Protein AF-A0A0A1TZ21-F1 (afdb_monomer)

Structure (mmCIF, N/CA/C/O backbone):
data_AF-A0A0A1TZ21-F1
#
_entry.id   AF-A0A0A1TZ21-F1
#
loop_
_atom_site.group_PDB
_atom_site.id
_atom_site.type_symbol
_atom_site.label_atom_id
_atom_site.label_alt_id
_atom_site.label_comp_id
_atom_site.label_asym_id
_atom_site.label_entity_id
_atom_site.label_seq_id
_atom_site.pdbx_PDB_ins_code
_atom_site.Cartn_x
_atom_site.Cartn_y
_atom_site.Cartn_z
_atom_site.occupancy
_atom_site.B_iso_or_equiv
_atom_site.auth_seq_id
_atom_site.auth_comp_id
_atom_site.auth_asym_id
_atom_site.auth_atom_id
_atom_site.pdbx_PDB_model_num
ATOM 1 N N . MET A 1 1 ? 40.113 -20.063 -62.336 1.00 47.62 1 MET A N 1
ATOM 2 C CA . MET A 1 1 ? 39.173 -20.970 -61.642 1.00 47.62 1 MET A CA 1
ATOM 3 C C . MET A 1 1 ? 39.308 -20.711 -60.158 1.00 47.62 1 MET A C 1
ATOM 5 O O . MET A 1 1 ? 40.423 -20.803 -59.662 1.00 47.62 1 MET A O 1
ATOM 9 N N . PHE A 1 2 ? 38.222 -20.338 -59.484 1.00 53.19 2 PHE A N 1
ATOM 10 C CA . PHE A 1 2 ? 38.229 -20.191 -58.031 1.00 53.19 2 PHE A CA 1
ATOM 11 C C . PHE A 1 2 ? 38.161 -21.585 -57.384 1.00 53.19 2 PHE A C 1
ATOM 13 O O . PHE A 1 2 ? 37.322 -22.398 -57.755 1.00 53.19 2 PHE A O 1
ATOM 20 N N . THR A 1 3 ? 39.054 -21.884 -56.445 1.00 57.69 3 THR A N 1
ATOM 21 C CA . THR A 1 3 ? 38.887 -22.965 -55.457 1.00 57.69 3 THR A CA 1
ATOM 22 C C . THR A 1 3 ? 38.072 -22.444 -54.262 1.00 57.69 3 THR A C 1
ATOM 24 O O . THR A 1 3 ? 38.129 -21.238 -54.005 1.00 57.69 3 THR A O 1
ATOM 27 N N . PRO A 1 4 ? 37.373 -23.290 -53.475 1.00 53.12 4 PRO A N 1
ATOM 28 C CA . PRO A 1 4 ? 36.616 -22.850 -52.291 1.00 53.12 4 PRO A CA 1
ATOM 29 C C . PRO A 1 4 ? 37.430 -21.972 -51.325 1.00 53.12 4 PRO A C 1
ATOM 31 O O . PRO A 1 4 ? 36.922 -20.983 -50.805 1.00 53.12 4 PRO A O 1
ATOM 34 N N . SER A 1 5 ? 38.723 -22.268 -51.162 1.00 56.62 5 SER A N 1
ATOM 35 C CA . SER A 1 5 ? 39.638 -21.459 -50.353 1.00 56.62 5 SER A CA 1
ATOM 36 C C . SER A 1 5 ? 39.941 -20.094 -50.983 1.00 56.62 5 SER A C 1
ATOM 38 O O . SER A 1 5 ? 40.002 -19.104 -50.268 1.00 56.62 5 SER A O 1
ATOM 40 N N . SER A 1 6 ? 40.083 -20.003 -52.311 1.00 60.28 6 SER A N 1
ATOM 41 C CA . SER A 1 6 ? 40.308 -18.722 -53.009 1.00 60.28 6 SER A CA 1
ATOM 42 C C . SER A 1 6 ? 39.066 -17.822 -53.058 1.00 60.28 6 SER A C 1
ATOM 44 O O . SER A 1 6 ? 39.199 -16.603 -53.115 1.00 60.28 6 SER A O 1
ATOM 46 N N . VAL A 1 7 ? 37.859 -18.402 -52.990 1.00 62.22 7 VAL A N 1
ATOM 47 C CA . VAL A 1 7 ? 36.597 -17.644 -52.947 1.00 62.22 7 VAL A CA 1
ATOM 48 C C . VAL A 1 7 ? 36.523 -16.766 -51.701 1.00 62.22 7 VAL A C 1
ATOM 50 O O . VAL A 1 7 ? 36.015 -15.655 -51.783 1.00 62.22 7 VAL A O 1
ATOM 53 N N . LEU A 1 8 ? 37.063 -17.231 -50.570 1.00 58.75 8 LEU A N 1
ATOM 54 C CA . LEU A 1 8 ? 37.132 -16.463 -49.323 1.00 58.75 8 LEU A CA 1
ATOM 55 C C . LEU A 1 8 ? 38.072 -15.251 -49.419 1.00 58.75 8 LEU A C 1
ATOM 57 O O . LEU A 1 8 ? 37.788 -14.228 -48.807 1.00 58.75 8 LEU A O 1
ATOM 61 N N . PHE A 1 9 ? 39.145 -15.335 -50.211 1.00 57.31 9 PHE A N 1
ATOM 62 C CA . PHE A 1 9 ? 40.113 -14.243 -50.373 1.00 57.31 9 PHE A CA 1
ATOM 63 C C . PHE A 1 9 ? 39.648 -13.152 -51.347 1.00 57.31 9 PHE A C 1
ATOM 65 O O . PHE A 1 9 ? 39.987 -11.992 -51.156 1.00 57.31 9 PHE A O 1
ATOM 72 N N . HIS A 1 10 ? 38.841 -13.490 -52.357 1.00 65.06 10 HIS A N 1
ATOM 73 C CA . HIS A 1 10 ? 38.412 -12.541 -53.397 1.00 65.06 10 HIS A CA 1
ATOM 74 C C . HIS A 1 10 ? 37.033 -11.901 -53.158 1.00 65.06 10 HIS A C 1
ATOM 76 O O . HIS A 1 10 ? 36.500 -11.245 -54.053 1.00 65.06 10 HIS A O 1
ATOM 82 N N . GLN A 1 11 ? 36.444 -12.072 -51.967 1.00 65.81 11 GLN A N 1
ATOM 83 C CA . GLN A 1 11 ? 35.111 -11.534 -51.639 1.00 65.81 11 GLN A CA 1
ATOM 84 C C . GLN A 1 11 ? 35.040 -10.006 -51.738 1.00 65.81 11 GLN A C 1
ATOM 86 O O . GLN A 1 11 ? 33.987 -9.477 -52.078 1.00 65.81 11 GLN A O 1
ATOM 91 N N . GLN A 1 12 ? 36.150 -9.320 -51.456 1.00 64.25 12 GLN A N 1
ATOM 92 C CA . GLN A 1 12 ? 36.251 -7.861 -51.537 1.00 64.25 12 GLN A CA 1
ATOM 93 C C . GLN A 1 12 ? 36.690 -7.379 -52.929 1.00 64.25 12 GLN A C 1
ATOM 95 O O . GLN A 1 12 ? 36.188 -6.366 -53.402 1.00 64.25 12 GLN A O 1
ATOM 100 N N . ASP A 1 13 ? 37.558 -8.127 -53.617 1.00 73.69 13 ASP A N 1
ATOM 101 C CA . ASP A 1 13 ? 38.147 -7.691 -54.892 1.00 73.69 13 ASP A CA 1
ATOM 102 C C . ASP A 1 13 ? 37.288 -8.022 -56.126 1.00 73.69 13 ASP A C 1
ATOM 104 O O . ASP A 1 13 ? 37.415 -7.377 -57.166 1.00 73.69 13 ASP A O 1
ATOM 108 N N . ASN A 1 14 ? 36.440 -9.058 -56.060 1.00 82.88 14 ASN A N 1
ATOM 109 C CA . ASN A 1 14 ? 35.587 -9.475 -57.180 1.00 82.88 14 ASN A CA 1
ATOM 110 C C . ASN A 1 14 ? 34.267 -10.131 -56.716 1.00 82.88 14 ASN A C 1
ATOM 112 O O . ASN A 1 14 ? 34.032 -11.324 -56.957 1.00 82.88 14 ASN A O 1
ATOM 116 N N . PRO A 1 15 ? 33.365 -9.369 -56.077 1.00 82.38 15 PRO A N 1
ATOM 117 C CA . PRO A 1 15 ? 32.120 -9.907 -55.531 1.00 82.38 15 PRO A CA 1
ATOM 118 C C . PRO A 1 15 ? 31.179 -10.495 -56.591 1.00 82.38 15 PRO A C 1
ATOM 120 O O . PRO A 1 15 ? 30.496 -11.489 -56.340 1.00 82.38 15 PRO A O 1
ATOM 123 N N . GLN A 1 16 ? 31.180 -9.945 -57.806 1.00 82.88 16 GLN A N 1
ATOM 124 C CA . GLN A 1 16 ? 30.349 -10.442 -58.903 1.00 82.88 16 GLN A CA 1
ATOM 125 C C . GLN A 1 16 ? 30.870 -11.769 -59.474 1.00 82.88 16 GLN A C 1
ATOM 127 O O . GLN A 1 16 ? 30.081 -12.663 -59.789 1.00 82.88 16 GLN A O 1
ATOM 132 N N . GLY A 1 17 ? 32.195 -11.940 -59.543 1.00 83.00 17 GLY A N 1
ATOM 133 C CA . GLY A 1 17 ? 32.831 -13.212 -59.886 1.00 83.00 17 GLY A CA 1
ATOM 134 C C . GLY A 1 17 ? 32.581 -14.294 -58.835 1.00 83.00 17 GLY A C 1
ATOM 135 O O . GLY A 1 17 ? 32.313 -15.441 -59.197 1.00 83.00 17 GLY A O 1
ATOM 136 N N . VAL A 1 18 ? 32.586 -13.926 -57.549 1.00 84.38 18 VAL A N 1
ATOM 137 C CA . VAL A 1 18 ? 32.212 -14.837 -56.457 1.00 84.38 18 VAL A CA 1
ATOM 138 C C . VAL A 1 18 ? 30.742 -15.253 -56.567 1.00 84.38 18 VAL A C 1
ATOM 140 O O . VAL A 1 18 ? 30.449 -16.445 -56.507 1.00 84.38 18 VAL A O 1
ATOM 143 N N . LEU A 1 19 ? 29.817 -14.314 -56.789 1.00 83.69 19 LEU A N 1
ATOM 144 C CA . LEU A 1 19 ? 28.393 -14.635 -56.933 1.00 83.69 19 LEU A CA 1
ATOM 145 C C . LEU A 1 19 ? 28.129 -15.572 -58.122 1.00 83.69 19 LEU A C 1
ATOM 147 O O . LEU A 1 19 ? 27.388 -16.546 -57.989 1.00 83.69 19 LEU A O 1
ATOM 151 N N . LYS A 1 20 ? 28.789 -15.331 -59.262 1.00 83.62 20 LYS A N 1
ATOM 152 C CA . LYS A 1 20 ? 28.724 -16.218 -60.431 1.00 83.62 20 LYS A CA 1
ATOM 153 C C . LYS A 1 20 ? 29.275 -17.615 -60.123 1.00 83.62 20 LYS A C 1
ATOM 155 O O . LYS A 1 20 ? 28.662 -18.612 -60.489 1.00 83.62 20 LYS A O 1
ATOM 160 N N . TYR A 1 21 ? 30.387 -17.706 -59.392 1.00 84.56 21 TYR A N 1
ATOM 161 C CA . TYR A 1 21 ? 30.924 -18.995 -58.953 1.00 84.56 21 TYR A CA 1
ATOM 162 C C . TYR A 1 21 ? 29.925 -19.767 -58.076 1.00 84.56 21 TYR A C 1
ATOM 164 O O . TYR A 1 21 ? 29.752 -20.967 -58.277 1.00 84.56 21 TYR A O 1
ATOM 172 N N . LEU A 1 22 ? 29.233 -19.091 -57.151 1.00 85.38 22 LEU A N 1
ATOM 173 C CA . LEU A 1 22 ? 28.195 -19.702 -56.307 1.00 85.38 22 LEU A CA 1
ATOM 174 C C . LEU A 1 22 ? 26.957 -20.149 -57.105 1.00 85.38 22 LEU A C 1
ATOM 176 O O . LEU A 1 22 ? 26.270 -21.077 -56.693 1.00 85.38 22 LEU A O 1
ATOM 180 N N . GLN A 1 23 ? 26.659 -19.513 -58.244 1.00 79.56 23 GLN A N 1
ATOM 181 C CA . GLN A 1 23 ? 25.602 -19.959 -59.166 1.00 79.56 23 GLN A CA 1
ATOM 182 C C . GLN A 1 23 ? 25.981 -21.251 -59.891 1.00 79.56 23 GLN A C 1
ATOM 184 O O . GLN A 1 23 ? 25.146 -22.135 -60.072 1.00 79.56 23 GLN A O 1
ATOM 189 N N . GLU A 1 24 ? 27.243 -21.359 -60.299 1.00 83.00 24 GLU A N 1
ATOM 190 C CA . GLU A 1 24 ? 27.762 -22.501 -61.052 1.00 83.00 24 GLU A CA 1
ATOM 191 C C . GLU A 1 24 ? 28.098 -23.697 -60.140 1.00 83.00 24 GLU A C 1
ATOM 193 O O . GLU A 1 24 ? 28.072 -24.842 -60.591 1.00 83.00 24 GLU A O 1
ATOM 198 N N . ASN A 1 25 ? 28.367 -23.454 -58.850 1.00 79.31 25 ASN A N 1
ATOM 199 C CA . ASN A 1 25 ? 28.812 -24.461 -57.887 1.00 79.31 25 ASN A CA 1
ATOM 200 C C . ASN A 1 25 ? 27.880 -24.499 -56.666 1.00 79.31 25 ASN A C 1
ATOM 202 O O . ASN A 1 25 ? 27.897 -23.601 -55.827 1.00 79.31 25 ASN A O 1
ATOM 206 N N . LYS A 1 26 ? 27.088 -25.572 -56.533 1.00 79.00 26 LYS A N 1
ATOM 207 C CA . LYS A 1 26 ? 26.205 -25.796 -55.375 1.00 79.00 26 LYS A CA 1
ATOM 208 C C . LYS A 1 26 ? 27.021 -26.156 -54.130 1.00 79.00 26 LYS A C 1
ATOM 210 O O . LYS A 1 26 ? 27.341 -27.324 -53.917 1.00 79.00 26 LYS A O 1
ATOM 215 N N . LEU A 1 27 ? 27.365 -25.155 -53.325 1.00 82.62 27 LEU A N 1
ATOM 216 C CA . LEU A 1 27 ? 28.034 -25.357 -52.040 1.00 82.62 27 LEU A CA 1
ATOM 217 C C . LEU A 1 27 ? 27.036 -25.779 -50.946 1.00 82.62 27 LEU A C 1
ATOM 219 O O . LEU A 1 27 ? 25.883 -25.353 -50.986 1.00 82.62 27 LEU A O 1
ATOM 223 N N . PRO A 1 28 ? 27.466 -26.581 -49.955 1.00 83.44 28 PRO A N 1
ATOM 224 C CA . PRO A 1 28 ? 26.662 -26.865 -48.767 1.00 83.44 28 PRO A CA 1
ATOM 225 C C . PRO A 1 28 ? 26.488 -25.613 -47.888 1.00 83.44 28 PRO A C 1
ATOM 227 O O . PRO A 1 28 ? 27.365 -24.746 -47.855 1.00 83.44 28 PRO A O 1
ATOM 230 N N . ASP A 1 29 ? 25.385 -25.542 -47.134 1.00 82.31 29 ASP A N 1
ATOM 231 C CA . ASP A 1 29 ? 24.982 -24.361 -46.344 1.00 82.31 29 ASP A CA 1
ATOM 232 C C . ASP A 1 29 ? 26.072 -23.860 -45.386 1.00 82.31 29 ASP A C 1
ATOM 234 O O . ASP A 1 29 ? 26.282 -22.656 -45.243 1.00 82.31 29 ASP A O 1
ATOM 238 N N . ASN A 1 30 ? 26.835 -24.776 -44.784 1.00 80.50 30 ASN A N 1
ATOM 239 C CA . ASN A 1 30 ? 27.936 -24.449 -43.872 1.00 80.50 30 ASN A CA 1
ATOM 240 C C . ASN A 1 30 ? 29.099 -23.693 -44.545 1.00 80.50 30 ASN A C 1
ATOM 242 O O . ASN A 1 30 ? 29.835 -22.983 -43.863 1.00 80.50 30 ASN A O 1
ATOM 246 N N . GLN A 1 31 ? 29.268 -23.833 -45.861 1.00 82.00 31 GLN A N 1
ATOM 247 C CA . GLN A 1 31 ? 30.240 -23.081 -46.658 1.00 82.00 31 GLN A CA 1
ATOM 248 C C . GLN A 1 31 ? 29.591 -21.875 -47.341 1.00 82.00 31 GLN A C 1
ATOM 250 O O . GLN A 1 31 ? 30.223 -20.830 -47.473 1.00 82.00 31 GLN A O 1
ATOM 255 N N . LEU A 1 32 ? 28.327 -22.001 -47.749 1.00 85.56 32 LEU A N 1
ATOM 256 C CA . LEU A 1 32 ? 27.582 -20.961 -48.450 1.00 85.56 32 LEU A CA 1
ATOM 257 C C . LEU A 1 32 ? 27.233 -19.774 -47.541 1.00 85.56 32 LEU A C 1
ATOM 259 O O . LEU A 1 32 ? 27.484 -18.628 -47.918 1.00 85.56 32 LEU A O 1
ATOM 263 N N . HIS A 1 33 ? 26.679 -20.028 -46.350 1.00 86.75 33 HIS A N 1
ATOM 264 C CA . HIS A 1 33 ? 26.173 -18.977 -45.458 1.00 86.75 33 HIS A CA 1
ATOM 265 C C . HIS A 1 33 ? 27.242 -17.933 -45.102 1.00 86.75 33 HIS A C 1
ATOM 267 O O . HIS A 1 33 ? 26.971 -16.748 -45.292 1.00 86.75 33 HIS A O 1
ATOM 273 N N . PRO A 1 34 ? 28.465 -18.297 -44.660 1.00 83.25 34 PRO A N 1
ATOM 274 C CA . PRO A 1 34 ? 29.484 -17.302 -44.323 1.00 83.25 34 PRO A CA 1
ATOM 275 C C . PRO A 1 34 ? 29.906 -16.440 -45.520 1.00 83.25 34 PRO A C 1
ATOM 277 O O . PRO A 1 34 ? 30.167 -15.249 -45.355 1.00 83.25 34 PRO A O 1
ATOM 280 N N . ILE A 1 35 ? 29.949 -17.021 -46.726 1.00 85.62 35 ILE A N 1
ATOM 281 C CA . ILE A 1 35 ? 30.306 -16.303 -47.957 1.00 85.62 35 ILE A CA 1
ATOM 282 C C . ILE A 1 35 ? 29.207 -15.299 -48.311 1.00 85.62 35 ILE A C 1
ATOM 284 O O . ILE A 1 35 ? 29.504 -14.130 -48.544 1.00 85.62 35 ILE A O 1
ATOM 288 N N . ILE A 1 36 ? 27.942 -15.727 -48.298 1.00 87.94 36 ILE A N 1
ATOM 289 C CA . ILE A 1 36 ? 26.803 -14.845 -48.576 1.00 87.94 36 ILE A CA 1
ATOM 290 C C . ILE A 1 36 ? 26.700 -13.737 -47.525 1.00 87.94 36 ILE A C 1
ATOM 292 O O . ILE A 1 36 ? 26.595 -12.574 -47.899 1.00 87.94 36 ILE A O 1
ATOM 296 N N . LEU A 1 37 ? 26.811 -14.057 -46.231 1.00 86.56 37 LEU A N 1
ATOM 297 C CA . LEU A 1 37 ? 26.810 -13.057 -45.159 1.00 86.56 37 LEU A CA 1
ATOM 298 C C . LEU A 1 37 ? 27.941 -12.035 -45.329 1.00 86.56 37 LEU A C 1
ATOM 300 O O . LEU A 1 37 ? 27.729 -10.853 -45.095 1.00 86.56 37 LEU A O 1
ATOM 304 N N . SER A 1 38 ? 29.126 -12.458 -45.774 1.00 84.94 38 SER A N 1
ATOM 305 C CA . SER A 1 38 ? 30.229 -11.538 -46.067 1.00 84.94 38 SER A CA 1
ATOM 306 C C . SER A 1 38 ? 29.935 -10.629 -47.267 1.00 84.94 38 SER A C 1
ATOM 308 O O . SER A 1 38 ? 30.163 -9.420 -47.192 1.00 84.94 38 SER A O 1
ATOM 310 N N . LEU A 1 39 ? 29.377 -11.175 -48.353 1.00 87.00 39 LEU A N 1
ATOM 311 C CA . LEU A 1 39 ? 29.000 -10.394 -49.537 1.00 87.00 39 LEU A CA 1
ATOM 312 C C . LEU A 1 39 ? 27.886 -9.386 -49.229 1.00 87.00 39 LEU A C 1
ATOM 314 O O . LEU A 1 39 ? 27.949 -8.250 -49.691 1.00 87.00 39 LEU A O 1
ATOM 318 N N . LEU A 1 40 ? 26.910 -9.760 -48.396 1.00 88.50 40 LEU A N 1
ATOM 319 C CA . LEU A 1 40 ? 25.857 -8.852 -47.930 1.00 88.50 40 LEU A CA 1
ATOM 320 C C . LEU A 1 40 ? 26.409 -7.626 -47.189 1.00 88.50 40 LEU A C 1
ATOM 322 O O . LEU A 1 40 ? 25.690 -6.647 -47.063 1.00 88.50 40 LEU A O 1
ATOM 326 N N . LEU A 1 41 ? 27.648 -7.667 -46.689 1.00 84.69 41 LEU A N 1
ATOM 327 C CA . LEU A 1 41 ? 28.239 -6.604 -45.870 1.00 84.69 41 LEU A CA 1
ATOM 328 C C . LEU A 1 41 ? 29.269 -5.744 -46.611 1.00 84.69 41 LEU A C 1
ATOM 330 O O . LEU A 1 41 ? 29.540 -4.631 -46.163 1.00 84.69 41 LEU A O 1
ATOM 334 N N . ASN A 1 42 ? 29.867 -6.254 -47.691 1.00 80.69 42 ASN A N 1
ATOM 335 C CA . ASN A 1 42 ? 31.064 -5.669 -48.311 1.00 80.69 42 ASN A CA 1
ATOM 336 C C . ASN A 1 42 ? 30.921 -5.439 -49.829 1.00 80.69 42 ASN A C 1
ATOM 338 O O . ASN A 1 42 ? 31.927 -5.437 -50.535 1.00 80.69 42 ASN A O 1
ATOM 342 N N . THR A 1 43 ? 29.699 -5.313 -50.357 1.00 82.94 43 THR A N 1
ATOM 343 C CA . THR A 1 43 ? 29.459 -5.197 -51.810 1.00 82.94 43 THR A CA 1
ATOM 344 C C . THR A 1 43 ? 28.446 -4.109 -52.153 1.00 82.94 43 THR A C 1
ATOM 346 O O . THR A 1 43 ? 27.791 -3.550 -51.273 1.00 82.94 43 THR A O 1
ATOM 349 N N . ASP A 1 44 ? 28.333 -3.782 -53.440 1.00 85.00 44 ASP A N 1
ATOM 350 C CA . ASP A 1 44 ? 27.399 -2.768 -53.921 1.00 85.00 44 ASP A CA 1
ATOM 351 C C . ASP A 1 44 ? 25.943 -3.241 -53.884 1.00 85.00 44 ASP A C 1
ATOM 353 O O . ASP A 1 44 ? 25.632 -4.427 -54.037 1.00 85.00 44 ASP A O 1
ATOM 357 N N . LYS A 1 45 ? 25.025 -2.276 -53.748 1.00 85.00 45 LYS A N 1
ATOM 358 C CA . LYS A 1 45 ? 23.576 -2.504 -53.631 1.00 85.00 45 LYS A CA 1
ATOM 359 C C . LYS A 1 45 ? 23.021 -3.433 -54.720 1.00 85.00 45 LYS A C 1
ATOM 361 O O . LYS A 1 45 ? 22.216 -4.307 -54.415 1.00 85.00 45 LYS A O 1
ATOM 366 N N . GLU A 1 46 ? 23.474 -3.288 -55.965 1.00 87.25 46 GLU A N 1
ATOM 367 C CA . GLU A 1 46 ? 23.028 -4.118 -57.096 1.00 87.25 46 GLU A CA 1
ATOM 368 C C . GLU A 1 46 ? 23.373 -5.605 -56.912 1.00 87.25 46 GLU A C 1
ATOM 370 O O . GLU A 1 46 ? 22.570 -6.489 -57.227 1.00 87.25 46 GLU A O 1
ATOM 375 N N . ILE A 1 47 ? 24.554 -5.897 -56.359 1.00 87.00 47 ILE A N 1
ATOM 376 C CA . ILE A 1 47 ? 24.997 -7.267 -56.082 1.00 87.00 47 ILE A CA 1
ATOM 377 C C . ILE A 1 47 ? 24.177 -7.845 -54.931 1.00 87.00 47 ILE A C 1
ATOM 379 O O . ILE A 1 47 ? 23.714 -8.982 -55.023 1.00 87.00 47 ILE A O 1
ATOM 383 N N . VAL A 1 48 ? 23.922 -7.054 -53.887 1.00 89.25 48 VAL A N 1
ATOM 384 C CA . VAL A 1 48 ? 23.070 -7.457 -52.760 1.00 89.25 48 VAL A CA 1
ATOM 385 C C . VAL A 1 48 ? 21.638 -7.761 -53.217 1.00 89.25 48 VAL A C 1
ATOM 387 O O . VAL A 1 48 ? 21.058 -8.766 -52.810 1.00 89.25 48 VAL A O 1
ATOM 390 N N . GLU A 1 49 ? 21.068 -6.965 -54.124 1.00 90.12 49 GLU A N 1
ATOM 391 C CA . GLU A 1 49 ? 19.756 -7.250 -54.722 1.00 90.12 49 GLU A CA 1
ATOM 392 C C . GLU A 1 49 ? 19.757 -8.543 -55.550 1.00 90.12 49 GLU A C 1
ATOM 394 O O . GLU A 1 49 ? 18.791 -9.310 -55.506 1.00 90.12 49 GLU A O 1
ATOM 399 N N . SER A 1 50 ? 20.840 -8.816 -56.282 1.00 89.62 50 SER A N 1
ATOM 400 C CA . SER A 1 50 ? 21.021 -10.082 -57.003 1.00 89.62 50 SER A CA 1
ATOM 401 C C . SER A 1 50 ? 21.102 -11.276 -56.043 1.00 89.62 50 SER A C 1
ATOM 403 O O . SER A 1 50 ? 20.447 -12.298 -56.264 1.00 89.62 50 SER A O 1
ATOM 405 N N . ILE A 1 51 ? 21.817 -11.120 -54.922 1.00 90.38 51 ILE A N 1
ATOM 406 C CA . ILE A 1 51 ? 21.880 -12.117 -53.846 1.00 90.38 51 ILE A CA 1
ATOM 407 C C . ILE A 1 51 ? 20.482 -12.385 -53.285 1.00 90.38 51 ILE A C 1
ATOM 409 O O . ILE A 1 51 ? 20.113 -13.547 -53.157 1.00 90.38 51 ILE A O 1
ATOM 413 N N . PHE A 1 52 ? 19.672 -11.355 -53.022 1.00 91.19 52 PHE A N 1
ATOM 414 C CA . PHE A 1 52 ? 18.301 -11.535 -52.529 1.00 91.19 52 PHE A CA 1
ATOM 415 C C . PHE A 1 52 ? 17.367 -12.221 -53.529 1.00 91.19 52 PHE A C 1
ATOM 417 O O . PHE A 1 52 ? 16.475 -12.960 -53.117 1.00 91.19 52 PHE A O 1
ATOM 424 N N . LYS A 1 53 ? 17.562 -12.020 -54.838 1.00 89.44 53 LYS A N 1
ATOM 425 C CA . LYS A 1 53 ? 16.804 -12.756 -55.866 1.00 89.44 53 LYS A CA 1
ATOM 426 C C . LYS A 1 53 ? 17.132 -14.247 -55.849 1.00 89.44 53 LYS A C 1
ATOM 428 O O . LYS A 1 53 ? 16.246 -15.067 -56.067 1.00 89.44 53 LYS A O 1
ATOM 433 N N . GLN A 1 54 ? 18.396 -14.588 -55.611 1.00 88.44 54 GLN A N 1
ATOM 434 C CA . GLN A 1 54 ? 18.866 -15.970 -55.629 1.00 88.44 54 GLN A CA 1
ATOM 435 C C . GLN A 1 54 ? 18.656 -16.693 -54.290 1.00 88.44 54 GLN A C 1
ATOM 437 O O . GLN A 1 54 ? 18.338 -17.880 -54.277 1.00 88.44 54 GLN A O 1
ATOM 442 N N . TYR A 1 55 ? 18.801 -15.975 -53.177 1.00 89.88 55 TYR A N 1
ATOM 443 C CA . TYR A 1 55 ? 18.701 -16.484 -51.812 1.00 89.88 55 TYR A CA 1
ATOM 444 C C . TYR A 1 55 ? 17.740 -15.608 -50.990 1.00 89.88 55 TYR A C 1
ATOM 446 O O . TYR A 1 55 ? 18.187 -14.820 -50.159 1.00 89.88 55 TYR A O 1
ATOM 454 N N . PRO A 1 56 ? 16.413 -15.726 -51.182 1.00 88.12 56 PRO A N 1
ATOM 455 C CA . PRO A 1 56 ? 15.451 -14.809 -50.565 1.00 88.12 56 PRO A CA 1
ATOM 456 C C . PRO A 1 56 ? 15.491 -14.773 -49.035 1.00 88.12 56 PRO A C 1
ATOM 458 O O . PRO A 1 56 ? 15.230 -13.731 -48.453 1.00 88.12 56 PRO A O 1
ATOM 461 N N . SER A 1 57 ? 15.851 -15.881 -48.380 1.00 90.25 57 SER A N 1
ATOM 462 C CA . SER A 1 57 ? 15.901 -15.996 -46.917 1.00 90.25 57 SER A CA 1
ATOM 463 C C . SER A 1 57 ? 17.230 -15.557 -46.297 1.00 90.25 57 SER A C 1
ATOM 465 O O . SER A 1 57 ? 17.401 -15.678 -45.087 1.00 90.25 57 SER A O 1
ATOM 467 N N . CYS A 1 58 ? 18.210 -15.096 -47.081 1.00 89.56 58 CYS A N 1
ATOM 468 C CA . CYS A 1 58 ? 19.546 -14.836 -46.540 1.00 89.56 58 CYS A CA 1
ATOM 469 C C . CYS A 1 58 ? 19.583 -13.702 -45.501 1.00 89.56 58 CYS A C 1
ATOM 471 O O . CYS A 1 58 ? 20.512 -13.653 -44.699 1.00 89.56 58 CYS A O 1
ATOM 473 N N . HIS A 1 59 ? 18.550 -12.848 -45.439 1.00 88.12 59 HIS A N 1
ATOM 474 C CA . HIS A 1 59 ? 18.415 -11.817 -44.403 1.00 88.12 59 HIS A CA 1
ATOM 475 C C . HIS A 1 59 ? 18.191 -12.380 -42.988 1.00 88.12 59 HIS A C 1
ATOM 477 O O . HIS A 1 59 ? 18.433 -11.663 -42.021 1.00 88.12 59 HIS A O 1
ATOM 483 N N . THR A 1 60 ? 17.734 -13.631 -42.840 1.00 89.75 60 THR A N 1
ATOM 484 C CA . THR A 1 60 ? 17.521 -14.273 -41.526 1.00 89.75 60 THR A CA 1
ATOM 485 C C . THR A 1 60 ? 18.664 -15.195 -41.117 1.00 89.75 60 THR A C 1
ATOM 487 O O . THR A 1 60 ? 18.609 -15.805 -40.051 1.00 89.75 60 THR A O 1
ATOM 490 N N . TRP A 1 61 ? 19.674 -15.372 -41.969 1.00 89.69 61 TRP A N 1
ATOM 491 C CA . TRP A 1 61 ? 20.792 -16.254 -41.658 1.00 89.69 61 TRP A CA 1
ATOM 492 C C . TRP A 1 61 ? 21.650 -15.645 -40.562 1.00 89.69 61 TRP A C 1
ATOM 494 O O . TRP A 1 61 ? 21.990 -14.469 -40.613 1.00 89.69 61 TRP A O 1
ATOM 504 N N . ILE A 1 62 ? 22.014 -16.455 -39.576 1.00 86.25 62 ILE A N 1
ATOM 505 C CA . ILE A 1 62 ? 22.792 -15.995 -38.434 1.00 86.25 62 ILE A CA 1
ATOM 506 C C . ILE A 1 62 ? 24.267 -16.358 -38.586 1.00 86.25 62 ILE A C 1
ATOM 508 O O . ILE A 1 62 ? 24.618 -17.427 -39.092 1.00 86.25 62 ILE A O 1
ATOM 512 N N . ASN A 1 63 ? 25.142 -15.456 -38.147 1.00 82.12 63 ASN A N 1
ATOM 513 C CA . ASN A 1 63 ? 26.573 -15.725 -38.045 1.00 82.12 63 ASN A CA 1
ATOM 514 C C . ASN A 1 63 ? 26.897 -16.568 -36.787 1.00 82.12 63 ASN A C 1
ATOM 516 O O . ASN A 1 63 ? 26.014 -16.940 -36.015 1.00 82.12 63 ASN A O 1
ATOM 520 N N . SER A 1 64 ? 28.180 -16.848 -36.536 1.00 79.56 64 SER A N 1
ATOM 521 C CA . SER A 1 64 ? 28.624 -17.607 -35.351 1.00 79.56 64 SER A CA 1
ATOM 522 C C . SER A 1 64 ? 28.339 -16.924 -34.004 1.00 79.56 64 SER A C 1
ATOM 524 O O . SER A 1 64 ? 28.409 -17.579 -32.968 1.00 79.56 64 SER A O 1
ATOM 526 N N . LYS A 1 65 ? 28.000 -15.629 -34.004 1.00 74.44 65 LYS A N 1
ATOM 527 C CA . LYS A 1 65 ? 27.543 -14.856 -32.838 1.00 74.44 65 LYS A CA 1
ATOM 528 C C . LYS A 1 65 ? 26.013 -14.767 -32.747 1.00 74.44 65 LYS A C 1
ATOM 530 O O . LYS A 1 65 ? 25.496 -14.028 -31.920 1.00 74.44 65 LYS A O 1
ATOM 535 N N . SER A 1 66 ? 25.288 -15.528 -33.569 1.00 78.69 66 SER A N 1
ATOM 536 C CA . SER A 1 66 ? 23.820 -15.519 -33.656 1.00 78.69 66 SER A CA 1
ATOM 537 C C . SER A 1 66 ? 23.208 -14.182 -34.104 1.00 78.69 66 SER A C 1
ATOM 539 O O . SER A 1 66 ? 22.060 -13.866 -33.783 1.00 78.69 66 SER A O 1
ATOM 541 N N . GLU A 1 67 ? 23.964 -13.389 -34.865 1.00 84.38 67 GLU A N 1
ATOM 542 C CA . GLU A 1 67 ? 23.516 -12.104 -35.406 1.00 84.38 67 GLU A CA 1
ATOM 543 C C . GLU A 1 67 ? 23.051 -12.263 -36.855 1.00 84.38 67 GLU A C 1
ATOM 545 O O . GLU A 1 67 ? 23.738 -12.897 -37.662 1.00 84.38 67 GLU A O 1
ATOM 550 N N . ILE A 1 68 ? 21.923 -11.639 -37.195 1.00 91.75 68 ILE A N 1
ATOM 551 C CA . ILE A 1 68 ? 21.461 -11.511 -38.581 1.00 91.75 68 ILE A CA 1
ATOM 552 C C . ILE A 1 68 ? 22.320 -10.490 -39.351 1.00 91.75 68 ILE A C 1
ATOM 554 O O . ILE A 1 68 ? 22.886 -9.580 -38.732 1.00 91.75 68 ILE A O 1
ATOM 558 N N . PRO A 1 69 ? 22.400 -10.562 -40.695 1.00 93.00 69 PRO A N 1
ATOM 559 C CA . PRO A 1 69 ? 23.232 -9.665 -41.497 1.00 93.00 69 PRO A CA 1
ATOM 560 C C . PRO A 1 69 ? 22.973 -8.178 -41.241 1.00 93.00 69 PRO A C 1
ATOM 562 O O . PRO A 1 69 ? 23.928 -7.407 -41.233 1.00 93.00 69 PRO A O 1
ATOM 565 N N . LEU A 1 70 ? 21.732 -7.768 -40.947 1.00 94.69 70 LEU A N 1
ATOM 566 C CA . LEU A 1 70 ? 21.426 -6.383 -40.569 1.00 94.69 70 LEU A CA 1
ATOM 567 C C . LEU A 1 70 ? 22.216 -5.912 -39.333 1.00 94.69 70 LEU A C 1
ATOM 569 O O . LEU A 1 70 ? 22.749 -4.806 -39.327 1.00 94.69 70 LEU A O 1
ATOM 573 N N . PHE A 1 71 ? 22.331 -6.739 -38.293 1.00 93.31 71 PHE A N 1
ATOM 574 C CA . PHE A 1 71 ? 23.016 -6.360 -37.051 1.00 93.31 71 PHE A CA 1
ATOM 575 C C . PHE A 1 71 ? 24.522 -6.238 -37.269 1.00 93.31 71 PHE A C 1
ATOM 577 O O . PHE A 1 71 ? 25.146 -5.274 -36.823 1.00 93.31 71 PHE A O 1
ATOM 584 N N . THR A 1 72 ? 25.104 -7.156 -38.044 1.00 89.94 72 THR A N 1
ATOM 585 C CA . THR A 1 72 ? 26.511 -7.047 -38.439 1.00 89.94 72 THR A CA 1
ATOM 586 C C . THR A 1 72 ? 26.754 -5.838 -39.355 1.00 89.94 72 THR A C 1
ATOM 588 O O . THR A 1 72 ? 27.793 -5.190 -39.232 1.00 89.94 72 THR A O 1
ATOM 591 N N . ALA A 1 73 ? 25.808 -5.494 -40.237 1.00 91.88 73 ALA A N 1
ATOM 592 C CA . ALA A 1 73 ? 25.893 -4.312 -41.097 1.00 91.88 73 ALA A CA 1
ATOM 593 C C . ALA A 1 73 ? 25.904 -3.012 -40.286 1.00 91.88 73 ALA A C 1
ATOM 595 O O . ALA A 1 73 ? 26.712 -2.132 -40.582 1.00 91.88 73 ALA A O 1
ATOM 596 N N . LEU A 1 74 ? 25.070 -2.924 -39.241 1.00 93.44 74 LEU A N 1
ATOM 597 C CA . LEU A 1 74 ? 25.044 -1.801 -38.299 1.00 93.44 74 LEU A CA 1
ATOM 598 C C . LEU A 1 74 ? 26.388 -1.660 -37.571 1.00 93.44 74 LEU A C 1
ATOM 600 O O . LEU A 1 74 ? 27.006 -0.602 -37.641 1.00 93.44 74 LEU A O 1
ATOM 604 N N . LEU A 1 75 ? 26.911 -2.735 -36.971 1.00 89.38 75 LEU A N 1
ATOM 605 C CA . LEU A 1 75 ? 28.191 -2.678 -36.249 1.00 89.38 75 LEU A CA 1
ATOM 606 C C . LEU A 1 75 ? 29.379 -2.295 -37.144 1.00 89.38 75 LEU A C 1
ATOM 608 O O . LEU A 1 75 ? 30.312 -1.640 -36.683 1.00 89.38 75 LEU A O 1
ATOM 612 N N . LYS A 1 76 ? 29.359 -2.714 -38.416 1.00 87.69 76 LYS A N 1
ATOM 613 C CA . LYS A 1 76 ? 30.428 -2.440 -39.389 1.00 87.69 76 LYS A CA 1
ATOM 614 C C . LYS A 1 76 ? 30.239 -1.145 -40.180 1.00 87.69 76 LYS A C 1
ATOM 616 O O . LYS A 1 76 ? 31.097 -0.837 -41.001 1.00 87.69 76 LYS A O 1
ATOM 621 N N . ASN A 1 77 ? 29.143 -0.411 -39.964 1.00 87.88 77 ASN A N 1
ATOM 622 C CA . ASN A 1 77 ? 28.784 0.771 -40.750 1.00 87.88 77 ASN A CA 1
ATOM 623 C C . ASN A 1 77 ? 28.787 0.499 -42.272 1.00 87.88 77 ASN A C 1
ATOM 625 O O . ASN A 1 77 ? 29.392 1.228 -43.058 1.00 87.88 77 ASN A O 1
ATOM 629 N N . SER A 1 78 ? 28.150 -0.603 -42.680 1.00 88.50 78 SER A N 1
ATOM 630 C CA . SER A 1 78 ? 28.085 -1.029 -44.083 1.00 88.50 78 SER A CA 1
ATOM 631 C C . SER A 1 78 ? 27.159 -0.129 -44.915 1.00 88.50 78 SER A C 1
ATOM 633 O O . SER A 1 78 ? 26.107 0.309 -44.453 1.00 88.50 78 SER A O 1
ATOM 635 N N . ASN A 1 79 ? 27.486 0.073 -46.192 1.00 87.06 79 ASN A N 1
ATOM 636 C CA . ASN A 1 79 ? 26.635 0.757 -47.179 1.00 87.06 79 ASN A CA 1
ATOM 637 C C . ASN A 1 79 ? 25.317 0.009 -47.489 1.00 87.06 79 ASN A C 1
ATOM 639 O O . ASN A 1 79 ? 24.444 0.540 -48.172 1.00 87.06 79 ASN A O 1
ATOM 643 N N . THR A 1 80 ? 25.157 -1.215 -46.984 1.00 89.69 80 THR A N 1
ATOM 644 C CA . THR A 1 80 ? 23.999 -2.088 -47.228 1.00 89.69 80 THR A CA 1
ATOM 645 C C . THR A 1 80 ? 22.885 -1.960 -46.183 1.00 89.69 80 THR A C 1
ATOM 647 O O . THR A 1 80 ? 21.818 -2.549 -46.369 1.00 89.69 80 THR A O 1
ATOM 650 N N . ILE A 1 81 ? 23.086 -1.172 -45.114 1.00 92.31 81 ILE A N 1
ATOM 651 C CA . ILE A 1 81 ? 22.135 -1.025 -43.992 1.00 92.31 81 ILE A CA 1
ATOM 652 C C . ILE A 1 81 ? 20.723 -0.671 -44.482 1.00 92.31 81 ILE A C 1
ATOM 654 O O . ILE A 1 81 ? 19.760 -1.306 -44.059 1.00 92.31 81 ILE A O 1
ATOM 658 N N . ASP A 1 82 ? 20.584 0.297 -45.395 1.00 90.94 82 ASP A N 1
ATOM 659 C CA . ASP A 1 82 ? 19.275 0.744 -45.897 1.00 90.94 82 ASP A CA 1
ATOM 660 C C . ASP A 1 82 ? 18.476 -0.388 -46.560 1.00 90.94 82 ASP A C 1
ATOM 662 O O . ASP A 1 82 ? 17.276 -0.522 -46.309 1.00 90.94 82 ASP A O 1
ATOM 666 N N . LEU A 1 83 ? 19.153 -1.210 -47.370 1.00 90.62 83 LEU A N 1
ATOM 667 C CA . LEU A 1 83 ? 18.550 -2.347 -48.063 1.00 90.62 83 LEU A CA 1
ATOM 668 C C . LEU A 1 83 ? 18.234 -3.480 -47.081 1.00 90.62 83 LEU A C 1
ATOM 670 O O . LEU A 1 83 ? 17.160 -4.073 -47.147 1.00 90.62 83 LEU A O 1
ATOM 674 N N . LEU A 1 84 ? 19.135 -3.762 -46.137 1.00 92.25 84 LEU A N 1
ATOM 675 C CA . LEU A 1 84 ? 18.922 -4.795 -45.122 1.00 92.25 84 LEU A CA 1
ATOM 676 C C . LEU A 1 84 ? 17.785 -4.435 -44.158 1.00 92.25 84 LEU A C 1
ATOM 678 O O . LEU A 1 84 ? 17.030 -5.327 -43.775 1.00 92.25 84 LEU A O 1
ATOM 682 N N . LEU A 1 85 ? 17.602 -3.155 -43.820 1.00 92.19 85 LEU A N 1
ATOM 683 C CA . LEU A 1 85 ? 16.468 -2.680 -43.018 1.00 92.19 85 LEU A CA 1
ATOM 684 C C . LEU A 1 85 ? 15.118 -2.925 -43.699 1.00 92.19 85 LEU A C 1
ATOM 686 O O . LEU A 1 85 ? 14.132 -3.159 -43.014 1.00 92.19 85 LEU A O 1
ATOM 690 N N . GLU A 1 86 ? 15.060 -2.879 -45.031 1.00 90.31 86 GLU A N 1
ATOM 691 C CA . GLU A 1 86 ? 13.824 -3.124 -45.794 1.00 90.31 86 GLU A CA 1
ATOM 692 C C . GLU A 1 86 ? 13.493 -4.608 -45.945 1.00 90.31 86 GLU A C 1
ATOM 694 O O . GLU A 1 86 ? 12.343 -4.962 -46.200 1.00 90.31 86 GLU A O 1
ATOM 699 N N . LYS A 1 87 ? 14.503 -5.477 -45.841 1.00 89.31 87 LYS A N 1
ATOM 700 C CA . LYS A 1 87 ? 14.355 -6.923 -46.043 1.00 89.31 87 LYS A CA 1
ATOM 701 C C . LYS A 1 87 ? 14.255 -7.713 -44.742 1.00 89.31 87 LYS A C 1
ATOM 703 O O . LYS A 1 87 ? 13.765 -8.835 -44.773 1.00 89.31 87 LYS A O 1
ATOM 708 N N . SER A 1 88 ? 14.728 -7.163 -43.627 1.00 90.44 88 SER A N 1
ATOM 709 C CA . SER A 1 88 ? 14.833 -7.886 -42.355 1.00 90.44 88 SER A CA 1
ATOM 710 C C . SER A 1 88 ? 13.619 -7.677 -41.452 1.00 90.44 88 SER A C 1
ATOM 712 O O . SER A 1 88 ? 12.964 -6.640 -41.495 1.00 90.44 88 SER A O 1
ATOM 714 N N . ASP A 1 89 ? 13.366 -8.648 -40.574 1.00 87.94 89 ASP A N 1
ATOM 715 C CA . ASP A 1 89 ? 12.401 -8.504 -39.485 1.00 87.94 89 ASP A CA 1
ATOM 716 C C . ASP A 1 89 ? 12.992 -7.631 -38.368 1.00 87.94 89 ASP A C 1
ATOM 718 O O . ASP A 1 89 ? 13.960 -8.004 -37.703 1.00 87.94 89 ASP A O 1
ATOM 722 N N . LEU A 1 90 ? 12.397 -6.457 -38.163 1.00 89.31 90 LEU A N 1
ATOM 723 C CA . LEU A 1 90 ? 12.837 -5.484 -37.162 1.00 89.31 90 LEU A CA 1
ATOM 724 C C . LEU A 1 90 ? 12.464 -5.883 -35.725 1.00 89.31 90 LEU A C 1
ATOM 726 O O . LEU A 1 90 ? 12.951 -5.263 -34.779 1.00 89.31 90 LEU A O 1
ATOM 730 N N . SER A 1 91 ? 11.614 -6.899 -35.550 1.00 86.69 91 SER A N 1
ATOM 731 C CA . SER A 1 91 ? 11.234 -7.440 -34.240 1.00 86.69 91 SER A CA 1
ATOM 732 C C . SER A 1 91 ? 12.185 -8.524 -33.722 1.00 86.69 91 SER A C 1
ATOM 734 O O . SER A 1 91 ? 12.068 -8.927 -32.563 1.00 86.69 91 SER A O 1
ATOM 736 N N . TYR A 1 92 ? 13.145 -8.967 -34.545 1.00 88.94 92 TYR A N 1
ATOM 737 C CA . TYR A 1 92 ? 14.137 -9.967 -34.156 1.00 88.94 92 TYR A CA 1
ATOM 738 C C . TYR A 1 92 ? 14.938 -9.523 -32.922 1.00 88.94 92 TYR A C 1
ATOM 740 O O . TYR A 1 92 ? 15.403 -8.381 -32.836 1.00 88.94 92 TYR A O 1
ATOM 748 N N . LYS A 1 93 ? 15.132 -10.463 -31.990 1.00 91.00 93 LYS A N 1
ATOM 749 C CA . LYS A 1 93 ? 15.965 -10.311 -30.793 1.00 91.00 93 LYS A CA 1
ATOM 750 C C . LYS A 1 93 ? 17.153 -11.265 -30.854 1.00 91.00 93 LYS A C 1
ATOM 752 O O . LYS A 1 93 ? 16.997 -12.421 -31.246 1.00 91.00 93 LYS A O 1
ATOM 757 N N . THR A 1 94 ? 18.329 -10.796 -30.447 1.00 88.75 94 THR A N 1
ATOM 758 C CA . THR A 1 94 ? 19.495 -11.669 -30.242 1.00 88.75 94 THR A CA 1
ATOM 759 C C . THR A 1 94 ? 19.296 -12.598 -29.039 1.00 88.75 94 THR A C 1
ATOM 761 O O . THR A 1 94 ? 18.332 -12.477 -28.286 1.00 88.75 94 THR A O 1
ATOM 764 N N . ILE A 1 95 ? 20.264 -13.490 -28.802 1.00 87.19 95 ILE A N 1
ATOM 765 C CA . ILE A 1 95 ? 20.334 -14.304 -27.576 1.00 87.19 95 ILE A CA 1
ATOM 766 C C . ILE A 1 95 ? 20.423 -13.426 -26.315 1.00 87.19 95 ILE A C 1
ATOM 768 O O . ILE A 1 95 ? 19.891 -13.800 -25.277 1.00 87.19 95 ILE A O 1
ATOM 772 N N . SER A 1 96 ? 21.070 -12.259 -26.400 1.00 87.88 96 SER A N 1
ATOM 773 C CA . SER A 1 96 ? 21.112 -11.268 -25.319 1.00 87.88 96 SER A CA 1
ATOM 774 C C . SER A 1 96 ? 19.834 -10.432 -25.215 1.00 87.88 96 SER A C 1
ATOM 776 O O . SER A 1 96 ? 19.763 -9.561 -24.358 1.00 87.88 96 SER A O 1
ATOM 778 N N . GLY A 1 97 ? 18.824 -10.676 -26.054 1.00 91.00 97 GLY A N 1
ATOM 779 C CA . GLY A 1 97 ? 17.562 -9.937 -26.062 1.00 91.00 97 GLY A CA 1
ATOM 780 C C . GLY A 1 97 ? 17.626 -8.587 -26.785 1.00 91.00 97 GLY A C 1
ATOM 781 O O . GLY A 1 97 ? 16.616 -7.885 -26.846 1.00 91.00 97 GLY A O 1
ATOM 782 N N . ASP A 1 98 ? 18.777 -8.227 -27.360 1.00 93.44 98 ASP A N 1
ATOM 783 C CA . ASP A 1 98 ? 18.974 -6.951 -28.045 1.00 93.44 98 ASP A CA 1
ATOM 784 C C . ASP A 1 98 ? 18.168 -6.900 -29.347 1.00 93.44 98 ASP A C 1
ATOM 786 O O . ASP A 1 98 ? 18.196 -7.815 -30.175 1.00 93.44 98 ASP A O 1
ATOM 790 N N . THR A 1 99 ? 17.463 -5.789 -29.536 1.00 94.75 99 THR A N 1
ATOM 791 C CA . THR A 1 99 ? 16.699 -5.488 -30.754 1.00 94.75 99 THR A CA 1
ATOM 792 C C . THR A 1 99 ? 17.542 -4.708 -31.764 1.00 94.75 99 THR A C 1
ATOM 794 O O . THR A 1 99 ? 18.617 -4.190 -31.448 1.00 94.75 99 THR A O 1
ATOM 797 N N . VAL A 1 100 ? 17.003 -4.510 -32.972 1.00 95.25 100 VAL A N 1
ATOM 798 C CA . VAL A 1 100 ? 17.608 -3.618 -33.977 1.00 95.25 100 VAL A CA 1
ATOM 799 C C . VAL A 1 100 ? 17.891 -2.212 -33.425 1.00 95.25 100 VAL A C 1
ATOM 801 O O . VAL A 1 100 ? 18.896 -1.602 -33.788 1.00 95.25 100 VAL A O 1
ATOM 804 N N . LEU A 1 101 ? 17.055 -1.708 -32.506 1.00 95.69 101 LEU A N 1
ATOM 805 C CA . LEU A 1 101 ? 17.218 -0.368 -31.947 1.00 95.69 101 LEU A CA 1
ATOM 806 C C . LEU A 1 101 ? 18.388 -0.295 -30.953 1.00 95.69 101 LEU A C 1
ATOM 808 O O . LEU A 1 101 ? 19.106 0.701 -30.962 1.00 95.69 101 LEU A O 1
ATOM 812 N N . HIS A 1 102 ? 18.658 -1.360 -30.188 1.00 95.50 102 HIS A N 1
ATOM 813 C CA . HIS A 1 102 ? 19.871 -1.464 -29.362 1.00 95.50 102 HIS A CA 1
ATOM 814 C C . HIS A 1 102 ? 21.129 -1.406 -30.231 1.00 95.50 102 HIS A C 1
ATOM 816 O O . HIS A 1 102 ? 22.046 -0.632 -29.959 1.00 95.50 102 HIS A O 1
ATOM 822 N N . TYR A 1 103 ? 21.141 -2.171 -31.329 1.00 94.06 103 TYR A N 1
ATOM 823 C CA . TYR A 1 103 ? 22.266 -2.190 -32.261 1.00 94.06 103 TYR A CA 1
ATOM 824 C C . TYR A 1 103 ? 22.477 -0.834 -32.935 1.00 94.06 103 TYR A C 1
ATOM 826 O O . TYR A 1 103 ? 23.617 -0.384 -33.008 1.00 94.06 103 TYR A O 1
ATOM 834 N N . ILE A 1 104 ? 21.420 -0.143 -33.373 1.00 94.94 104 ILE A N 1
ATOM 835 C CA . ILE A 1 104 ? 21.537 1.224 -33.910 1.00 94.94 104 ILE A CA 1
ATOM 836 C C . ILE A 1 104 ? 22.155 2.167 -32.868 1.00 94.94 104 ILE A C 1
ATOM 838 O O . ILE A 1 104 ? 23.074 2.918 -33.192 1.00 94.94 104 ILE A O 1
ATOM 842 N N . CYS A 1 105 ? 21.688 2.100 -31.618 1.00 94.06 105 CYS A N 1
ATOM 843 C CA . CYS A 1 105 ? 22.141 2.971 -30.534 1.00 94.06 105 CYS A CA 1
ATOM 844 C C . CYS A 1 105 ? 23.612 2.731 -30.160 1.00 94.06 105 CYS A C 1
ATOM 846 O O . CYS A 1 105 ? 24.353 3.698 -29.987 1.00 94.06 105 CYS A O 1
ATOM 848 N N . LYS A 1 106 ? 24.049 1.465 -30.132 1.00 90.56 106 LYS A N 1
ATOM 849 C CA . LYS A 1 106 ? 25.424 1.038 -29.814 1.00 90.56 106 LYS A CA 1
ATOM 850 C C . LYS A 1 106 ? 26.424 1.209 -30.967 1.00 90.56 106 LYS A C 1
ATOM 852 O O . LYS A 1 106 ? 27.623 1.317 -30.728 1.00 90.56 106 LYS A O 1
ATOM 857 N N . SER A 1 107 ? 25.970 1.163 -32.221 1.00 89.44 107 SER A N 1
ATOM 858 C CA . SER A 1 107 ? 26.870 1.113 -33.385 1.00 89.44 107 SER A CA 1
ATOM 859 C C . SER A 1 107 ? 27.494 2.475 -33.718 1.00 89.44 107 SER A C 1
ATOM 861 O O . SER A 1 107 ? 26.854 3.502 -33.517 1.00 89.44 107 SER A O 1
ATOM 863 N N . PRO A 1 108 ? 28.694 2.531 -34.320 1.00 84.69 108 PRO A N 1
ATOM 864 C CA . PRO A 1 108 ? 29.349 3.780 -34.721 1.00 84.69 108 PRO A CA 1
ATOM 865 C C . PRO A 1 108 ? 28.886 4.275 -36.109 1.00 84.69 108 PRO A C 1
ATOM 867 O O . PRO A 1 108 ? 29.698 4.695 -36.935 1.00 84.69 108 PRO A O 1
ATOM 870 N N . ILE A 1 109 ? 27.591 4.163 -36.420 1.00 88.62 109 ILE A N 1
ATOM 871 C CA . ILE A 1 109 ? 27.051 4.551 -37.732 1.00 88.62 109 ILE A CA 1
ATOM 872 C C . ILE A 1 109 ? 26.766 6.049 -37.801 1.00 88.62 109 ILE A C 1
ATOM 874 O O . ILE A 1 109 ? 26.339 6.657 -36.821 1.00 88.62 109 ILE A O 1
ATOM 878 N N . LYS A 1 110 ? 26.953 6.633 -38.988 1.00 82.25 110 LYS A N 1
ATOM 879 C CA . LYS A 1 110 ? 26.479 7.993 -39.277 1.00 82.25 110 LYS A CA 1
ATOM 880 C C . LYS A 1 110 ? 24.957 7.983 -39.431 1.00 82.25 110 LYS A C 1
ATOM 882 O O . LYS A 1 110 ? 24.371 6.957 -39.775 1.00 82.25 110 LYS A O 1
ATOM 887 N N . ASP A 1 111 ? 24.322 9.123 -39.178 1.00 84.56 111 ASP A N 1
ATOM 888 C CA . ASP A 1 111 ? 22.877 9.311 -39.339 1.00 84.56 111 ASP A CA 1
ATOM 889 C C . ASP A 1 111 ? 22.006 8.345 -38.505 1.00 84.56 111 ASP A C 1
ATOM 891 O O . ASP A 1 111 ? 20.928 7.949 -38.956 1.00 84.56 111 ASP A O 1
ATOM 895 N N . LYS A 1 112 ? 22.405 7.989 -37.266 1.00 90.88 112 LYS A N 1
ATOM 896 C CA . LYS A 1 112 ? 21.584 7.144 -36.361 1.00 90.88 112 LYS A CA 1
ATOM 897 C C . LYS A 1 112 ? 20.131 7.607 -36.307 1.00 90.88 112 LYS A C 1
ATOM 899 O O . LYS A 1 112 ? 19.224 6.785 -36.382 1.00 90.88 112 LYS A O 1
ATOM 904 N N . LYS A 1 113 ? 19.907 8.925 -36.264 1.00 89.56 113 LYS A N 1
ATOM 905 C CA . LYS A 1 113 ? 18.581 9.560 -36.284 1.00 89.56 113 LYS A CA 1
ATOM 906 C C . LYS A 1 113 ? 17.686 9.062 -37.428 1.00 89.56 113 LYS A C 1
ATOM 908 O O . LYS A 1 113 ? 16.530 8.728 -37.176 1.00 89.56 113 LYS A O 1
ATOM 913 N N . LYS A 1 114 ? 18.214 8.949 -38.656 1.00 92.62 114 LYS A N 1
ATOM 914 C CA . LYS A 1 114 ? 17.488 8.421 -39.831 1.00 92.62 114 LYS A CA 1
ATOM 915 C C . LYS A 1 114 ? 17.050 6.972 -39.600 1.00 92.62 114 LYS A C 1
ATOM 917 O O . LYS A 1 114 ? 15.920 6.601 -39.913 1.00 92.62 114 LYS A O 1
ATOM 922 N N . TYR A 1 115 ? 17.935 6.148 -39.047 1.00 93.19 115 TYR A N 1
ATOM 923 C CA . TYR A 1 115 ? 17.651 4.732 -38.812 1.00 93.19 115 TYR A CA 1
ATOM 924 C C . TYR A 1 115 ? 16.699 4.511 -37.633 1.00 93.19 115 TYR A C 1
ATOM 926 O O . TYR A 1 115 ? 15.771 3.712 -37.755 1.00 93.19 115 TYR A O 1
ATOM 934 N N . ILE A 1 116 ? 16.856 5.273 -36.544 1.00 93.44 116 ILE A N 1
ATOM 935 C CA . ILE A 1 116 ? 15.910 5.309 -35.417 1.00 93.44 116 ILE A CA 1
ATOM 936 C C . ILE A 1 116 ? 14.509 5.654 -35.938 1.00 93.44 116 ILE A C 1
ATOM 938 O O . ILE A 1 116 ? 13.564 4.925 -35.651 1.00 93.44 116 ILE A O 1
ATOM 942 N N . GLN A 1 117 ? 14.376 6.689 -36.777 1.00 90.50 117 GLN A N 1
ATOM 943 C CA . GLN A 1 117 ? 13.104 7.069 -37.406 1.00 90.50 117 GLN A CA 1
ATOM 944 C C . GLN A 1 117 ? 12.464 5.928 -38.197 1.00 90.50 117 GLN A C 1
ATOM 946 O O . GLN A 1 117 ? 11.293 5.614 -37.984 1.00 90.50 117 GLN A O 1
ATOM 951 N N . LYS A 1 118 ? 13.227 5.295 -39.098 1.00 89.62 118 LYS A N 1
ATOM 952 C CA . LYS A 1 118 ? 12.726 4.218 -39.971 1.00 89.62 118 LYS A CA 1
ATOM 953 C C . LYS A 1 118 ? 12.233 3.013 -39.157 1.00 89.62 118 LYS A C 1
ATOM 955 O O . LYS A 1 118 ? 11.181 2.448 -39.460 1.00 89.62 118 LYS A O 1
ATOM 960 N N . VAL A 1 119 ? 12.966 2.647 -38.103 1.00 91.00 119 VAL A N 1
ATOM 961 C CA . VAL A 1 119 ? 12.610 1.530 -37.214 1.00 91.00 119 VAL A CA 1
ATOM 962 C C . VAL A 1 119 ? 11.392 1.862 -36.354 1.00 91.00 119 VAL A C 1
ATOM 964 O O . VAL A 1 119 ? 10.445 1.079 -36.318 1.00 91.00 119 VAL A O 1
ATOM 967 N N . VAL A 1 120 ? 11.379 3.026 -35.701 1.00 88.44 120 VAL A N 1
ATOM 968 C CA . VAL A 1 120 ? 10.282 3.447 -34.813 1.00 88.44 120 VAL A CA 1
ATOM 969 C C . VAL A 1 120 ? 8.972 3.622 -35.582 1.00 88.44 120 VAL A C 1
ATOM 971 O O . VAL A 1 120 ? 7.924 3.220 -35.083 1.00 88.44 120 VAL A O 1
ATOM 974 N N . ALA A 1 121 ? 9.021 4.139 -36.815 1.00 85.31 121 ALA A N 1
ATOM 975 C CA . ALA A 1 121 ? 7.845 4.240 -37.683 1.00 85.31 121 ALA A CA 1
ATOM 976 C C . ALA A 1 121 ? 7.234 2.869 -38.027 1.00 85.31 121 ALA A C 1
ATOM 978 O O . ALA A 1 121 ? 6.033 2.775 -38.264 1.00 85.31 121 ALA A O 1
ATOM 979 N N . SER A 1 122 ? 8.052 1.813 -38.041 1.00 85.50 122 SER A N 1
ATOM 980 C CA . SER A 1 122 ? 7.597 0.443 -38.296 1.00 85.50 122 SER A CA 1
ATOM 981 C C . SER A 1 122 ? 7.087 -0.238 -37.021 1.00 85.50 122 SER A C 1
ATOM 983 O O . SER A 1 122 ? 6.122 -0.996 -37.072 1.00 85.50 122 SER A O 1
ATOM 985 N N . ASN A 1 123 ? 7.727 0.019 -35.875 1.00 84.00 123 ASN A N 1
ATOM 986 C CA . ASN A 1 123 ? 7.316 -0.509 -34.577 1.00 84.00 123 ASN A CA 1
ATOM 987 C C . ASN A 1 123 ? 7.785 0.399 -33.424 1.00 84.00 123 ASN A C 1
ATOM 989 O O . ASN A 1 123 ? 8.932 0.325 -32.976 1.00 84.00 123 ASN A O 1
ATOM 993 N N . MET A 1 124 ? 6.870 1.217 -32.896 1.00 85.56 124 MET A N 1
ATOM 994 C CA . MET A 1 124 ? 7.175 2.166 -31.819 1.00 85.56 124 MET A CA 1
ATOM 995 C C . MET A 1 124 ? 7.516 1.503 -30.474 1.00 85.56 124 MET A C 1
ATOM 997 O O . MET A 1 124 ? 8.225 2.096 -29.664 1.00 85.56 124 MET A O 1
ATOM 1001 N N . PHE A 1 125 ? 7.071 0.264 -30.229 1.00 83.75 125 PHE A N 1
ATOM 1002 C CA . PHE A 1 125 ? 7.330 -0.445 -28.967 1.00 83.75 125 PHE A CA 1
ATOM 1003 C C . PHE A 1 125 ? 8.811 -0.817 -28.784 1.00 83.75 125 PHE A C 1
ATOM 1005 O O . PHE A 1 125 ? 9.245 -1.144 -27.678 1.00 83.75 125 PHE A O 1
ATOM 1012 N N . LEU A 1 126 ? 9.617 -0.726 -29.848 1.00 88.75 126 LEU A N 1
ATOM 1013 C CA . LEU A 1 126 ? 11.054 -0.985 -29.786 1.00 88.75 126 LEU A CA 1
ATOM 1014 C C . LEU A 1 126 ? 11.822 0.043 -28.941 1.00 88.75 126 LEU A C 1
ATOM 1016 O O . LEU A 1 126 ? 12.893 -0.294 -28.441 1.00 88.75 126 LEU A O 1
ATOM 1020 N N . ILE A 1 127 ? 11.271 1.247 -28.731 1.00 90.62 127 ILE A N 1
ATOM 1021 C CA . ILE A 1 127 ? 11.885 2.329 -27.933 1.00 90.62 127 ILE A CA 1
ATOM 1022 C C . ILE A 1 127 ? 12.153 1.896 -26.487 1.00 90.62 127 ILE A C 1
ATOM 1024 O O . ILE A 1 127 ? 13.166 2.278 -25.909 1.00 90.62 127 ILE A O 1
ATOM 1028 N N . GLN A 1 128 ? 11.256 1.087 -25.925 1.00 91.25 128 GLN A N 1
ATOM 1029 C CA . GLN A 1 128 ? 11.296 0.622 -24.533 1.00 91.25 128 GLN A CA 1
ATOM 1030 C C . GLN A 1 128 ? 11.589 -0.876 -24.436 1.00 91.25 128 GLN A C 1
ATOM 1032 O O . GLN A 1 128 ? 11.382 -1.487 -23.393 1.00 91.25 128 GLN A O 1
ATOM 1037 N N . SER A 1 129 ? 12.006 -1.506 -25.538 1.00 92.44 129 SER A N 1
ATOM 1038 C CA . SER A 1 129 ? 12.372 -2.917 -25.488 1.00 92.44 129 SER A CA 1
ATOM 1039 C C . SER A 1 129 ? 13.572 -3.097 -24.577 1.00 92.44 129 SER A C 1
ATOM 1041 O O . SER A 1 129 ? 14.554 -2.377 -24.717 1.00 92.44 129 SER A O 1
ATOM 1043 N N . GLU A 1 130 ? 13.485 -4.077 -23.692 1.00 94.31 130 GLU A N 1
ATOM 1044 C CA . GLU A 1 130 ? 14.576 -4.462 -22.811 1.00 94.31 130 GLU A CA 1
ATOM 1045 C C . GLU A 1 130 ? 15.287 -5.718 -23.321 1.00 94.31 130 GLU A C 1
ATOM 1047 O O . GLU A 1 130 ? 14.658 -6.622 -23.896 1.00 94.31 130 GLU A O 1
ATOM 1052 N N . ASN A 1 131 ? 16.601 -5.749 -23.114 1.00 92.69 131 ASN A N 1
ATOM 1053 C CA . ASN A 1 131 ? 17.431 -6.927 -23.325 1.00 92.69 131 ASN A CA 1
ATOM 1054 C C . ASN A 1 131 ? 17.456 -7.824 -22.063 1.00 92.69 131 ASN A C 1
ATOM 1056 O O . ASN A 1 131 ? 16.779 -7.557 -21.065 1.00 92.69 131 ASN A O 1
ATOM 1060 N N . GLU A 1 132 ? 18.232 -8.909 -22.072 1.00 93.44 132 GLU A N 1
ATOM 1061 C CA . GLU A 1 132 ? 18.249 -9.889 -20.975 1.00 93.44 132 GLU A CA 1
ATOM 1062 C C . GLU A 1 132 ? 18.753 -9.332 -19.635 1.00 93.44 132 GLU A C 1
ATOM 1064 O O . GLU A 1 132 ? 18.476 -9.929 -18.592 1.00 93.44 132 GLU A O 1
ATOM 1069 N N . ILE A 1 133 ? 19.422 -8.178 -19.621 1.00 89.44 133 ILE A N 1
ATOM 1070 C CA . ILE A 1 133 ? 19.840 -7.479 -18.397 1.00 89.44 133 ILE A CA 1
ATOM 1071 C C . ILE A 1 133 ? 19.009 -6.222 -18.110 1.00 89.44 133 ILE A C 1
ATOM 1073 O O . ILE A 1 133 ? 19.291 -5.507 -17.153 1.00 89.44 133 ILE A O 1
ATOM 1077 N N . GLY A 1 134 ? 17.926 -5.990 -18.855 1.00 89.25 134 GLY A N 1
ATOM 1078 C CA . GLY A 1 134 ? 17.010 -4.869 -18.629 1.00 89.25 134 GLY A CA 1
ATOM 1079 C C . GLY A 1 134 ? 17.464 -3.548 -19.251 1.00 89.25 134 GLY A C 1
ATOM 1080 O O . GLY A 1 134 ? 16.863 -2.513 -18.981 1.00 89.25 134 GLY A O 1
ATOM 1081 N N . GLU A 1 135 ? 18.531 -3.547 -20.050 1.00 96.19 135 GLU A N 1
ATOM 1082 C CA . GLU A 1 135 ? 18.951 -2.340 -20.759 1.00 96.19 135 GLU A CA 1
ATOM 1083 C C . GLU A 1 135 ? 17.956 -2.025 -21.868 1.00 96.19 135 GLU A C 1
ATOM 1085 O O . GLU A 1 135 ? 17.488 -2.919 -22.569 1.00 96.19 135 GLU A O 1
ATOM 1090 N N . THR A 1 136 ? 17.676 -0.737 -22.033 1.00 97.06 136 THR A N 1
ATOM 1091 C CA . THR A 1 136 ? 16.912 -0.185 -23.157 1.00 97.06 136 THR A CA 1
ATOM 1092 C C . THR A 1 136 ? 17.859 0.486 -24.155 1.00 97.06 136 THR A C 1
ATOM 1094 O O . THR A 1 136 ? 18.998 0.815 -23.802 1.00 97.06 136 THR A O 1
ATOM 1097 N N . PRO A 1 137 ? 17.412 0.812 -25.382 1.00 97.12 137 PRO A N 1
ATOM 1098 C CA . PRO A 1 137 ? 18.235 1.544 -26.346 1.00 97.12 137 PRO A CA 1
ATOM 1099 C C . PRO A 1 137 ? 18.775 2.884 -25.811 1.00 97.12 137 PRO A C 1
ATOM 1101 O O . PRO A 1 137 ? 19.868 3.306 -26.194 1.00 97.12 137 PRO A O 1
ATOM 1104 N N . LEU A 1 138 ? 18.061 3.525 -24.874 1.00 97.00 138 LEU A N 1
ATOM 1105 C CA . LEU A 1 138 ? 18.508 4.762 -24.233 1.00 97.00 138 LEU A CA 1
ATOM 1106 C C . LEU A 1 138 ? 19.723 4.557 -23.314 1.00 97.00 138 LEU A C 1
ATOM 1108 O O . LEU A 1 138 ? 20.558 5.451 -23.250 1.00 97.00 138 LEU A O 1
ATOM 1112 N N . HIS A 1 139 ? 19.879 3.393 -22.672 1.00 96.56 139 HIS A N 1
ATOM 1113 C CA . HIS A 1 139 ? 21.085 3.081 -21.890 1.00 96.56 139 HIS A CA 1
ATOM 1114 C C . HIS A 1 139 ? 22.335 3.074 -22.783 1.00 96.56 139 HIS A C 1
ATOM 1116 O O . HIS A 1 139 ? 23.358 3.669 -22.449 1.00 96.56 139 HIS A O 1
ATOM 1122 N N . TYR A 1 140 ? 22.221 2.487 -23.978 1.00 95.38 140 TYR A N 1
ATOM 1123 C CA . TYR A 1 140 ? 23.305 2.469 -24.961 1.00 95.38 140 TYR A CA 1
ATOM 1124 C C . TYR A 1 140 ? 23.619 3.857 -25.526 1.00 95.38 140 TYR A C 1
ATOM 1126 O O . TYR A 1 140 ? 24.796 4.207 -25.648 1.00 95.38 140 TYR A O 1
ATOM 1134 N N . LEU A 1 141 ? 22.602 4.661 -25.865 1.00 94.38 141 LEU A N 1
ATOM 1135 C CA . LEU A 1 141 ? 22.837 6.040 -26.318 1.00 94.38 141 LEU A CA 1
ATOM 1136 C C . LEU A 1 141 ? 23.412 6.921 -25.216 1.00 94.38 141 LEU A C 1
ATOM 1138 O O . LEU A 1 141 ? 24.243 7.768 -25.514 1.00 94.38 141 LEU A O 1
ATOM 1142 N N . ALA A 1 142 ? 23.020 6.718 -23.963 1.00 94.56 142 ALA A N 1
ATOM 1143 C CA . ALA A 1 142 ? 23.592 7.470 -22.859 1.00 94.56 142 ALA A CA 1
ATOM 1144 C C . ALA A 1 142 ? 25.105 7.215 -22.731 1.00 94.56 142 ALA A C 1
ATOM 1146 O O . ALA A 1 142 ? 25.871 8.164 -22.598 1.00 94.56 142 ALA A O 1
ATOM 1147 N N . ALA A 1 143 ? 25.553 5.965 -22.888 1.00 94.19 143 ALA A N 1
ATOM 1148 C CA . ALA A 1 143 ? 26.980 5.640 -22.880 1.00 94.19 143 ALA A CA 1
ATOM 1149 C C . ALA A 1 143 ? 27.737 6.081 -24.151 1.00 94.19 143 ALA A C 1
ATOM 1151 O O . ALA A 1 143 ? 28.889 6.490 -24.065 1.00 94.19 143 ALA A O 1
ATOM 1152 N N . THR A 1 144 ? 27.131 5.966 -25.341 1.00 90.06 144 THR A N 1
ATOM 1153 C CA . THR A 1 144 ? 27.878 6.012 -26.624 1.00 90.06 144 THR A CA 1
ATOM 1154 C C . THR A 1 144 ? 27.407 7.060 -27.635 1.00 90.06 144 THR A C 1
ATOM 1156 O O . THR A 1 144 ? 28.039 7.230 -28.679 1.00 90.06 144 THR A O 1
ATOM 1159 N N . GLY A 1 145 ? 26.273 7.713 -27.387 1.00 89.44 145 GLY A N 1
ATOM 1160 C CA . GLY A 1 145 ? 25.622 8.646 -28.306 1.00 89.44 145 GLY A CA 1
ATOM 1161 C C . GLY A 1 145 ? 25.963 10.110 -28.043 1.00 89.44 145 GLY A C 1
ATOM 1162 O O . GLY A 1 145 ? 26.468 10.477 -26.986 1.00 89.44 145 GLY A O 1
ATOM 1163 N N . THR A 1 146 ? 25.645 10.957 -29.015 1.00 91.75 146 THR A N 1
ATOM 1164 C CA . THR A 1 146 ? 25.723 12.424 -28.881 1.00 91.75 146 THR A CA 1
ATOM 1165 C C . THR A 1 146 ? 24.529 12.981 -28.103 1.00 91.75 146 THR A C 1
ATOM 1167 O O . THR A 1 146 ? 23.475 12.335 -28.023 1.00 91.75 146 THR A O 1
ATOM 1170 N N . LYS A 1 147 ? 24.650 14.206 -27.571 1.00 90.06 147 LYS A N 1
ATOM 1171 C CA . LYS A 1 147 ? 23.538 14.905 -26.905 1.00 90.06 147 LYS A CA 1
ATOM 1172 C C . LYS A 1 147 ? 22.286 14.948 -27.784 1.00 90.06 147 LYS A C 1
ATOM 1174 O O . LYS A 1 147 ? 21.182 14.696 -27.304 1.00 90.06 147 LYS A O 1
ATOM 1179 N N . GLU A 1 148 ? 22.447 15.208 -29.078 1.00 92.12 148 GLU A N 1
ATOM 1180 C CA . GLU A 1 148 ? 21.350 15.308 -30.042 1.00 92.12 148 GLU A CA 1
ATOM 1181 C C . GLU A 1 148 ? 20.649 13.965 -30.262 1.00 92.12 148 GLU A C 1
ATOM 1183 O O . GLU A 1 148 ? 19.428 13.923 -30.417 1.00 92.12 148 GLU A O 1
ATOM 1188 N N . GLU A 1 149 ? 21.396 12.861 -30.275 1.00 93.06 149 GLU A N 1
ATOM 1189 C CA . GLU A 1 149 ? 20.837 11.514 -30.425 1.00 93.06 149 GLU A CA 1
ATOM 1190 C C . GLU A 1 149 ? 20.069 11.082 -29.174 1.00 93.06 149 GLU A C 1
ATOM 1192 O O . GLU A 1 149 ? 18.973 10.525 -29.292 1.00 93.06 149 GLU A O 1
ATOM 1197 N N . VAL A 1 150 ? 20.603 11.388 -27.987 1.00 93.56 150 VAL A N 1
ATOM 1198 C CA . VAL A 1 150 ? 19.924 11.154 -26.704 1.00 93.56 150 VAL A CA 1
ATOM 1199 C C . VAL A 1 150 ? 18.638 11.981 -26.630 1.00 93.56 150 VAL A C 1
ATOM 1201 O O . VAL A 1 150 ? 17.566 11.420 -26.399 1.00 93.56 150 VAL A O 1
ATOM 1204 N N . ALA A 1 151 ? 18.710 13.285 -26.921 1.00 90.81 151 ALA A N 1
ATOM 1205 C CA . ALA A 1 151 ? 17.548 14.177 -26.970 1.00 90.81 151 ALA A CA 1
ATOM 1206 C C . ALA A 1 151 ? 16.501 13.680 -27.966 1.00 90.81 151 ALA A C 1
ATOM 1208 O O . ALA A 1 151 ? 15.298 13.721 -27.705 1.00 90.81 151 ALA A O 1
ATOM 1209 N N . TYR A 1 152 ? 16.957 13.169 -29.108 1.00 92.88 152 TYR A N 1
ATOM 1210 C CA . TYR A 1 152 ? 16.061 12.652 -30.118 1.00 92.88 152 TYR A CA 1
ATOM 1211 C C . TYR A 1 152 ? 15.310 11.404 -29.647 1.00 92.88 152 TYR A C 1
ATOM 1213 O O . TYR A 1 152 ? 14.090 11.348 -29.799 1.00 92.88 152 TYR A O 1
ATOM 1221 N N . LEU A 1 153 ? 15.991 10.429 -29.039 1.00 91.62 153 LEU A N 1
ATOM 1222 C CA . LEU A 1 153 ? 15.323 9.225 -28.542 1.00 91.62 153 LEU A CA 1
ATOM 1223 C C . LEU A 1 153 ? 14.364 9.541 -27.376 1.00 91.62 153 LEU A C 1
ATOM 1225 O O . LEU A 1 153 ? 13.278 8.965 -27.311 1.00 91.62 153 LEU A O 1
ATOM 1229 N N . LEU A 1 154 ? 14.710 10.508 -26.517 1.00 90.69 154 LEU A N 1
ATOM 1230 C CA . LEU A 1 154 ? 13.808 11.049 -25.490 1.00 90.69 154 LEU A CA 1
ATOM 1231 C C . LEU A 1 154 ? 12.558 11.688 -26.108 1.00 90.69 154 LEU A C 1
ATOM 1233 O O . LEU A 1 154 ? 11.446 11.386 -25.680 1.00 90.69 154 LEU A O 1
ATOM 1237 N N . SER A 1 155 ? 12.717 12.487 -27.172 1.00 88.19 155 SER A N 1
ATOM 1238 C CA . SER A 1 155 ? 11.591 13.121 -27.882 1.00 88.19 155 SER A CA 1
ATOM 1239 C C . SER A 1 155 ? 10.596 12.116 -28.481 1.00 88.19 155 SER A C 1
ATOM 1241 O O . SER A 1 155 ? 9.442 12.458 -28.728 1.00 88.19 155 SER A O 1
ATOM 1243 N N . LEU A 1 156 ? 11.025 10.866 -28.688 1.00 83.81 156 LEU A N 1
ATOM 1244 C CA . LEU A 1 156 ? 10.186 9.769 -29.175 1.00 83.81 156 LEU A CA 1
ATOM 1245 C C . LEU A 1 156 ? 9.504 8.972 -28.044 1.00 83.81 156 LEU A C 1
ATOM 1247 O O . LEU A 1 156 ? 8.773 8.026 -28.331 1.00 83.81 156 LEU A O 1
ATOM 1251 N N . GLY A 1 157 ? 9.710 9.345 -26.776 1.00 80.12 157 GLY A N 1
ATOM 1252 C CA . GLY A 1 157 ? 9.068 8.727 -25.610 1.00 80.12 157 GLY A CA 1
ATOM 1253 C C . GLY A 1 157 ? 9.920 7.692 -24.869 1.00 80.12 157 GLY A C 1
ATOM 1254 O O . GLY A 1 157 ? 9.367 6.845 -24.162 1.00 80.12 157 GLY A O 1
ATOM 1255 N N . ALA A 1 158 ? 11.249 7.721 -25.020 1.00 89.12 158 ALA A N 1
ATOM 1256 C CA . ALA A 1 158 ? 12.136 6.899 -24.197 1.00 89.12 158 ALA A CA 1
ATOM 1257 C C . ALA A 1 158 ? 12.171 7.385 -22.740 1.00 89.12 158 ALA A C 1
ATOM 1259 O O . ALA A 1 158 ? 12.233 8.582 -22.463 1.00 89.12 158 ALA A O 1
ATOM 1260 N N . THR A 1 159 ? 12.159 6.451 -21.789 1.00 85.25 159 THR A N 1
ATOM 1261 C CA . THR A 1 159 ? 12.101 6.775 -20.360 1.00 85.25 159 THR A CA 1
ATOM 1262 C C . THR A 1 159 ? 13.510 6.987 -19.822 1.00 85.25 159 THR A C 1
ATOM 1264 O O . THR A 1 159 ? 14.263 6.033 -19.636 1.00 85.25 159 THR A O 1
ATOM 1267 N N . LYS A 1 160 ? 13.847 8.243 -19.508 1.00 85.44 160 LYS A N 1
ATOM 1268 C CA . LYS A 1 160 ? 15.136 8.648 -18.911 1.00 85.44 160 LYS A CA 1
ATOM 1269 C C . LYS A 1 160 ? 15.467 7.966 -17.572 1.00 85.44 160 LYS A C 1
ATOM 1271 O O . LYS A 1 160 ? 16.627 7.932 -17.183 1.00 85.44 160 LYS A O 1
ATOM 1276 N N . THR A 1 161 ? 14.458 7.429 -16.881 1.00 84.50 161 THR A N 1
ATOM 1277 C CA . THR A 1 161 ? 14.557 6.747 -15.577 1.00 84.50 161 THR A CA 1
ATOM 1278 C C . THR A 1 161 ? 14.318 5.234 -15.651 1.00 84.50 161 THR A C 1
ATOM 1280 O O . THR A 1 161 ? 14.071 4.609 -14.620 1.00 84.50 161 THR A O 1
ATOM 1283 N N . TYR A 1 162 ? 14.338 4.629 -16.846 1.00 83.50 162 TYR A N 1
ATOM 1284 C CA . TYR A 1 162 ? 14.125 3.184 -16.977 1.00 83.50 162 TYR A CA 1
ATOM 1285 C C . TYR A 1 162 ? 15.254 2.431 -16.270 1.00 83.50 162 TYR A C 1
ATOM 1287 O O . TYR A 1 162 ? 16.413 2.771 -16.467 1.00 83.50 162 TYR A O 1
ATOM 1295 N N . LEU A 1 163 ? 14.922 1.434 -15.451 1.00 82.38 163 LEU A N 1
ATOM 1296 C CA . LEU A 1 163 ? 15.900 0.689 -14.658 1.00 82.38 163 LEU A CA 1
ATOM 1297 C C . LEU A 1 163 ? 16.286 -0.614 -15.356 1.00 82.38 163 LEU A C 1
ATOM 1299 O O . LEU A 1 163 ? 15.408 -1.385 -15.746 1.00 82.38 163 LEU A O 1
ATOM 1303 N N . THR A 1 164 ? 17.586 -0.894 -15.435 1.00 75.19 164 THR A N 1
ATOM 1304 C CA . THR A 1 164 ? 18.080 -2.238 -15.750 1.00 75.19 164 THR A CA 1
ATOM 1305 C C . THR A 1 164 ? 17.747 -3.221 -14.625 1.00 75.19 164 THR A C 1
ATOM 1307 O O . THR A 1 164 ? 17.389 -2.841 -13.505 1.00 75.19 164 THR A O 1
ATOM 1310 N N . LYS A 1 165 ? 17.947 -4.521 -14.869 1.00 78.31 165 LYS A N 1
ATOM 1311 C CA . LYS A 1 165 ? 17.832 -5.560 -13.830 1.00 78.31 165 LYS A CA 1
ATOM 1312 C C . LYS A 1 165 ? 18.880 -5.401 -12.717 1.00 78.31 165 LYS A C 1
ATOM 1314 O O . LYS A 1 165 ? 18.704 -5.973 -11.646 1.00 78.31 165 LYS A O 1
ATOM 1319 N N . THR A 1 166 ? 19.942 -4.627 -12.955 1.00 68.25 166 THR A N 1
ATOM 1320 C CA . THR A 1 166 ? 20.956 -4.250 -11.956 1.00 68.25 166 THR A CA 1
ATOM 1321 C C . THR A 1 166 ? 20.659 -2.913 -11.271 1.00 68.25 166 THR A C 1
ATOM 1323 O O . THR A 1 166 ? 21.429 -2.495 -10.414 1.00 68.25 166 THR A O 1
ATOM 1326 N N . GLY A 1 167 ? 19.545 -2.252 -11.607 1.00 66.44 167 GLY A N 1
ATOM 1327 C CA . GLY A 1 167 ? 19.120 -0.992 -10.992 1.00 66.44 167 GLY A CA 1
ATOM 1328 C C . GLY A 1 167 ? 19.796 0.260 -11.556 1.00 66.44 167 GLY A C 1
ATOM 1329 O O . GLY A 1 167 ? 19.646 1.337 -10.985 1.00 66.44 167 GLY A O 1
ATOM 1330 N N . SER A 1 168 ? 20.518 0.148 -12.668 1.00 75.56 168 SER A N 1
ATOM 1331 C CA . SER A 1 168 ? 21.137 1.297 -13.330 1.00 75.56 168 SER A CA 1
ATOM 1332 C C . SER A 1 168 ? 20.114 2.002 -14.221 1.00 75.56 168 SER A C 1
ATOM 1334 O O . SER A 1 168 ? 19.311 1.345 -14.876 1.00 75.56 168 SER A O 1
ATOM 1336 N N . ILE A 1 169 ? 20.143 3.334 -14.253 1.00 86.25 169 ILE A N 1
ATOM 1337 C CA . ILE A 1 169 ? 19.392 4.151 -15.224 1.00 86.25 169 ILE A CA 1
ATOM 1338 C C . ILE A 1 169 ? 20.322 4.613 -16.357 1.00 86.25 169 ILE A C 1
ATOM 1340 O O . ILE A 1 169 ? 21.543 4.598 -16.173 1.00 86.25 169 ILE A O 1
ATOM 1344 N N . PRO A 1 170 ? 19.802 5.118 -17.494 1.00 93.31 170 PRO A N 1
ATOM 1345 C CA . PRO A 1 170 ? 20.636 5.643 -18.574 1.00 93.31 170 PRO A CA 1
ATOM 1346 C C . PRO A 1 170 ? 21.641 6.710 -18.122 1.00 93.31 170 PRO A C 1
ATOM 1348 O O . PRO A 1 170 ? 22.768 6.723 -18.600 1.00 93.31 170 PRO A O 1
ATOM 1351 N N . LEU A 1 171 ? 21.289 7.561 -17.150 1.00 86.31 171 LEU A N 1
ATOM 1352 C CA . LEU A 1 171 ? 22.228 8.546 -16.596 1.00 86.31 171 LEU A CA 1
ATOM 1353 C C . LEU A 1 171 ? 23.499 7.890 -16.027 1.00 86.31 171 LEU A C 1
ATOM 1355 O O . LEU A 1 171 ? 24.586 8.418 -16.228 1.00 86.31 171 LEU A O 1
ATOM 1359 N N . ILE A 1 172 ? 23.388 6.727 -15.376 1.00 77.69 172 ILE A N 1
ATOM 1360 C CA . ILE A 1 172 ? 24.551 6.001 -14.841 1.00 77.69 172 ILE A CA 1
ATOM 1361 C C . ILE A 1 172 ? 25.468 5.550 -15.978 1.00 77.69 172 ILE A C 1
ATOM 1363 O O . ILE A 1 172 ? 26.672 5.748 -15.898 1.00 77.69 172 ILE A O 1
ATOM 1367 N N . TYR A 1 173 ? 24.898 5.070 -17.084 1.00 90.75 173 TYR A N 1
ATOM 1368 C CA . TYR A 1 173 ? 25.659 4.681 -18.274 1.00 90.75 173 TYR A CA 1
ATOM 1369 C C . TYR A 1 173 ? 26.394 5.871 -18.907 1.00 90.75 173 TYR A C 1
ATOM 1371 O O . TYR A 1 173 ? 27.529 5.721 -19.353 1.00 90.75 173 TYR A O 1
ATOM 1379 N N . ALA A 1 174 ? 25.778 7.060 -18.926 1.00 87.31 174 ALA A N 1
ATOM 1380 C CA . ALA A 1 174 ? 26.452 8.277 -19.382 1.00 87.31 174 ALA A CA 1
ATOM 1381 C C . ALA A 1 174 ? 27.615 8.671 -18.462 1.00 87.31 174 ALA A C 1
ATOM 1383 O O . ALA A 1 174 ? 28.682 9.036 -18.951 1.00 87.31 174 ALA A O 1
ATOM 1384 N N . LEU A 1 175 ? 27.432 8.572 -17.144 1.00 72.94 175 LEU A N 1
ATOM 1385 C CA . LEU A 1 175 ? 28.467 8.907 -16.165 1.00 72.94 175 LEU A CA 1
ATOM 1386 C C . LEU A 1 175 ? 29.641 7.920 -16.209 1.00 72.94 175 LEU A C 1
ATOM 1388 O O . LEU A 1 175 ? 30.787 8.353 -16.284 1.00 72.94 175 LEU A O 1
ATOM 1392 N N . GLU A 1 176 ? 29.364 6.614 -16.232 1.00 81.94 176 GLU A N 1
ATOM 1393 C CA . GLU A 1 176 ? 30.382 5.555 -16.315 1.00 81.94 176 GLU A CA 1
ATOM 1394 C C . GLU A 1 176 ? 31.196 5.634 -17.613 1.00 81.94 176 GLU A C 1
ATOM 1396 O O . GLU A 1 176 ? 32.400 5.383 -17.612 1.00 81.94 176 GLU A O 1
ATOM 1401 N N . ALA A 1 177 ? 30.560 6.029 -18.720 1.00 85.50 177 ALA A N 1
ATOM 1402 C CA . ALA A 1 177 ? 31.233 6.225 -20.001 1.00 85.50 177 ALA A CA 1
ATOM 1403 C C . ALA A 1 177 ? 31.934 7.592 -20.135 1.00 85.50 177 ALA A C 1
ATOM 1405 O O . ALA A 1 177 ? 32.598 7.837 -21.143 1.00 85.50 177 ALA A O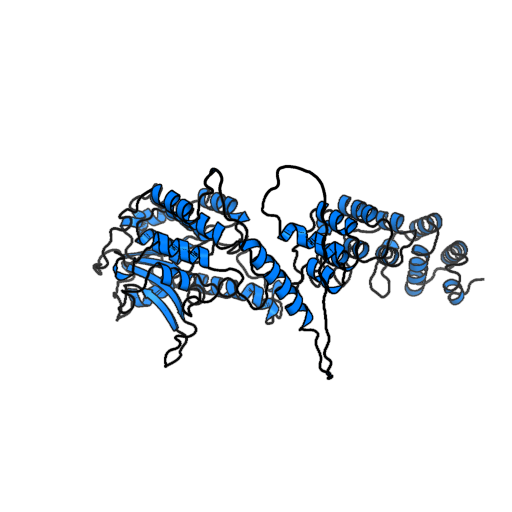 1
ATOM 1406 N N . GLY A 1 178 ? 31.779 8.498 -19.160 1.00 83.75 178 GLY A N 1
ATOM 1407 C CA . GLY A 1 178 ? 32.310 9.864 -19.228 1.00 83.75 178 GLY A CA 1
ATOM 1408 C C . GLY A 1 178 ? 31.614 10.762 -20.261 1.00 83.75 178 GLY A C 1
ATOM 1409 O O . GLY A 1 178 ? 32.178 11.773 -20.679 1.00 83.75 178 GLY A O 1
ATOM 1410 N N . ASN A 1 179 ? 30.395 10.417 -20.682 1.00 87.44 179 ASN A N 1
ATOM 1411 C CA . ASN A 1 179 ? 29.596 11.181 -21.636 1.00 87.44 179 ASN A CA 1
ATOM 1412 C C . ASN A 1 179 ? 28.870 12.342 -20.935 1.00 87.44 179 ASN A C 1
ATOM 1414 O O . ASN A 1 179 ? 27.683 12.270 -20.602 1.00 87.44 179 ASN A O 1
ATOM 1418 N N . THR A 1 180 ? 29.611 13.418 -20.679 1.00 83.25 180 THR A N 1
ATOM 1419 C CA . THR A 1 180 ? 29.147 14.575 -19.899 1.00 83.25 180 THR A CA 1
ATOM 1420 C C . THR A 1 180 ? 27.934 15.268 -20.514 1.00 83.25 180 THR A C 1
ATOM 1422 O O . THR A 1 180 ? 27.022 15.649 -19.785 1.00 83.25 180 THR A O 1
ATOM 1425 N N . GLU A 1 181 ? 27.872 15.401 -21.838 1.00 86.00 181 GLU A N 1
ATOM 1426 C CA . GLU A 1 181 ? 26.760 16.080 -22.511 1.00 86.00 181 GLU A CA 1
ATOM 1427 C C . GLU A 1 181 ? 25.448 15.289 -22.413 1.00 86.00 181 GLU A C 1
ATOM 1429 O O . GLU A 1 181 ? 24.391 15.872 -22.153 1.00 86.00 181 GLU A O 1
ATOM 1434 N N . ALA A 1 182 ? 25.514 13.960 -22.565 1.00 85.44 182 ALA A N 1
ATOM 1435 C CA . ALA A 1 182 ? 24.368 13.086 -22.341 1.00 85.44 182 ALA A CA 1
ATOM 1436 C C . ALA A 1 182 ? 23.956 13.071 -20.863 1.00 85.44 182 ALA A C 1
ATOM 1438 O O . ALA A 1 182 ? 22.764 13.116 -20.566 1.00 85.44 182 ALA A O 1
ATOM 1439 N N . ALA A 1 183 ? 24.921 13.053 -19.938 1.00 79.31 183 ALA A N 1
ATOM 1440 C CA . ALA A 1 183 ? 24.648 13.094 -18.505 1.00 79.31 183 ALA A CA 1
ATOM 1441 C C . ALA A 1 183 ? 23.935 14.393 -18.097 1.00 79.31 183 ALA A C 1
ATOM 1443 O O . ALA A 1 183 ? 22.933 14.337 -17.386 1.00 79.31 183 ALA A O 1
ATOM 1444 N N . ILE A 1 184 ? 24.391 15.546 -18.601 1.00 78.69 184 ILE A N 1
ATOM 1445 C CA . ILE A 1 184 ? 23.742 16.845 -18.379 1.00 78.69 184 ILE A CA 1
ATOM 1446 C C . ILE A 1 184 ? 22.297 16.790 -18.870 1.00 78.69 184 ILE A C 1
ATOM 1448 O O . ILE A 1 184 ? 21.388 17.032 -18.082 1.00 78.69 184 ILE A O 1
ATOM 1452 N N . LEU A 1 185 ? 22.069 16.380 -20.118 1.00 80.31 185 LEU A N 1
ATOM 1453 C CA . LEU A 1 185 ? 20.726 16.305 -20.693 1.00 80.31 185 LEU A CA 1
ATOM 1454 C C . LEU A 1 185 ? 19.798 15.359 -19.911 1.00 80.31 185 LEU A C 1
ATOM 1456 O O . LEU A 1 185 ? 18.639 15.676 -19.656 1.00 80.31 185 LEU A O 1
ATOM 1460 N N . LEU A 1 186 ? 20.309 14.197 -19.501 1.00 79.19 186 LEU A N 1
ATOM 1461 C CA . LEU A 1 186 ? 19.556 13.224 -18.706 1.00 79.19 186 LEU A CA 1
ATOM 1462 C C . LEU A 1 186 ? 19.319 13.704 -17.260 1.00 79.19 186 LEU A C 1
ATOM 1464 O O . LEU A 1 186 ? 18.417 13.192 -16.595 1.00 79.19 186 LEU A O 1
ATOM 1468 N N . SER A 1 187 ? 20.087 14.695 -16.791 1.00 74.56 187 SER A N 1
ATOM 1469 C CA . SER A 1 187 ? 19.958 15.324 -15.470 1.00 74.56 187 SER A CA 1
ATOM 1470 C C . SER A 1 187 ? 19.085 16.586 -15.449 1.00 74.56 187 SER A C 1
ATOM 1472 O O . SER A 1 187 ? 18.446 16.854 -14.430 1.00 74.56 187 SER A O 1
ATOM 1474 N N . GLU A 1 188 ? 19.014 17.338 -16.557 1.00 57.88 188 GLU A N 1
ATOM 1475 C CA . GLU A 1 188 ? 18.344 18.649 -16.653 1.00 57.88 188 GLU A CA 1
ATOM 1476 C C . GLU A 1 188 ? 16.888 18.556 -16.169 1.00 57.88 188 GLU A C 1
ATOM 1478 O O . GLU A 1 188 ? 16.400 19.387 -15.404 1.00 57.88 188 GLU A O 1
ATOM 1483 N N . GLU A 1 189 ? 16.230 17.446 -16.471 1.00 45.31 189 GLU A N 1
ATOM 1484 C CA . GLU A 1 189 ? 14.808 17.262 -16.220 1.00 45.31 189 GLU A CA 1
ATOM 1485 C C . GLU A 1 189 ? 14.509 16.450 -14.932 1.00 45.31 189 GLU A C 1
ATOM 1487 O O . GLU A 1 189 ? 13.360 16.111 -14.650 1.00 45.31 189 GLU A O 1
ATOM 1492 N N . LEU A 1 190 ? 15.543 16.119 -14.143 1.00 42.41 190 LEU A N 1
ATOM 1493 C CA . LEU A 1 190 ? 15.426 15.731 -12.724 1.00 42.41 190 LEU A CA 1
ATOM 1494 C C . LEU A 1 190 ? 15.400 16.969 -11.804 1.00 42.41 190 LEU A C 1
ATOM 1496 O O . LEU A 1 190 ? 15.107 16.845 -10.617 1.00 42.41 190 LEU A O 1
ATOM 1500 N N . SER A 1 191 ? 15.676 18.159 -12.356 1.00 36.62 191 SER A N 1
ATOM 1501 C CA . SER A 1 191 ? 15.697 19.442 -11.640 1.00 36.62 191 SER A CA 1
ATOM 1502 C C . SER A 1 191 ? 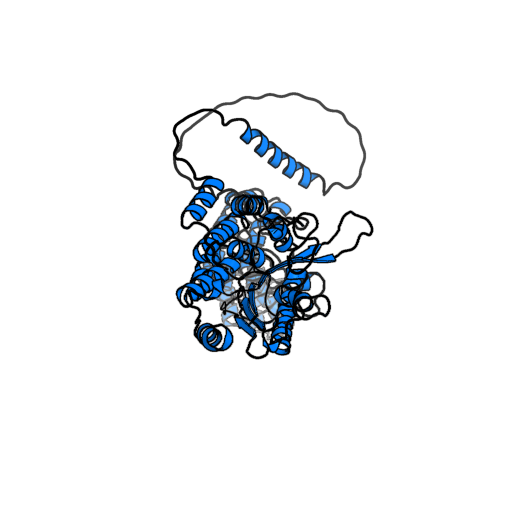14.541 20.391 -11.993 1.00 36.62 191 SER A C 1
ATOM 1504 O O . SER A 1 191 ? 14.315 21.380 -11.296 1.00 36.62 191 SER A O 1
ATOM 1506 N N . THR A 1 192 ? 13.755 20.078 -13.027 1.00 28.64 192 THR A N 1
ATOM 1507 C CA . THR A 1 192 ? 12.651 20.914 -13.519 1.00 28.64 192 THR A CA 1
ATOM 1508 C C . THR A 1 192 ? 11.285 20.285 -13.235 1.00 28.64 192 THR A C 1
ATOM 1510 O O . THR A 1 192 ? 10.618 19.755 -14.119 1.00 28.64 192 THR A O 1
ATOM 1513 N N . THR A 1 193 ? 10.825 20.402 -11.992 1.00 29.39 193 THR A N 1
ATOM 1514 C CA . THR A 1 193 ? 9.395 20.616 -11.708 1.00 29.39 193 THR A CA 1
ATOM 1515 C C . THR A 1 193 ? 9.249 21.944 -10.973 1.00 29.39 193 THR A C 1
ATOM 1517 O O . THR A 1 193 ? 8.860 21.996 -9.808 1.00 29.39 193 THR A O 1
ATOM 1520 N N . VAL A 1 194 ? 9.638 23.027 -11.643 1.00 31.00 194 VAL A N 1
ATOM 1521 C CA . VAL A 1 194 ? 9.198 24.389 -11.333 1.00 31.00 194 VAL A CA 1
ATOM 1522 C C . VAL A 1 194 ? 9.019 25.066 -12.687 1.00 31.00 194 VAL A C 1
ATOM 1524 O O . VAL A 1 194 ? 10.000 25.264 -13.400 1.00 31.00 194 VAL A O 1
ATOM 1527 N N . ASP A 1 195 ? 7.769 25.318 -13.069 1.00 29.50 195 ASP A N 1
ATOM 1528 C CA . ASP A 1 195 ? 7.416 25.911 -14.358 1.00 29.50 195 ASP A CA 1
ATOM 1529 C C . ASP A 1 195 ? 8.136 27.245 -14.603 1.00 29.50 195 ASP A C 1
ATOM 1531 O O . ASP A 1 195 ? 8.252 28.107 -13.726 1.00 29.50 195 ASP A O 1
ATOM 1535 N N . SER A 1 196 ? 8.573 27.390 -15.848 1.00 31.84 196 SER A N 1
ATOM 1536 C CA . SER A 1 196 ? 8.993 28.614 -16.519 1.00 31.84 196 SER A CA 1
ATOM 1537 C C . SER A 1 196 ? 7.837 29.609 -16.666 1.00 31.84 196 SER A C 1
ATOM 1539 O O . SER A 1 196 ? 6.770 29.204 -17.118 1.00 31.84 196 SER A O 1
ATOM 1541 N N . ASP A 1 197 ? 8.074 30.902 -16.415 1.00 27.97 197 ASP A N 1
ATOM 1542 C CA . ASP A 1 197 ? 7.855 31.921 -17.454 1.00 27.97 197 ASP A CA 1
ATOM 1543 C C . ASP A 1 197 ? 8.534 33.268 -17.128 1.00 27.97 197 ASP A C 1
ATOM 1545 O O . ASP A 1 197 ? 8.638 33.666 -15.965 1.00 27.97 197 ASP A O 1
ATOM 1549 N N . ASN A 1 198 ? 8.890 33.975 -18.203 1.00 28.67 198 ASN A N 1
ATOM 1550 C CA . ASN A 1 198 ? 9.490 35.310 -18.342 1.00 28.67 198 ASN A CA 1
ATOM 1551 C C . ASN A 1 198 ? 11.021 35.436 -18.249 1.00 28.67 198 ASN A C 1
ATOM 1553 O O . ASN A 1 198 ? 11.586 35.697 -17.191 1.00 28.67 198 ASN A O 1
ATOM 1557 N N . GLY A 1 199 ? 11.634 35.437 -19.437 1.00 26.89 199 GLY A N 1
ATOM 1558 C CA . GLY A 1 199 ? 12.061 36.708 -20.036 1.00 26.89 199 GLY A CA 1
ATOM 1559 C C . GLY A 1 199 ? 13.558 36.996 -19.989 1.00 26.89 199 GLY A C 1
ATOM 1560 O O . GLY A 1 199 ? 14.109 37.263 -18.929 1.00 26.89 199 GLY A O 1
ATOM 1561 N N . GLU A 1 200 ? 14.158 36.962 -21.175 1.00 32.50 200 GLU A N 1
ATOM 1562 C CA . GLU A 1 200 ? 15.522 37.358 -21.540 1.00 32.50 200 GLU A CA 1
ATOM 1563 C C . GLU A 1 200 ? 15.938 38.729 -20.967 1.00 32.50 200 GLU A C 1
ATOM 1565 O O . GLU A 1 200 ? 15.117 39.641 -20.917 1.00 32.50 200 GLU A O 1
ATOM 1570 N N . ASP A 1 201 ? 17.203 38.865 -20.539 1.00 25.31 201 ASP A N 1
ATOM 1571 C CA . ASP A 1 201 ? 18.142 39.885 -21.051 1.00 25.31 201 ASP A CA 1
ATOM 1572 C C . ASP A 1 201 ? 19.510 39.867 -20.321 1.00 25.31 201 ASP A C 1
ATOM 1574 O O . ASP A 1 201 ? 19.594 39.935 -19.097 1.00 25.31 201 ASP A O 1
ATOM 1578 N N . ALA A 1 202 ? 20.553 39.754 -21.152 1.00 25.92 202 ALA A N 1
ATOM 1579 C CA . ALA A 1 202 ? 21.872 40.410 -21.168 1.00 25.92 202 ALA A CA 1
ATOM 1580 C C . ALA A 1 202 ? 22.792 40.566 -19.919 1.00 25.92 202 ALA A C 1
ATOM 1582 O O . ALA A 1 202 ? 22.463 41.222 -18.938 1.00 25.92 202 ALA A O 1
ATOM 1583 N N . GLU A 1 203 ? 24.028 40.087 -20.150 1.00 25.42 203 GLU A N 1
ATOM 1584 C CA . GLU A 1 203 ? 25.355 40.729 -19.967 1.00 25.42 203 GLU A CA 1
ATOM 1585 C C . GLU A 1 203 ? 26.044 40.870 -18.585 1.00 25.42 203 GLU A C 1
ATOM 1587 O O . GLU A 1 203 ? 25.497 41.385 -17.615 1.00 25.42 203 GLU A O 1
ATOM 1592 N N . ASP A 1 204 ? 27.311 40.415 -18.614 1.00 26.36 204 ASP A N 1
ATOM 1593 C CA . ASP A 1 204 ? 28.557 40.875 -17.974 1.00 26.3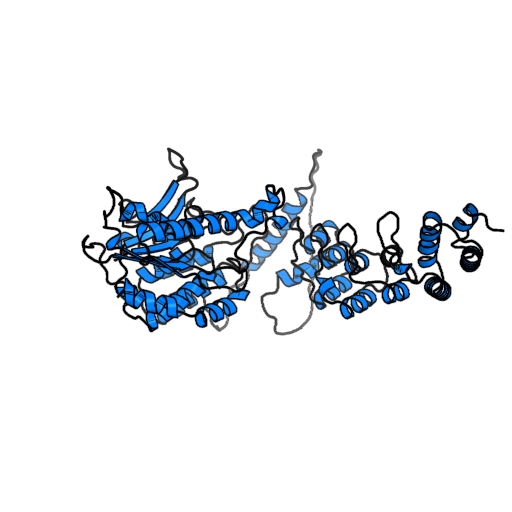6 204 ASP A CA 1
ATOM 1594 C C . ASP A 1 204 ? 28.655 41.095 -16.450 1.00 26.36 204 ASP A C 1
ATOM 1596 O O . ASP A 1 204 ? 27.984 41.931 -15.855 1.00 26.36 204 ASP A O 1
ATOM 1600 N N . ASP A 1 205 ? 29.595 40.386 -15.804 1.00 23.95 205 ASP A N 1
ATOM 1601 C CA . ASP A 1 205 ? 30.887 40.989 -15.423 1.00 23.95 205 ASP A CA 1
ATOM 1602 C C . ASP A 1 205 ? 31.824 40.009 -14.682 1.00 23.95 205 ASP A C 1
ATOM 1604 O O . ASP A 1 205 ? 31.425 39.177 -13.862 1.00 23.95 205 ASP A O 1
ATOM 1608 N N . GLU A 1 206 ? 33.109 40.164 -14.991 1.00 26.17 206 GLU A N 1
ATOM 1609 C CA . GLU A 1 206 ? 34.289 39.514 -14.420 1.00 26.17 206 GLU A CA 1
ATOM 1610 C C . GLU A 1 206 ? 34.455 39.752 -12.903 1.00 26.17 206 GLU A C 1
ATOM 1612 O O . GLU A 1 206 ? 34.161 40.837 -12.397 1.00 26.17 206 GLU A O 1
ATOM 1617 N N . LYS A 1 207 ? 35.089 38.802 -12.190 1.00 24.73 207 LYS A N 1
ATOM 1618 C CA . LYS A 1 207 ? 36.433 39.016 -11.603 1.00 24.73 207 LYS A CA 1
ATOM 1619 C C . LYS A 1 207 ? 36.979 37.829 -10.808 1.00 24.73 207 LYS A C 1
ATOM 1621 O O . LYS A 1 207 ? 36.275 37.125 -10.092 1.00 24.73 207 LYS A O 1
ATOM 1626 N N . GLU A 1 208 ? 38.286 37.692 -10.995 1.00 25.62 208 GLU A N 1
ATOM 1627 C CA . GLU A 1 208 ? 39.271 36.815 -10.375 1.00 25.62 208 GLU A CA 1
ATOM 1628 C C . GLU A 1 208 ? 39.331 36.920 -8.843 1.00 25.62 208 GLU A C 1
ATOM 1630 O O . GLU A 1 208 ? 39.127 37.995 -8.287 1.00 25.62 208 GLU A O 1
ATOM 1635 N N . GLU A 1 209 ? 39.771 35.839 -8.191 1.00 26.25 209 GLU A N 1
ATOM 1636 C CA . GLU A 1 209 ? 40.866 35.924 -7.213 1.00 26.25 209 GLU A CA 1
ATOM 1637 C C . GLU A 1 209 ? 41.574 34.562 -7.071 1.00 26.25 209 GLU A C 1
ATOM 1639 O O . GLU A 1 209 ? 40.939 33.505 -7.023 1.00 26.25 209 GLU A O 1
ATOM 1644 N N . LYS A 1 210 ? 42.910 34.624 -7.088 1.00 25.67 210 LYS A N 1
ATOM 1645 C CA . LYS A 1 210 ? 43.887 33.538 -6.934 1.00 25.67 210 LYS A CA 1
ATOM 1646 C C . LYS A 1 210 ? 44.396 33.470 -5.487 1.00 25.67 210 LYS A C 1
ATOM 1648 O O . LYS A 1 210 ? 44.204 34.423 -4.739 1.00 25.67 210 LYS A O 1
ATOM 1653 N N . ASP A 1 211 ? 45.059 32.348 -5.178 1.00 27.47 211 ASP A N 1
ATOM 1654 C CA . ASP A 1 211 ? 46.285 32.168 -4.355 1.00 27.47 211 ASP A CA 1
ATOM 1655 C C . ASP A 1 211 ? 46.161 30.876 -3.511 1.00 27.47 211 ASP A C 1
ATOM 1657 O O . ASP A 1 211 ? 45.203 30.709 -2.758 1.00 27.47 211 ASP A O 1
ATOM 1661 N N . ASP A 1 212 ? 46.897 29.812 -3.878 1.00 26.98 212 ASP A N 1
ATOM 1662 C CA . ASP A 1 212 ? 48.219 29.366 -3.347 1.00 26.98 212 ASP A CA 1
ATOM 1663 C C . ASP A 1 212 ? 48.084 28.638 -1.984 1.00 26.98 212 ASP A C 1
ATOM 1665 O O . ASP A 1 212 ? 47.265 29.001 -1.153 1.00 26.98 212 ASP A O 1
ATOM 1669 N N . GLU A 1 213 ? 48.792 27.565 -1.623 1.00 28.61 213 GLU A N 1
ATOM 1670 C CA . GLU A 1 213 ? 49.966 26.883 -2.164 1.00 28.61 213 GLU A CA 1
ATOM 1671 C C . GLU A 1 213 ? 50.043 25.460 -1.544 1.00 28.61 213 GLU A C 1
ATOM 1673 O O . GLU A 1 213 ? 49.357 25.124 -0.576 1.00 28.61 213 GLU A O 1
ATOM 1678 N N . SER A 1 214 ? 50.909 24.633 -2.125 1.00 24.36 214 SER A N 1
ATOM 1679 C CA . SER A 1 214 ? 51.217 23.213 -1.882 1.00 24.36 214 SER A CA 1
ATOM 1680 C C . SER A 1 214 ? 51.620 22.774 -0.463 1.00 24.36 214 SER A C 1
ATOM 1682 O O . SER A 1 214 ? 52.254 23.544 0.247 1.00 24.36 214 SER A O 1
ATOM 1684 N N . LEU A 1 215 ? 51.459 21.473 -0.156 1.00 25.83 215 LEU A N 1
ATOM 1685 C CA . LEU A 1 215 ? 52.481 20.633 0.504 1.00 25.83 215 LEU A CA 1
ATOM 1686 C C . LEU A 1 215 ? 52.259 19.131 0.206 1.00 25.83 215 LEU A C 1
ATOM 1688 O O . LEU A 1 215 ? 51.131 18.657 0.102 1.00 25.83 215 LEU A O 1
ATOM 1692 N N . SER A 1 216 ? 53.369 18.414 0.034 1.00 25.98 216 SER A N 1
ATOM 1693 C CA . SER A 1 216 ? 53.531 17.046 -0.476 1.00 25.98 216 SER A CA 1
ATOM 1694 C C . SER A 1 216 ? 53.604 15.960 0.614 1.00 25.98 216 SER A C 1
ATOM 1696 O O . SER A 1 216 ? 53.982 16.239 1.751 1.00 25.98 216 SER A O 1
ATOM 1698 N N . GLY A 1 217 ? 53.331 14.700 0.236 1.00 24.86 217 GLY A N 1
ATOM 1699 C CA . GLY A 1 217 ? 53.685 13.497 1.010 1.00 24.86 217 GLY A CA 1
ATOM 1700 C C . GLY A 1 217 ? 53.001 12.205 0.526 1.00 24.86 217 GLY A C 1
ATOM 1701 O O . GLY A 1 217 ? 51.789 12.083 0.632 1.00 24.86 217 GLY A O 1
ATOM 1702 N N . ASP A 1 218 ? 53.795 11.257 0.014 1.00 25.53 218 ASP A N 1
ATOM 1703 C CA . ASP A 1 218 ? 53.432 9.936 -0.539 1.00 25.53 218 ASP A CA 1
ATOM 1704 C C . ASP A 1 218 ? 52.650 8.991 0.401 1.00 25.53 218 ASP A C 1
ATOM 1706 O O . ASP A 1 218 ? 52.989 8.852 1.577 1.00 25.53 218 ASP A O 1
ATOM 1710 N N . SER A 1 219 ? 51.716 8.197 -0.148 1.00 24.86 219 SER A N 1
ATOM 1711 C CA . SER A 1 219 ? 51.810 6.716 -0.229 1.00 24.86 219 SER A CA 1
ATOM 1712 C C . SER A 1 219 ? 50.511 6.056 -0.735 1.00 24.86 219 SER A C 1
ATOM 1714 O O . SER A 1 219 ? 49.407 6.537 -0.512 1.00 24.86 219 SER A O 1
ATOM 1716 N N . LEU A 1 220 ? 50.682 4.948 -1.464 1.00 31.98 220 LEU A N 1
ATOM 1717 C CA . LEU A 1 220 ? 49.669 4.172 -2.185 1.00 31.98 220 LEU A CA 1
ATOM 1718 C C . LEU A 1 220 ? 48.658 3.430 -1.286 1.00 31.98 220 LEU A C 1
ATOM 1720 O O . LEU A 1 220 ? 49.072 2.593 -0.485 1.00 31.98 220 LEU A O 1
ATOM 1724 N N . SER A 1 221 ? 47.356 3.573 -1.571 1.00 27.34 221 SER A N 1
ATOM 1725 C CA . SER A 1 221 ? 46.374 2.469 -1.576 1.00 27.34 221 SER A CA 1
ATOM 1726 C C . SER A 1 221 ? 45.072 2.881 -2.283 1.00 27.34 221 SER A C 1
ATOM 1728 O O . SER A 1 221 ? 44.632 4.007 -2.127 1.00 27.34 221 SER A O 1
ATOM 1730 N N . SER A 1 222 ? 44.501 1.949 -3.052 1.00 36.75 222 SER A N 1
ATOM 1731 C CA . SER A 1 222 ? 43.243 1.974 -3.827 1.00 36.75 222 SER A CA 1
ATOM 1732 C C . SER A 1 222 ? 42.161 2.997 -3.428 1.00 36.75 222 SER A C 1
ATOM 1734 O O . SER A 1 222 ? 41.498 2.810 -2.410 1.00 36.75 222 SER A O 1
ATOM 1736 N N . ASP A 1 223 ? 41.904 3.964 -4.315 1.00 32.91 223 ASP A N 1
ATOM 1737 C CA . ASP A 1 223 ? 40.839 4.970 -4.215 1.00 32.91 223 ASP A CA 1
ATOM 1738 C C . ASP A 1 223 ? 39.973 4.970 -5.493 1.00 32.91 223 ASP A C 1
ATOM 1740 O O . ASP A 1 223 ? 40.203 5.771 -6.393 1.00 32.91 223 ASP A O 1
ATOM 1744 N N . ASP A 1 224 ? 38.965 4.094 -5.570 1.00 34.94 224 ASP A N 1
ATOM 1745 C CA . ASP A 1 224 ? 37.845 4.237 -6.529 1.00 34.94 224 ASP A CA 1
ATOM 1746 C C . ASP A 1 224 ? 36.542 4.711 -5.836 1.00 34.94 224 ASP A C 1
ATOM 1748 O O . ASP A 1 224 ? 35.611 5.163 -6.497 1.00 34.94 224 ASP A O 1
ATOM 1752 N N . ASP A 1 225 ? 36.493 4.736 -4.495 1.00 35.06 225 ASP A N 1
ATOM 1753 C CA . ASP A 1 225 ? 35.321 5.190 -3.718 1.00 35.06 225 ASP A CA 1
ATOM 1754 C C . ASP A 1 225 ? 35.389 6.674 -3.292 1.00 35.06 225 ASP A C 1
ATOM 1756 O O . ASP A 1 225 ? 34.384 7.280 -2.906 1.00 35.06 225 ASP A O 1
ATOM 1760 N N . ALA A 1 226 ? 36.562 7.308 -3.378 1.00 32.72 226 ALA A N 1
ATOM 1761 C CA . ALA A 1 226 ? 36.773 8.671 -2.879 1.00 32.72 226 ALA A CA 1
ATOM 1762 C C . ALA A 1 226 ? 36.262 9.768 -3.839 1.00 32.72 226 ALA A C 1
ATOM 1764 O O . ALA A 1 226 ? 35.903 10.870 -3.405 1.00 32.72 226 ALA A O 1
ATOM 1765 N N . MET A 1 227 ? 36.186 9.482 -5.143 1.00 35.16 227 MET A N 1
ATOM 1766 C CA . MET A 1 227 ? 35.825 10.482 -6.157 1.00 35.16 227 MET A CA 1
ATOM 1767 C C . MET A 1 227 ? 34.311 10.762 -6.179 1.00 35.16 227 MET A C 1
ATOM 1769 O O . MET A 1 227 ? 33.892 11.916 -6.298 1.00 35.16 227 MET A O 1
ATOM 1773 N N . THR A 1 228 ? 33.489 9.739 -5.927 1.00 35.50 228 THR A N 1
ATOM 1774 C CA . THR A 1 228 ? 32.016 9.812 -5.872 1.00 35.50 228 THR A CA 1
ATOM 1775 C C . THR A 1 228 ? 31.515 10.612 -4.662 1.00 35.50 228 THR A C 1
ATOM 1777 O O . THR A 1 228 ? 30.550 11.373 -4.757 1.00 35.50 228 THR A O 1
ATOM 1780 N N . VAL A 1 229 ? 32.216 10.521 -3.525 1.00 36.53 229 VAL A N 1
ATOM 1781 C CA . VAL A 1 229 ? 31.883 11.260 -2.291 1.00 36.53 229 VAL A CA 1
ATOM 1782 C C . VAL A 1 229 ? 32.276 12.743 -2.391 1.00 36.53 229 VAL A C 1
ATOM 1784 O O . VAL A 1 229 ? 31.570 13.612 -1.870 1.00 36.53 229 VAL A O 1
ATOM 1787 N N . SER A 1 230 ? 33.357 13.060 -3.113 1.00 34.59 230 SER A N 1
ATOM 1788 C CA . SER A 1 230 ? 33.850 14.435 -3.286 1.00 34.59 230 SER A CA 1
ATOM 1789 C C . SER A 1 230 ? 32.910 15.302 -4.138 1.00 34.59 230 SER A C 1
ATOM 1791 O O . SER A 1 230 ? 32.623 16.450 -3.784 1.00 34.59 230 SER A O 1
ATOM 1793 N N . VAL A 1 231 ? 32.334 14.739 -5.207 1.00 36.72 231 VAL A N 1
ATOM 1794 C CA . VAL A 1 231 ? 31.408 15.458 -6.102 1.00 36.72 231 VAL A CA 1
ATOM 1795 C C . VAL A 1 231 ? 30.050 15.713 -5.424 1.00 36.72 231 VAL A C 1
ATOM 1797 O O . VAL A 1 231 ? 29.523 16.827 -5.488 1.00 36.72 231 VAL A O 1
ATOM 1800 N N . MET A 1 232 ? 29.530 14.748 -4.656 1.00 38.78 232 MET A N 1
ATOM 1801 C CA . MET A 1 232 ? 28.280 14.902 -3.887 1.00 38.78 232 MET A CA 1
ATOM 1802 C C . MET A 1 232 ? 28.390 15.940 -2.754 1.00 38.78 232 MET A C 1
ATOM 1804 O O . MET A 1 232 ? 27.432 16.667 -2.455 1.00 38.78 232 MET A O 1
ATOM 1808 N N . ALA A 1 233 ? 29.576 16.074 -2.152 1.00 34.62 233 ALA A N 1
ATOM 1809 C CA . ALA A 1 233 ? 29.857 17.096 -1.145 1.00 34.62 233 ALA A CA 1
ATOM 1810 C C . ALA A 1 233 ? 29.943 18.516 -1.742 1.00 34.62 233 ALA A C 1
ATOM 1812 O O . ALA A 1 233 ? 29.593 19.490 -1.064 1.00 34.62 233 ALA A O 1
ATOM 1813 N N . GLN A 1 234 ? 30.368 18.653 -3.005 1.00 32.50 234 GLN A N 1
ATOM 1814 C CA . GLN A 1 234 ? 30.415 19.939 -3.710 1.00 32.50 234 GLN A CA 1
ATOM 1815 C C . GLN A 1 234 ? 29.021 20.415 -4.152 1.00 32.50 234 GLN A C 1
ATOM 1817 O O . GLN A 1 234 ? 28.702 21.592 -3.967 1.00 32.50 234 GLN A O 1
ATOM 1822 N N . ILE A 1 235 ? 28.150 19.501 -4.595 1.00 37.34 235 ILE A N 1
ATOM 1823 C CA . ILE A 1 235 ? 26.739 19.791 -4.922 1.00 37.34 235 ILE A CA 1
ATOM 1824 C C . ILE A 1 235 ? 25.975 20.246 -3.662 1.00 37.34 235 ILE A C 1
ATOM 1826 O O . ILE A 1 235 ? 25.340 21.303 -3.653 1.00 37.34 235 ILE A O 1
ATOM 1830 N N . SER A 1 236 ? 26.173 19.547 -2.538 1.00 34.81 236 SER A N 1
ATOM 1831 C CA . SER A 1 236 ? 25.585 19.898 -1.232 1.00 34.81 236 SER A CA 1
ATOM 1832 C C . SER A 1 236 ? 26.064 21.256 -0.677 1.00 34.81 236 SER A C 1
ATOM 1834 O O . SER A 1 236 ? 25.338 21.944 0.050 1.00 34.81 236 SER A O 1
ATOM 1836 N N . LYS A 1 237 ? 27.303 21.674 -0.989 1.00 31.58 237 LYS A N 1
ATOM 1837 C CA . LYS A 1 237 ? 27.843 22.995 -0.606 1.00 31.58 237 LYS A CA 1
ATOM 1838 C C . LYS A 1 237 ? 27.288 24.124 -1.481 1.00 31.58 237 LYS A C 1
ATOM 1840 O O . LYS A 1 237 ? 27.007 25.201 -0.945 1.00 31.58 237 LYS A O 1
ATOM 1845 N N . ALA A 1 238 ? 27.079 23.881 -2.775 1.00 34.28 238 ALA A N 1
ATOM 1846 C CA . ALA A 1 238 ? 26.475 24.850 -3.690 1.00 34.28 238 ALA A CA 1
ATOM 1847 C C . ALA A 1 238 ? 25.004 25.156 -3.327 1.00 34.28 238 ALA A C 1
ATOM 1849 O O . ALA A 1 238 ? 24.576 26.313 -3.383 1.00 34.28 238 ALA A O 1
ATOM 1850 N N . GLU A 1 239 ? 24.254 24.163 -2.837 1.00 36.12 239 GLU A N 1
ATOM 1851 C CA . GLU A 1 239 ? 22.873 24.337 -2.354 1.00 36.12 239 GLU A CA 1
ATOM 1852 C C . GLU A 1 239 ? 22.786 25.127 -1.035 1.00 36.12 239 GLU A C 1
ATOM 1854 O O . GLU A 1 239 ? 21.915 25.987 -0.865 1.00 36.12 239 GLU A O 1
ATOM 1859 N N . ARG A 1 240 ? 23.738 24.924 -0.110 1.00 30.19 240 ARG A N 1
ATOM 1860 C CA . ARG A 1 240 ? 23.791 25.656 1.172 1.00 30.19 240 ARG A CA 1
ATOM 1861 C C . ARG A 1 240 ? 24.124 27.143 1.009 1.00 30.19 240 ARG A C 1
ATOM 1863 O O . ARG A 1 240 ? 23.672 27.952 1.822 1.00 30.19 240 ARG A O 1
ATOM 1870 N N . HIS A 1 241 ? 24.863 27.522 -0.036 1.00 31.88 241 HIS A N 1
ATOM 1871 C CA . HIS A 1 241 ? 25.175 28.928 -0.323 1.00 31.88 241 HIS A CA 1
ATOM 1872 C C . HIS A 1 241 ? 24.017 29.695 -0.992 1.00 31.88 241 HIS A C 1
ATOM 1874 O O . HIS A 1 241 ? 23.893 30.900 -0.758 1.00 31.88 241 HIS A O 1
ATOM 1880 N N . LYS A 1 242 ? 23.104 29.025 -1.717 1.00 36.16 242 LYS A N 1
ATOM 1881 C CA . LYS A 1 242 ? 21.891 29.660 -2.281 1.00 36.16 242 LYS A CA 1
ATOM 1882 C C . LYS A 1 242 ? 20.847 30.046 -1.217 1.00 36.16 242 LYS A C 1
ATOM 1884 O O . LYS A 1 242 ? 20.144 31.039 -1.394 1.00 36.16 242 LYS A O 1
ATOM 1889 N N . ASN A 1 243 ? 20.804 29.362 -0.068 1.00 30.91 243 ASN A N 1
ATOM 1890 C CA . ASN A 1 243 ? 19.820 29.625 0.998 1.00 30.91 243 ASN A CA 1
ATOM 1891 C C . ASN A 1 243 ? 20.132 30.824 1.922 1.00 30.91 243 ASN A C 1
ATOM 1893 O O . ASN A 1 243 ? 19.319 31.151 2.785 1.00 30.91 243 ASN A O 1
ATOM 1897 N N . LYS A 1 244 ? 21.265 31.527 1.751 1.00 29.05 244 LYS A N 1
ATOM 1898 C CA . LYS A 1 244 ? 21.640 32.693 2.588 1.00 29.05 244 LYS A CA 1
ATOM 1899 C C . LYS A 1 244 ? 21.348 34.073 1.976 1.00 29.05 244 LYS A C 1
ATOM 1901 O O . LYS A 1 244 ? 21.480 35.071 2.681 1.00 29.05 244 LYS A O 1
ATOM 1906 N N . LYS A 1 245 ? 20.910 34.168 0.714 1.00 32.94 245 LYS A N 1
ATOM 1907 C CA . LYS A 1 245 ? 20.567 35.445 0.050 1.00 32.94 245 LYS A CA 1
ATOM 1908 C C . LYS A 1 245 ? 19.116 35.456 -0.454 1.00 32.94 245 LYS A C 1
ATOM 1910 O O . LYS A 1 245 ? 18.869 35.515 -1.649 1.00 32.94 245 LYS A O 1
ATOM 1915 N N . LYS A 1 246 ? 18.133 35.432 0.448 1.00 33.28 246 LYS A N 1
ATOM 1916 C CA . LYS A 1 246 ? 16.751 35.852 0.137 1.00 33.28 246 LYS A CA 1
ATOM 1917 C C . LYS A 1 246 ? 16.127 36.487 1.374 1.00 33.28 246 LYS A C 1
ATOM 1919 O O . LYS A 1 246 ? 15.448 35.850 2.167 1.00 33.28 246 LYS A O 1
ATOM 1924 N N . GLY A 1 247 ? 16.416 37.769 1.558 1.00 34.22 247 GLY A N 1
ATOM 1925 C CA . GLY A 1 247 ? 15.861 38.572 2.635 1.00 34.22 247 GLY A CA 1
ATOM 1926 C C . GLY A 1 247 ? 15.732 40.028 2.219 1.00 34.22 247 GLY A C 1
ATOM 1927 O O . GLY A 1 247 ? 16.616 40.812 2.543 1.00 34.22 247 GLY A O 1
ATOM 1928 N N . LYS A 1 248 ? 14.642 40.371 1.517 1.00 29.17 248 LYS A N 1
ATOM 1929 C CA . LYS A 1 248 ? 13.793 41.565 1.738 1.00 29.17 248 LYS A CA 1
ATOM 1930 C C . LYS A 1 248 ? 12.819 41.796 0.570 1.00 29.17 248 LYS A C 1
ATOM 1932 O O . LYS A 1 248 ? 13.253 41.958 -0.557 1.00 29.17 248 LYS A O 1
ATOM 1937 N N . LYS A 1 249 ? 11.532 41.842 0.952 1.00 35.34 249 LYS A N 1
ATOM 1938 C CA . LYS A 1 249 ? 10.380 42.615 0.435 1.00 35.34 249 LYS A CA 1
ATOM 1939 C C . LYS A 1 249 ? 10.151 42.695 -1.087 1.00 35.34 249 LYS A C 1
ATOM 1941 O O . LYS A 1 249 ? 10.895 43.376 -1.767 1.00 35.34 249 LYS A O 1
ATOM 1946 N N . ASP A 1 250 ? 9.034 42.130 -1.568 1.00 28.52 250 ASP A N 1
ATOM 1947 C CA . ASP A 1 250 ? 7.801 42.902 -1.827 1.00 28.52 250 ASP A CA 1
ATOM 1948 C C . ASP A 1 250 ? 6.567 42.019 -2.167 1.00 28.52 250 ASP A C 1
ATOM 1950 O O . ASP A 1 250 ? 6.685 40.926 -2.708 1.00 28.52 250 ASP A O 1
ATOM 1954 N N . SER A 1 251 ? 5.396 42.506 -1.723 1.00 31.00 251 SER A N 1
ATOM 1955 C CA . SER A 1 251 ? 3.971 42.136 -1.937 1.00 31.00 251 SER A CA 1
ATOM 1956 C C . SER A 1 251 ? 3.544 40.720 -2.396 1.00 31.00 251 SER A C 1
ATOM 1958 O O . SER A 1 251 ? 3.823 40.266 -3.500 1.00 31.00 251 SER A O 1
ATOM 1960 N N . ALA A 1 252 ? 2.714 40.083 -1.560 1.00 33.47 252 ALA A N 1
ATOM 1961 C CA . ALA A 1 252 ? 2.345 38.668 -1.561 1.00 33.47 252 ALA A CA 1
ATOM 1962 C C . ALA A 1 252 ? 1.146 38.266 -2.453 1.00 33.47 252 ALA A C 1
ATOM 1964 O O . ALA A 1 252 ? 0.023 38.724 -2.243 1.00 33.47 252 ALA A O 1
ATOM 1965 N N . LYS A 1 253 ? 1.342 37.250 -3.308 1.00 37.69 253 LYS A N 1
ATOM 1966 C CA . LYS A 1 253 ? 0.352 36.173 -3.506 1.00 37.69 253 LYS A CA 1
ATOM 1967 C C . LYS A 1 253 ? 0.774 35.017 -2.598 1.00 37.69 253 LYS A C 1
ATOM 1969 O O . LYS A 1 253 ? 1.841 34.441 -2.781 1.00 37.69 253 LYS A O 1
ATOM 1974 N N . LYS A 1 254 ? -0.012 34.741 -1.557 1.00 37.00 254 LYS A N 1
ATOM 1975 C CA . LYS A 1 254 ? 0.319 33.758 -0.516 1.00 37.00 254 LYS A CA 1
ATOM 1976 C C . LYS A 1 254 ? 0.232 32.344 -1.115 1.00 37.00 254 LYS A C 1
ATOM 1978 O O . LYS A 1 254 ? -0.868 31.840 -1.313 1.00 37.00 254 LYS A O 1
ATOM 1983 N N . VAL A 1 255 ? 1.368 31.718 -1.430 1.00 53.69 255 VAL A N 1
ATOM 1984 C CA . VAL A 1 255 ? 1.428 30.264 -1.671 1.00 53.69 255 VAL A CA 1
ATOM 1985 C C . VAL A 1 255 ? 0.958 29.586 -0.380 1.00 53.69 255 VAL A C 1
ATOM 1987 O O . VAL A 1 255 ? 1.491 29.897 0.687 1.00 53.69 255 VAL A O 1
ATOM 1990 N N . SER A 1 256 ? -0.077 28.740 -0.442 1.00 73.44 256 SER A N 1
ATOM 1991 C CA . SER A 1 256 ? -0.628 28.102 0.761 1.00 73.44 256 SER A CA 1
ATOM 1992 C C . SER A 1 256 ? 0.407 27.156 1.364 1.00 73.44 256 SER A C 1
ATOM 1994 O O . SER A 1 256 ? 0.898 26.260 0.674 1.00 73.44 256 SER A O 1
ATOM 1996 N N . THR A 1 257 ? 0.730 27.333 2.641 1.00 91.50 257 THR A N 1
ATOM 1997 C CA . THR A 1 257 ? 1.624 26.420 3.366 1.00 91.50 257 THR A CA 1
ATOM 1998 C C . THR A 1 257 ? 0.961 25.049 3.562 1.00 91.50 257 THR A C 1
ATOM 2000 O O . THR A 1 257 ? -0.259 24.932 3.466 1.00 91.50 257 THR A O 1
ATOM 2003 N N . LEU A 1 258 ? 1.737 24.000 3.871 1.00 92.31 258 LEU A N 1
ATOM 2004 C CA . LEU A 1 258 ? 1.167 22.683 4.208 1.00 92.31 258 LEU A CA 1
ATOM 2005 C C . LEU A 1 258 ? 0.194 22.777 5.395 1.00 92.31 258 LEU A C 1
ATOM 2007 O O . LEU A 1 258 ? -0.837 22.113 5.416 1.00 92.31 258 LEU A O 1
ATOM 2011 N N . GLU A 1 259 ? 0.491 23.652 6.357 1.00 92.94 259 GLU A N 1
ATOM 2012 C CA . GLU A 1 259 ? -0.414 23.952 7.463 1.00 92.94 259 GLU A CA 1
ATOM 2013 C C . GLU A 1 259 ? -1.730 24.566 6.979 1.00 92.94 259 GLU A C 1
ATOM 2015 O O . GLU A 1 259 ? -2.794 24.101 7.384 1.00 9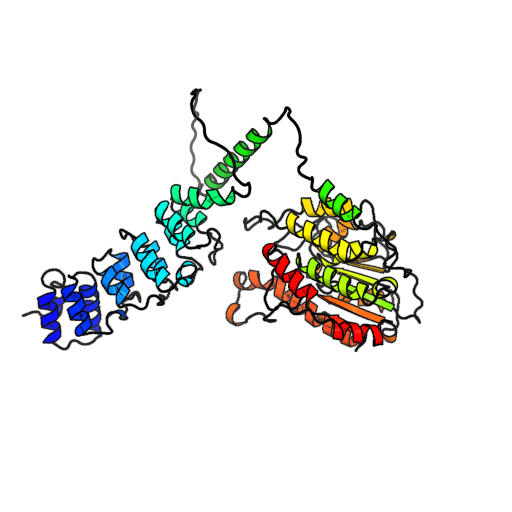2.94 259 GLU A O 1
ATOM 2020 N N . ASP A 1 260 ? -1.672 25.552 6.073 1.00 93.62 260 ASP A N 1
ATOM 2021 C CA . ASP A 1 260 ? -2.870 26.153 5.477 1.00 93.62 260 ASP A CA 1
ATOM 2022 C C . ASP A 1 260 ? -3.716 25.088 4.749 1.00 93.62 260 ASP A C 1
ATOM 2024 O O . ASP A 1 260 ? -4.937 25.095 4.876 1.00 93.62 260 ASP A O 1
ATOM 2028 N N . GLN A 1 261 ? -3.085 24.142 4.038 1.00 96.00 261 GLN A N 1
ATOM 2029 C CA . GLN A 1 261 ? -3.775 23.046 3.338 1.00 96.00 261 GLN A CA 1
ATOM 2030 C C . GLN A 1 261 ? -4.478 22.087 4.308 1.00 96.00 261 GLN A C 1
ATOM 2032 O O . GLN A 1 261 ? -5.653 21.765 4.117 1.00 96.00 261 GLN A O 1
ATOM 2037 N N . VAL A 1 262 ? -3.790 21.661 5.376 1.00 95.00 262 VAL A N 1
ATOM 2038 C CA . VAL A 1 262 ? -4.386 20.807 6.417 1.00 95.00 262 VAL A CA 1
ATOM 2039 C C . VAL A 1 262 ? -5.563 21.530 7.072 1.00 95.00 262 VAL A C 1
ATOM 2041 O O . VAL A 1 262 ? -6.664 20.987 7.122 1.00 95.00 262 VAL A O 1
ATOM 2044 N N . GLN A 1 263 ? -5.377 22.781 7.501 1.00 93.94 263 GLN A N 1
ATOM 2045 C CA . GLN A 1 263 ? -6.440 23.568 8.134 1.00 93.94 263 GLN A CA 1
ATOM 2046 C C . GLN A 1 263 ? -7.621 23.814 7.194 1.00 93.94 263 GLN A C 1
ATOM 2048 O O . GLN A 1 263 ? -8.775 23.729 7.617 1.00 93.94 263 GLN A O 1
ATOM 2053 N N . GLN A 1 264 ? -7.360 24.047 5.906 1.00 95.19 264 GLN A N 1
ATOM 2054 C CA . GLN A 1 264 ? -8.409 24.163 4.902 1.00 95.19 264 GLN A CA 1
ATOM 2055 C C . GLN A 1 264 ? -9.251 22.885 4.847 1.00 95.19 264 GLN A C 1
ATOM 2057 O O . GLN A 1 264 ? -10.475 22.987 4.905 1.00 95.19 264 GLN A O 1
ATOM 2062 N N . ILE A 1 265 ? -8.635 21.698 4.810 1.00 95.25 265 ILE A N 1
ATOM 2063 C CA . ILE A 1 265 ? -9.365 20.419 4.806 1.00 95.25 265 ILE A CA 1
ATOM 2064 C C . ILE A 1 265 ? -10.151 20.224 6.109 1.00 95.25 265 ILE A C 1
ATOM 2066 O O . ILE A 1 265 ? -11.343 19.920 6.058 1.00 95.25 265 ILE A O 1
ATOM 2070 N N . LEU A 1 266 ? -9.527 20.457 7.267 1.00 92.88 266 LEU A N 1
ATOM 2071 C CA . LEU A 1 266 ? -10.173 20.306 8.579 1.00 92.88 266 LEU A CA 1
ATOM 2072 C C . LEU A 1 266 ? -11.338 21.291 8.781 1.00 92.88 266 LEU A C 1
ATOM 2074 O O . LEU A 1 266 ? -12.279 21.006 9.524 1.00 92.88 266 LEU A O 1
ATOM 2078 N N . SER A 1 267 ? -11.313 22.437 8.094 1.00 90.00 267 SER A N 1
ATOM 2079 C CA . SER A 1 267 ? -12.393 23.426 8.134 1.00 90.00 267 SER A CA 1
ATOM 2080 C C . SER A 1 267 ? -13.630 23.034 7.318 1.00 90.00 267 SER A C 1
ATOM 2082 O O . SER A 1 267 ? -14.710 23.560 7.590 1.00 90.00 267 SER A O 1
ATOM 2084 N N . ILE A 1 268 ? -13.509 22.098 6.362 1.00 86.81 268 ILE A N 1
ATOM 2085 C CA . ILE A 1 268 ? -14.625 21.654 5.503 1.00 86.81 268 ILE A CA 1
ATOM 2086 C C . ILE A 1 268 ? -15.751 21.078 6.358 1.00 86.81 268 ILE A C 1
ATOM 2088 O O . ILE A 1 268 ? -16.927 21.379 6.141 1.00 86.81 268 ILE A O 1
ATOM 2092 N N . LYS A 1 269 ? -15.389 20.238 7.330 1.00 86.69 269 LYS A N 1
ATOM 2093 C CA . LYS A 1 269 ? -16.335 19.612 8.243 1.00 86.69 269 LYS A CA 1
ATOM 2094 C C . LYS A 1 269 ? -15.646 19.283 9.556 1.00 86.69 269 LYS A C 1
ATOM 2096 O O . LYS A 1 269 ? -14.656 18.561 9.596 1.00 86.69 269 LYS A O 1
ATOM 2101 N N . LYS A 1 270 ? -16.197 19.825 10.642 1.00 82.12 270 LYS A N 1
ATOM 2102 C CA . LYS A 1 270 ? -15.663 19.601 11.986 1.00 82.12 270 LYS A CA 1
ATOM 2103 C C . LYS A 1 270 ? -15.857 18.140 12.415 1.00 82.12 270 LYS A C 1
ATOM 2105 O O . LYS A 1 270 ? -16.871 17.545 12.036 1.00 82.12 270 LYS A O 1
ATOM 2110 N N . PRO A 1 271 ? -14.955 17.599 13.255 1.00 83.06 271 PRO A N 1
ATOM 2111 C CA . PRO A 1 271 ? -15.132 16.287 13.859 1.00 83.06 271 PRO A CA 1
ATOM 2112 C C . PRO A 1 271 ? -16.485 16.157 14.560 1.00 83.06 271 PRO A C 1
ATOM 2114 O O . PRO A 1 271 ? -16.942 17.072 15.249 1.00 83.06 271 PRO A O 1
ATOM 2117 N N . THR A 1 272 ? -17.126 15.005 14.390 1.00 86.00 272 THR A N 1
ATOM 2118 C CA . THR A 1 272 ? -18.420 14.681 15.004 1.00 86.00 272 THR A CA 1
ATOM 2119 C C . THR A 1 272 ? -18.326 13.391 15.812 1.00 86.00 272 THR A C 1
ATOM 2121 O O . THR A 1 272 ? -17.341 12.663 15.740 1.00 86.00 272 THR A O 1
ATOM 2124 N N . ASN A 1 273 ? -19.360 13.064 16.588 1.00 80.81 273 ASN A N 1
ATOM 2125 C CA . ASN A 1 273 ? -19.421 11.784 17.293 1.00 80.81 273 ASN A CA 1
ATOM 2126 C C . ASN A 1 273 ? -19.831 10.655 16.325 1.00 80.81 273 ASN A C 1
ATOM 2128 O O . ASN A 1 273 ? -20.967 10.189 16.356 1.00 80.81 273 ASN A O 1
ATOM 2132 N N . LEU A 1 274 ? -18.929 10.270 15.415 1.00 83.44 274 LEU A N 1
ATOM 2133 C CA . LEU A 1 274 ? -19.198 9.260 14.380 1.00 83.44 274 LEU A CA 1
ATOM 2134 C C . LEU A 1 274 ? -19.395 7.858 14.942 1.00 83.44 274 LEU A C 1
ATOM 2136 O O . LEU A 1 274 ? -20.178 7.090 14.390 1.00 83.44 274 LEU A O 1
ATOM 2140 N N . ILE A 1 275 ? -18.685 7.544 16.024 1.00 87.62 275 ILE A N 1
ATOM 2141 C CA . ILE A 1 275 ? -18.751 6.272 16.733 1.00 87.62 275 ILE A CA 1
ATOM 2142 C C . ILE A 1 275 ? -19.261 6.573 18.139 1.00 87.62 275 ILE A C 1
ATOM 2144 O O . ILE A 1 275 ? -18.622 7.296 18.904 1.00 87.62 275 ILE A O 1
ATOM 2148 N N . GLU A 1 276 ? -20.445 6.058 18.464 1.00 82.94 276 GLU A N 1
ATOM 2149 C CA . GLU A 1 276 ? -21.160 6.393 19.703 1.00 82.94 276 GLU A CA 1
ATOM 2150 C C . GLU A 1 276 ? -21.032 5.288 20.763 1.00 82.94 276 GLU A C 1
ATOM 2152 O O . GLU A 1 276 ? -21.388 5.486 21.924 1.00 82.94 276 GLU A O 1
ATOM 2157 N N . THR A 1 277 ? -20.507 4.127 20.378 1.00 76.50 277 THR A N 1
ATOM 2158 C CA . THR A 1 277 ? -20.415 2.941 21.225 1.00 76.50 277 THR A CA 1
ATOM 2159 C C . THR A 1 277 ? -19.335 3.082 22.292 1.00 76.50 277 THR A C 1
ATOM 2161 O O . THR A 1 277 ? -18.178 3.389 22.004 1.00 76.50 277 THR A O 1
ATOM 2164 N N . ALA A 1 278 ? -19.713 2.821 23.544 1.00 68.12 278 ALA A N 1
ATOM 2165 C CA . ALA A 1 278 ? -18.794 2.836 24.674 1.00 68.12 278 ALA A CA 1
ATOM 2166 C C . ALA A 1 278 ? -17.936 1.558 24.730 1.00 68.12 278 ALA A C 1
ATOM 2168 O O . ALA A 1 278 ? -18.375 0.482 24.327 1.00 68.12 278 ALA A O 1
ATOM 2169 N N . LYS A 1 279 ? -16.740 1.661 25.330 1.00 70.81 279 LYS A N 1
ATOM 2170 C CA . LYS A 1 279 ? -15.832 0.523 25.602 1.00 70.81 279 LYS A CA 1
ATOM 2171 C C . LYS A 1 279 ? -16.490 -0.599 26.420 1.00 70.81 279 LYS A C 1
ATOM 2173 O O . LYS A 1 279 ? -16.187 -1.775 26.262 1.00 70.81 279 LYS A O 1
ATOM 2178 N N . LYS A 1 280 ? -17.426 -0.254 27.309 1.00 70.62 280 LYS A N 1
ATOM 2179 C CA . LYS A 1 280 ? -18.172 -1.249 28.089 1.00 70.62 280 LYS A CA 1
ATOM 2180 C C . LYS A 1 280 ? -19.261 -1.863 27.217 1.00 70.62 280 LYS A C 1
ATOM 2182 O O . LYS A 1 280 ? -20.263 -1.208 26.954 1.00 70.62 280 LYS A O 1
ATOM 2187 N N . VAL A 1 281 ? -19.071 -3.120 26.825 1.00 70.62 281 VAL A N 1
ATOM 2188 C CA . VAL A 1 281 ? -20.055 -3.879 26.047 1.00 70.62 281 VAL A CA 1
ATOM 2189 C C . VAL A 1 281 ? -20.544 -5.069 26.861 1.00 70.62 281 VAL A C 1
ATOM 2191 O O . VAL A 1 281 ? -19.753 -5.786 27.478 1.00 70.62 281 VAL A O 1
ATOM 2194 N N . SER A 1 282 ? -21.859 -5.278 26.884 1.00 74.69 282 SER A N 1
ATOM 2195 C CA . SER A 1 282 ? -22.440 -6.483 27.472 1.00 74.69 282 SER A CA 1
ATOM 2196 C C . SER A 1 282 ? -22.075 -7.701 26.623 1.00 74.69 282 SER A C 1
ATOM 2198 O O . SER A 1 282 ? -22.229 -7.674 25.406 1.00 74.69 282 SER A O 1
ATOM 2200 N N . LYS A 1 283 ? -21.687 -8.822 27.250 1.00 74.56 283 LYS A N 1
ATOM 2201 C CA . LYS A 1 283 ? -21.383 -10.083 26.536 1.00 74.56 283 LYS A CA 1
ATOM 2202 C C . LYS A 1 283 ? -22.551 -10.612 25.683 1.00 74.56 283 LYS A C 1
ATOM 2204 O O . LYS A 1 283 ? -22.344 -11.472 24.830 1.00 74.56 283 LYS A O 1
ATOM 2209 N N . LYS A 1 284 ? -23.777 -10.133 25.932 1.00 73.56 284 LYS A N 1
ATOM 2210 C CA . LYS A 1 284 ? -25.000 -10.518 25.208 1.00 73.56 284 LYS A CA 1
ATOM 2211 C C . LYS A 1 284 ? -25.338 -9.598 24.032 1.00 73.56 284 LYS A C 1
ATOM 2213 O O . LYS A 1 284 ? -26.233 -9.927 23.261 1.00 73.56 284 LYS A O 1
ATOM 2218 N N . GLU A 1 285 ? -24.688 -8.444 23.918 1.00 84.25 285 GLU A N 1
ATOM 2219 C CA . GLU A 1 285 ? -24.949 -7.493 22.838 1.00 84.25 285 GLU A CA 1
ATOM 2220 C C . GLU A 1 285 ? -24.113 -7.822 21.604 1.00 84.25 285 GLU A C 1
ATOM 2222 O O . GLU A 1 285 ? -23.010 -8.361 21.698 1.00 84.25 285 GLU A O 1
ATOM 2227 N N . LYS A 1 286 ? -24.649 -7.482 20.427 1.00 91.38 286 LYS A N 1
ATOM 2228 C CA . LYS A 1 286 ? -23.935 -7.659 19.163 1.00 91.38 286 LYS A CA 1
ATOM 2229 C C . LYS A 1 286 ? -22.708 -6.738 19.140 1.00 91.38 286 LYS A C 1
ATOM 2231 O O . LYS A 1 286 ? -22.867 -5.520 19.198 1.00 91.38 286 LYS A O 1
ATOM 2236 N N . TYR A 1 287 ? -21.522 -7.320 19.004 1.00 96.06 287 TYR A N 1
ATOM 2237 C CA . TYR A 1 287 ? -20.237 -6.631 18.965 1.00 96.06 287 TYR A CA 1
ATOM 2238 C C . TYR A 1 287 ? -19.766 -6.463 17.515 1.00 96.06 287 TYR A C 1
ATOM 2240 O O . TYR A 1 287 ? -19.540 -7.444 16.809 1.00 96.06 287 TYR A O 1
ATOM 2248 N N . LYS A 1 288 ? -19.646 -5.220 17.054 1.00 96.88 288 LYS A N 1
ATOM 2249 C CA . LYS A 1 288 ? -19.381 -4.857 15.657 1.00 96.88 288 LYS A CA 1
ATOM 2250 C C . LYS A 1 288 ? -17.948 -4.390 15.457 1.00 96.88 288 LYS A C 1
ATOM 2252 O O . LYS A 1 288 ? -17.498 -3.473 16.144 1.00 96.88 288 LYS A O 1
ATOM 2257 N N . ILE A 1 289 ? -17.267 -4.977 14.482 1.00 98.06 289 ILE A N 1
ATOM 2258 C CA . ILE A 1 289 ? -15.869 -4.684 14.169 1.00 98.06 289 ILE A CA 1
ATOM 2259 C C . ILE A 1 289 ? -15.772 -4.071 12.775 1.00 98.06 289 ILE A C 1
ATOM 2261 O O . ILE A 1 289 ? -16.298 -4.640 11.817 1.00 98.06 289 ILE A O 1
ATOM 2265 N N . LEU A 1 290 ? -15.070 -2.946 12.671 1.00 98.50 290 LEU A N 1
ATOM 2266 C CA . LEU A 1 290 ? -14.568 -2.393 11.417 1.00 98.50 290 LEU A CA 1
ATOM 2267 C C . LEU A 1 290 ? -13.056 -2.633 11.362 1.00 98.50 290 LEU A C 1
ATOM 2269 O O . LEU A 1 290 ? -12.328 -2.123 12.207 1.00 98.50 290 LEU A O 1
ATOM 2273 N N . SER A 1 291 ? -12.585 -3.396 10.380 1.00 98.25 291 SER A N 1
ATOM 2274 C CA . SER A 1 291 ? -11.154 -3.613 10.137 1.00 98.25 291 SER A CA 1
ATOM 2275 C C . SER A 1 291 ? -10.753 -2.977 8.820 1.00 98.25 291 SER A C 1
ATOM 2277 O O . SER A 1 291 ? -11.435 -3.205 7.823 1.00 98.25 291 SER A O 1
ATOM 2279 N N . ILE A 1 292 ? -9.656 -2.225 8.815 1.00 98.44 292 ILE A N 1
ATOM 2280 C CA . ILE A 1 292 ? -9.149 -1.505 7.643 1.00 98.44 292 ILE A CA 1
ATOM 2281 C C . ILE A 1 292 ? -7.709 -1.948 7.389 1.00 98.44 292 ILE A C 1
ATOM 2283 O O . ILE A 1 292 ? -6.873 -1.886 8.292 1.00 98.44 292 ILE A O 1
ATOM 2287 N N . ASP A 1 293 ? -7.444 -2.442 6.188 1.00 96.88 293 ASP A N 1
ATOM 2288 C CA . ASP A 1 293 ? -6.144 -2.993 5.821 1.00 96.88 293 ASP A CA 1
ATOM 2289 C C . ASP A 1 293 ? -5.086 -1.908 5.558 1.00 96.88 293 ASP A C 1
ATOM 2291 O O . ASP A 1 293 ? -5.386 -0.732 5.362 1.00 96.88 293 ASP A O 1
ATOM 2295 N N . GLY A 1 294 ? -3.821 -2.327 5.498 1.00 95.38 294 GLY A N 1
ATOM 2296 C CA . GLY A 1 294 ? -2.747 -1.521 4.923 1.00 95.38 294 GLY A CA 1
ATOM 2297 C C . GLY A 1 294 ? -2.758 -1.519 3.389 1.00 95.38 294 GLY A C 1
ATOM 2298 O O . GLY A 1 294 ? -3.314 -2.415 2.741 1.00 95.38 294 GLY A O 1
ATOM 2299 N N . GLY A 1 295 ? -2.119 -0.508 2.787 1.00 92.06 295 GLY A N 1
ATOM 2300 C CA . GLY A 1 295 ? -2.112 -0.353 1.327 1.00 92.06 295 GLY A CA 1
ATOM 2301 C C . GLY A 1 295 ? -1.502 0.926 0.738 1.00 92.06 295 GLY A C 1
ATOM 2302 O O . GLY A 1 295 ? -1.693 1.168 -0.455 1.00 92.06 295 GLY A O 1
ATOM 2303 N N . GLY A 1 296 ? -0.772 1.741 1.508 1.00 93.44 296 GLY A N 1
ATOM 2304 C CA . GLY A 1 296 ? -0.177 2.990 1.007 1.00 93.44 296 GLY A CA 1
ATOM 2305 C C . GLY A 1 296 ? -1.238 3.994 0.541 1.00 93.44 296 GLY A C 1
ATOM 2306 O O . GLY A 1 296 ? -2.264 4.158 1.191 1.00 93.44 296 GLY A O 1
ATOM 2307 N N . MET A 1 297 ? -1.059 4.631 -0.616 1.00 95.56 297 MET A N 1
ATOM 2308 C CA . MET A 1 297 ? -2.036 5.598 -1.149 1.00 95.56 297 MET A CA 1
ATOM 2309 C C . MET A 1 297 ? -3.447 5.012 -1.371 1.00 95.56 297 MET A C 1
ATOM 2311 O O . MET A 1 297 ? -4.432 5.748 -1.443 1.00 95.56 297 MET A O 1
ATOM 2315 N N . LYS A 1 298 ? -3.583 3.678 -1.448 1.00 96.88 298 LYS A N 1
ATOM 2316 C CA . LYS A 1 298 ? -4.872 2.996 -1.659 1.00 96.88 298 LYS A CA 1
ATOM 2317 C C . LYS A 1 298 ? -5.853 3.168 -0.492 1.00 96.88 298 LYS A C 1
ATOM 2319 O O . LYS A 1 298 ? -7.042 2.935 -0.688 1.00 96.88 298 LYS A O 1
ATOM 2324 N N . GLY A 1 299 ? -5.416 3.684 0.661 1.00 97.81 299 GLY A N 1
ATOM 2325 C CA . GLY A 1 299 ? -6.329 4.115 1.729 1.00 97.81 299 GLY A CA 1
ATOM 2326 C C . GLY A 1 299 ? -7.359 5.165 1.277 1.00 97.81 299 GLY A C 1
ATOM 2327 O O . GLY A 1 299 ? -8.447 5.256 1.847 1.00 97.81 299 GLY A O 1
ATOM 2328 N N . ILE A 1 300 ? -7.072 5.920 0.206 1.00 98.62 300 ILE A N 1
ATOM 2329 C CA . ILE A 1 300 ? -8.033 6.839 -0.431 1.00 98.62 300 ILE A CA 1
ATOM 2330 C C . ILE A 1 300 ? -9.264 6.073 -0.942 1.00 98.62 300 ILE A C 1
ATOM 2332 O O . ILE A 1 300 ? -10.398 6.501 -0.723 1.00 98.62 300 ILE A O 1
ATOM 2336 N N . LEU A 1 301 ? -9.056 4.914 -1.577 1.00 98.56 301 LEU A N 1
ATOM 2337 C CA . LEU A 1 301 ? -10.137 4.054 -2.058 1.00 98.56 301 LEU A CA 1
ATOM 2338 C C . LEU A 1 301 ? -10.991 3.550 -0.888 1.00 98.56 301 LEU A C 1
ATOM 2340 O O . LEU A 1 301 ? -12.219 3.598 -0.963 1.00 98.56 301 LEU A O 1
ATOM 2344 N N . GLU A 1 302 ? -10.366 3.141 0.217 1.00 98.62 302 GLU A N 1
ATOM 2345 C CA . GLU A 1 302 ? -11.077 2.677 1.414 1.00 98.62 302 GLU A CA 1
ATOM 2346 C C . GLU A 1 302 ? -11.936 3.793 2.026 1.00 98.62 302 GLU A C 1
ATOM 2348 O O . GLU A 1 302 ? -13.112 3.579 2.333 1.00 98.62 302 GLU A O 1
ATOM 2353 N N . ALA A 1 303 ? -11.394 5.011 2.130 1.00 98.69 303 ALA A N 1
ATOM 2354 C CA . ALA A 1 303 ? -12.126 6.173 2.631 1.00 98.69 303 ALA A CA 1
ATOM 2355 C C . ALA A 1 303 ? -13.336 6.536 1.747 1.00 98.69 303 ALA A C 1
ATOM 2357 O O . ALA A 1 303 ? -14.417 6.828 2.267 1.00 98.69 303 ALA A O 1
ATOM 2358 N N . ILE A 1 304 ? -13.200 6.459 0.418 1.00 98.75 304 ILE A N 1
ATOM 2359 C CA . ILE A 1 304 ? -14.307 6.706 -0.523 1.00 98.75 304 ILE A CA 1
ATOM 2360 C C . ILE A 1 304 ? -15.384 5.624 -0.408 1.00 98.75 304 ILE A C 1
ATOM 2362 O O . ILE A 1 304 ? -16.576 5.942 -0.373 1.00 98.75 304 ILE A O 1
ATOM 2366 N N . LEU A 1 305 ? -14.998 4.352 -0.295 1.00 98.75 305 LEU A N 1
ATOM 2367 C CA . LEU A 1 305 ? -15.954 3.260 -0.100 1.00 98.75 305 LEU A CA 1
ATOM 2368 C C . LEU A 1 305 ? -16.711 3.414 1.222 1.00 98.75 305 LEU A C 1
ATOM 2370 O O . LEU A 1 305 ? -17.939 3.315 1.233 1.00 98.75 305 LEU A O 1
ATOM 2374 N N . LEU A 1 306 ? -16.019 3.751 2.316 1.00 98.56 306 LEU A N 1
ATOM 2375 C CA . LEU A 1 306 ? -16.665 4.070 3.591 1.00 98.56 306 LEU A CA 1
ATOM 2376 C C . LEU A 1 306 ? -17.606 5.270 3.470 1.00 98.56 306 LEU A C 1
ATOM 2378 O O . LEU A 1 306 ? -18.698 5.236 4.034 1.00 98.56 306 LEU A O 1
ATOM 2382 N N . SER A 1 307 ? -17.239 6.303 2.707 1.00 98.19 307 SER A N 1
ATOM 2383 C CA . SER A 1 307 ? -18.125 7.440 2.432 1.00 98.19 307 SER A CA 1
ATOM 2384 C C . SER A 1 307 ? -19.421 7.002 1.749 1.00 98.19 307 SER A C 1
ATOM 2386 O O . SER A 1 307 ? -20.514 7.354 2.203 1.00 98.19 307 SER A O 1
ATOM 2388 N N . ARG A 1 308 ? -19.322 6.177 0.699 1.00 98.44 308 ARG A N 1
ATOM 2389 C CA . ARG A 1 308 ? -20.484 5.628 -0.018 1.00 98.44 308 ARG A CA 1
ATOM 2390 C C . ARG A 1 308 ? -21.358 4.768 0.898 1.00 98.44 308 ARG A C 1
ATOM 2392 O O . ARG A 1 308 ? -22.577 4.948 0.910 1.00 98.44 308 ARG A O 1
ATOM 2399 N N . ILE A 1 309 ? -20.745 3.904 1.711 1.00 97.94 309 ILE A N 1
ATOM 2400 C CA . ILE A 1 309 ? -21.450 3.060 2.688 1.00 97.94 309 ILE A CA 1
ATOM 2401 C C . ILE A 1 309 ? -22.169 3.924 3.725 1.00 97.94 309 ILE A C 1
ATOM 2403 O O . ILE A 1 309 ? -23.357 3.727 3.945 1.00 97.94 309 ILE A O 1
ATOM 2407 N N . VAL A 1 310 ? -21.503 4.911 4.330 1.00 96.62 310 VAL A N 1
ATOM 2408 C CA . VAL A 1 310 ? -22.097 5.776 5.368 1.00 96.62 310 VAL A CA 1
ATOM 2409 C C . VAL A 1 310 ? -23.210 6.662 4.808 1.00 96.62 310 VAL A C 1
ATOM 2411 O O . VAL A 1 310 ? -24.205 6.887 5.494 1.00 96.62 310 VAL A O 1
ATOM 2414 N N . LYS A 1 311 ? -23.094 7.132 3.559 1.00 96.44 311 LYS A N 1
ATOM 2415 C CA . LYS A 1 311 ? -24.166 7.883 2.882 1.00 96.44 311 LYS A CA 1
ATOM 2416 C C . LYS A 1 311 ? -25.439 7.048 2.733 1.00 96.44 311 LYS A C 1
ATOM 2418 O O . LYS A 1 311 ? -26.529 7.579 2.935 1.00 96.44 311 LYS A O 1
ATOM 2423 N N . LYS A 1 312 ? -25.310 5.754 2.418 1.00 96.69 312 LYS A N 1
ATOM 2424 C CA . LYS A 1 312 ? -26.448 4.830 2.284 1.00 96.69 312 LYS A CA 1
ATOM 2425 C C . LYS A 1 312 ? -26.925 4.259 3.626 1.00 96.69 312 LYS A C 1
ATOM 2427 O O . LYS A 1 312 ? -28.124 4.096 3.825 1.00 96.69 312 LYS A O 1
ATOM 2432 N N . HIS A 1 313 ? -26.004 4.041 4.565 1.00 95.94 313 HIS A N 1
ATOM 2433 C CA . HIS A 1 313 ? -26.233 3.475 5.898 1.00 95.94 313 HIS A CA 1
ATOM 2434 C C . HIS A 1 313 ? -25.692 4.411 6.997 1.00 95.94 313 HIS A C 1
ATOM 2436 O O . HIS A 1 313 ? -24.657 4.127 7.608 1.00 95.94 313 HIS A O 1
ATOM 2442 N N . PRO A 1 314 ? -26.387 5.517 7.336 1.00 93.06 314 PRO A N 1
ATOM 2443 C CA . PRO A 1 314 ? -25.868 6.541 8.258 1.00 93.06 314 PRO A CA 1
ATOM 2444 C C . PRO A 1 314 ? -25.596 6.065 9.692 1.00 93.06 314 PRO A C 1
ATOM 2446 O O . PRO A 1 314 ? -24.928 6.748 10.468 1.00 93.06 314 PRO A O 1
ATOM 2449 N N . LYS A 1 315 ? -26.134 4.900 10.075 1.00 91.50 315 LYS A N 1
ATOM 2450 C CA . LYS A 1 315 ? -25.920 4.276 11.391 1.00 91.50 315 LYS A CA 1
ATOM 2451 C C . LYS A 1 315 ? -24.727 3.316 11.420 1.00 91.50 315 LYS A C 1
ATOM 2453 O O . LYS A 1 315 ? -24.408 2.823 12.500 1.00 91.50 315 LYS A O 1
ATOM 2458 N N . PHE A 1 316 ? -24.086 3.056 10.276 1.00 95.25 316 PHE A N 1
ATOM 2459 C CA . PHE A 1 316 ? -23.024 2.060 10.139 1.00 95.25 316 PHE A CA 1
ATOM 2460 C C . PHE A 1 316 ? -21.898 2.275 11.161 1.00 95.25 316 PHE A C 1
ATOM 2462 O O . PHE A 1 316 ? -21.689 1.411 12.013 1.00 95.25 316 PHE A O 1
ATOM 2469 N N . LEU A 1 317 ? -21.257 3.452 11.141 1.00 95.44 317 LEU A N 1
ATOM 2470 C CA . LEU A 1 317 ? -20.143 3.784 12.041 1.00 95.44 317 LEU A CA 1
ATOM 2471 C C . LEU A 1 317 ? -20.580 3.981 13.499 1.00 95.44 317 LEU A C 1
ATOM 2473 O O . LEU A 1 317 ? -19.862 3.580 14.412 1.00 95.44 317 LEU A O 1
ATOM 2477 N N . LYS A 1 318 ? -21.786 4.517 13.735 1.00 92.62 318 LYS A N 1
ATOM 2478 C CA . LYS A 1 318 ? -22.284 4.821 15.090 1.00 92.62 318 LYS A CA 1
ATOM 2479 C C . LYS A 1 318 ? -22.298 3.611 16.012 1.00 92.62 318 LYS A C 1
ATOM 2481 O O . LYS A 1 318 ? -22.106 3.768 17.213 1.00 92.62 318 LYS A O 1
ATOM 2486 N N . LYS A 1 319 ? -22.551 2.432 15.438 1.00 87.88 319 LYS A N 1
ATOM 2487 C CA . LYS A 1 319 ? -22.692 1.161 16.151 1.00 87.88 319 LYS A CA 1
ATOM 2488 C C . LYS A 1 319 ? -21.369 0.377 16.264 1.00 87.88 319 LYS A C 1
ATOM 2490 O O . LYS A 1 319 ? -21.401 -0.728 16.791 1.00 87.88 319 LYS A O 1
ATOM 2495 N N . VAL A 1 320 ? -20.239 0.869 15.740 1.00 95.62 320 VAL A N 1
ATOM 2496 C CA . VAL A 1 320 ? -18.960 0.129 15.743 1.00 95.62 320 VAL A CA 1
ATOM 2497 C C . VAL A 1 320 ? -18.386 0.039 17.158 1.00 95.62 320 VAL A C 1
ATOM 2499 O O . VAL A 1 320 ? -18.189 1.056 17.819 1.00 95.62 320 VAL A O 1
ATOM 2502 N N . ASN A 1 321 ? -18.089 -1.171 17.629 1.00 96.56 321 ASN A N 1
ATOM 2503 C CA . ASN A 1 321 ? -17.472 -1.397 18.935 1.00 96.56 321 ASN A CA 1
ATOM 2504 C C . ASN A 1 321 ? -15.942 -1.400 18.873 1.00 96.56 321 ASN A C 1
ATOM 2506 O O . ASN A 1 321 ? -15.324 -0.932 19.826 1.00 96.56 321 ASN A O 1
ATOM 2510 N N . LEU A 1 322 ? -15.358 -1.928 17.792 1.00 97.94 322 LEU A N 1
ATOM 2511 C CA . LEU A 1 322 ? -13.913 -1.996 17.563 1.00 97.94 322 LEU A CA 1
ATOM 2512 C C . LEU A 1 322 ? -13.559 -1.465 16.177 1.00 97.94 322 LEU A C 1
ATOM 2514 O O . LEU A 1 322 ? -14.131 -1.923 15.188 1.00 97.94 322 LEU A O 1
ATOM 2518 N N . VAL A 1 323 ? -12.584 -0.559 16.117 1.00 98.44 323 VAL A N 1
ATOM 2519 C CA . VAL A 1 323 ? -11.907 -0.180 14.871 1.00 98.44 323 VAL A CA 1
ATOM 2520 C C . VAL A 1 323 ? -10.473 -0.711 14.895 1.00 98.44 323 VAL A C 1
ATOM 2522 O O . VAL A 1 323 ? -9.720 -0.406 15.820 1.00 98.44 323 VAL A O 1
ATOM 2525 N N . CYS A 1 324 ? -10.109 -1.494 13.883 1.00 98.25 324 CYS A N 1
ATOM 2526 C CA . CYS A 1 324 ? -8.753 -1.992 13.654 1.00 98.25 324 CYS A CA 1
ATOM 2527 C C . CYS A 1 324 ? -8.149 -1.326 12.414 1.00 98.25 324 CYS A C 1
ATOM 2529 O O . CYS A 1 324 ? -8.854 -1.165 11.415 1.00 98.25 324 CYS A O 1
ATOM 2531 N N . GLY A 1 325 ? -6.858 -1.000 12.450 1.00 98.25 325 GLY A N 1
ATOM 2532 C CA . GLY A 1 325 ? -6.155 -0.424 11.304 1.00 98.25 325 GLY A CA 1
ATOM 2533 C C . GLY A 1 325 ? -4.684 -0.827 11.234 1.00 98.25 325 GLY A C 1
ATOM 2534 O O . GLY A 1 325 ? -4.032 -0.920 12.269 1.00 98.25 325 GLY A O 1
ATOM 2535 N N . CYS A 1 326 ? -4.183 -1.031 10.017 1.00 97.81 326 CYS A N 1
ATOM 2536 C CA . CYS A 1 326 ? -2.790 -1.368 9.718 1.00 97.81 326 CYS A CA 1
ATOM 2537 C C . CYS A 1 326 ? -2.224 -0.377 8.693 1.00 97.81 326 CYS A C 1
ATOM 2539 O O . CYS A 1 326 ? -2.913 -0.070 7.719 1.00 97.81 326 CYS A O 1
ATOM 2541 N N . SER A 1 327 ? -1.001 0.132 8.870 1.00 97.38 327 SER A N 1
ATOM 2542 C CA . SER A 1 327 ? -0.358 1.055 7.921 1.00 97.38 327 SER A CA 1
ATOM 2543 C C . SER A 1 327 ? -1.255 2.261 7.587 1.00 97.38 327 SER A C 1
ATOM 2545 O O . SER A 1 327 ? -1.783 2.907 8.488 1.00 97.38 327 SER A O 1
ATOM 2547 N N . VAL A 1 328 ? -1.521 2.579 6.315 1.00 98.00 328 VAL A N 1
ATOM 2548 C CA . VAL A 1 328 ? -2.505 3.631 5.964 1.00 98.00 328 VAL A CA 1
ATOM 2549 C C . VAL A 1 328 ? -3.892 3.409 6.599 1.00 98.00 328 VAL A C 1
ATOM 2551 O O . VAL A 1 328 ? -4.569 4.371 6.969 1.00 98.00 328 VAL A O 1
ATOM 2554 N N . GLY A 1 329 ? -4.303 2.155 6.795 1.00 98.56 329 GLY A N 1
ATOM 2555 C CA . GLY A 1 329 ? -5.528 1.792 7.494 1.00 98.56 329 GLY A CA 1
ATOM 2556 C C . GLY A 1 329 ? -5.504 2.188 8.969 1.00 98.56 329 GLY A C 1
ATOM 2557 O O . GLY A 1 329 ? -6.554 2.520 9.514 1.00 98.56 329 GLY A O 1
ATOM 2558 N N . SER A 1 330 ? -4.331 2.252 9.616 1.00 98.69 330 SER A N 1
ATOM 2559 C CA . SER A 1 330 ? -4.192 2.784 10.981 1.00 98.69 330 SER A CA 1
ATOM 2560 C C . SER A 1 330 ? -4.448 4.288 11.024 1.00 98.69 330 SER A C 1
ATOM 2562 O O . SER A 1 330 ? -5.080 4.780 11.961 1.00 98.69 330 SER A O 1
ATOM 2564 N N . ILE A 1 331 ? -4.004 5.014 9.993 1.00 98.81 331 ILE A N 1
ATOM 2565 C CA . ILE A 1 331 ? -4.247 6.451 9.833 1.00 98.81 331 ILE A CA 1
ATOM 2566 C C . ILE A 1 331 ? -5.745 6.693 9.622 1.00 98.81 331 ILE A C 1
ATOM 2568 O O . ILE A 1 331 ? -6.348 7.490 10.344 1.00 98.81 331 ILE A O 1
ATOM 2572 N N . LEU A 1 332 ? -6.372 5.958 8.696 1.00 98.81 332 LEU A N 1
ATOM 2573 C CA . LEU A 1 332 ? -7.810 6.061 8.437 1.00 98.81 332 LEU A CA 1
ATOM 2574 C C . LEU A 1 332 ? -8.641 5.680 9.672 1.00 98.81 332 LEU A C 1
ATOM 2576 O O . LEU A 1 332 ? -9.559 6.411 10.043 1.00 98.81 332 LEU A O 1
ATOM 2580 N N . ALA A 1 333 ? -8.298 4.582 10.349 1.00 98.56 333 ALA A N 1
ATOM 2581 C CA . ALA A 1 333 ? -8.935 4.170 11.596 1.00 98.56 333 ALA A CA 1
ATOM 2582 C C . ALA A 1 333 ? -8.827 5.264 12.671 1.00 98.56 333 ALA A C 1
ATOM 2584 O O . ALA A 1 333 ? -9.832 5.601 13.298 1.00 98.56 333 ALA A O 1
ATOM 2585 N N . SER A 1 334 ? -7.642 5.863 12.831 1.00 98.62 334 SER A N 1
ATOM 2586 C CA . SER A 1 334 ? -7.395 6.958 13.777 1.00 98.62 334 SER A CA 1
ATOM 2587 C C . SER A 1 334 ? -8.220 8.204 13.444 1.00 98.62 334 SER A C 1
ATOM 2589 O O . SER A 1 334 ? -8.849 8.781 14.331 1.00 98.62 334 SER A O 1
ATOM 2591 N N . PHE A 1 335 ? -8.320 8.585 12.165 1.00 98.31 335 PHE A N 1
ATOM 2592 C CA . PHE A 1 335 ? -9.197 9.683 11.746 1.00 98.31 335 PHE A CA 1
ATOM 2593 C C . PHE A 1 335 ? -10.667 9.418 12.110 1.00 98.31 335 PHE A C 1
ATOM 2595 O O . PHE A 1 335 ? -11.335 10.290 12.673 1.00 98.31 335 PHE A O 1
ATOM 2602 N N . LEU A 1 336 ? -11.166 8.206 11.853 1.00 97.94 336 LEU A N 1
ATOM 2603 C CA . LEU A 1 336 ? -12.556 7.843 12.143 1.00 97.94 336 LEU A CA 1
ATOM 2604 C C . LEU A 1 336 ? -12.864 7.878 13.644 1.00 97.94 336 LEU A C 1
ATOM 2606 O O . LEU A 1 336 ? -13.906 8.408 14.039 1.00 97.94 336 LEU A O 1
ATOM 2610 N N . VAL A 1 337 ? -11.970 7.358 14.494 1.00 96.75 337 VAL A N 1
ATOM 2611 C CA . VAL A 1 337 ? -12.180 7.377 15.954 1.00 96.75 337 VAL A CA 1
ATOM 2612 C C . VAL A 1 337 ? -12.027 8.771 16.567 1.00 96.75 337 VAL A C 1
ATOM 2614 O O . VAL A 1 337 ? -12.641 9.042 17.600 1.00 96.75 337 VAL A O 1
ATOM 2617 N N . CYS A 1 338 ? -11.290 9.671 15.908 1.00 95.62 338 CYS A N 1
ATOM 2618 C CA . CYS A 1 338 ? -11.254 11.103 16.221 1.00 95.62 338 CYS A CA 1
ATOM 2619 C C . CYS A 1 338 ? -12.492 11.865 15.718 1.00 95.62 338 CYS A C 1
ATOM 2621 O O . CYS A 1 338 ? -12.672 1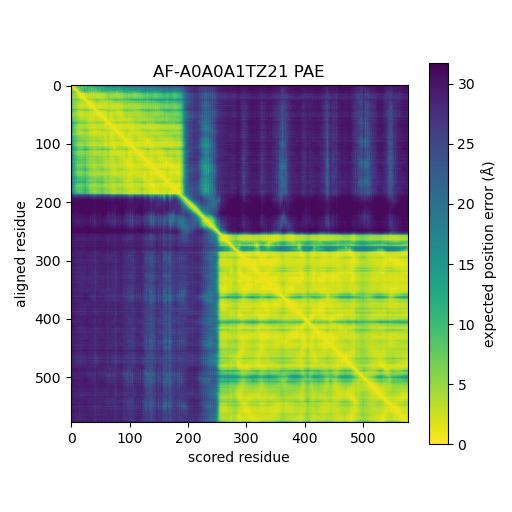3.032 16.062 1.00 95.62 338 CYS A O 1
ATOM 2623 N N . GLY A 1 339 ? -13.370 11.222 14.944 1.00 95.12 339 GLY A N 1
ATOM 2624 C CA . GLY A 1 339 ? -14.637 11.803 14.506 1.00 95.12 339 GLY A CA 1
ATOM 2625 C C . GLY A 1 339 ? -14.604 12.499 13.146 1.00 95.12 339 GLY A C 1
ATOM 2626 O O . GLY A 1 339 ? -15.587 13.160 12.795 1.00 95.12 339 GLY A O 1
ATOM 2627 N N . TYR A 1 340 ? -13.522 12.357 12.378 1.00 96.50 340 TYR A N 1
ATOM 2628 C CA . TYR A 1 340 ? -13.452 12.840 10.998 1.00 96.50 340 TYR A CA 1
ATOM 2629 C C . TYR A 1 340 ? -14.268 11.940 10.079 1.00 96.50 340 TYR A C 1
ATOM 2631 O O . TYR A 1 340 ? -14.145 10.715 10.110 1.00 96.50 340 TYR A O 1
ATOM 2639 N N . ASP A 1 341 ? -15.143 12.541 9.274 1.00 95.94 341 ASP A N 1
ATOM 2640 C CA . ASP A 1 341 ? -16.005 11.776 8.384 1.00 95.94 341 ASP A CA 1
ATOM 2641 C C . ASP A 1 341 ? -15.240 11.263 7.156 1.00 95.94 341 ASP A C 1
ATOM 2643 O O . ASP A 1 341 ? -14.265 11.893 6.744 1.00 95.94 341 ASP A O 1
ATOM 2647 N N . PRO A 1 342 ? -15.679 10.153 6.530 1.00 97.62 342 PRO A N 1
ATOM 2648 C CA . PRO A 1 342 ? -14.905 9.508 5.471 1.00 97.62 342 PRO A CA 1
ATOM 2649 C C . PRO A 1 342 ? -14.545 10.414 4.279 1.00 97.62 342 PRO A C 1
ATOM 2651 O O . PRO A 1 342 ? -13.471 10.255 3.706 1.00 97.62 342 PRO A O 1
ATOM 2654 N N . ASP A 1 343 ? -15.389 11.397 3.932 1.00 97.12 343 ASP A N 1
ATOM 2655 C CA . ASP A 1 343 ? -15.079 12.382 2.881 1.00 97.12 343 ASP A CA 1
ATOM 2656 C C . ASP A 1 343 ? -13.887 13.280 3.269 1.00 97.12 343 ASP A C 1
ATOM 2658 O O . ASP A 1 343 ? -13.035 13.585 2.433 1.00 97.12 343 ASP A O 1
ATOM 2662 N N . THR A 1 344 ? -13.800 13.686 4.540 1.00 97.75 344 THR A N 1
ATOM 2663 C CA . THR A 1 344 ? -12.660 14.445 5.077 1.00 97.75 344 THR A CA 1
ATOM 2664 C C . THR A 1 344 ? -11.417 13.563 5.156 1.00 97.75 344 THR A C 1
ATOM 2666 O O . THR A 1 344 ? -10.344 13.983 4.721 1.00 97.75 344 THR A O 1
ATOM 2669 N N . CYS A 1 345 ? -11.566 12.317 5.619 1.00 98.38 345 CYS A N 1
ATOM 2670 C CA . CYS A 1 345 ? -10.474 11.344 5.653 1.00 98.38 345 CYS A CA 1
ATOM 2671 C C . CYS A 1 345 ? -9.870 11.120 4.261 1.00 98.38 345 CYS A C 1
ATOM 2673 O O . CYS A 1 345 ? -8.653 11.137 4.121 1.00 98.38 345 CYS A O 1
ATOM 2675 N N . SER A 1 346 ? -10.703 10.973 3.223 1.00 98.38 346 SER A N 1
ATOM 2676 C CA . SER A 1 346 ? -10.235 10.802 1.842 1.00 98.38 346 SER A CA 1
ATOM 2677 C C . SER A 1 346 ? -9.364 11.972 1.380 1.00 98.38 346 SER A C 1
ATOM 2679 O O . SER A 1 346 ? -8.338 11.740 0.751 1.00 98.38 346 SER A O 1
ATOM 2681 N N . LYS A 1 347 ? -9.745 13.215 1.700 1.00 98.31 347 LYS A N 1
ATOM 2682 C CA . LYS A 1 347 ? -8.973 14.413 1.327 1.00 98.31 347 LYS A CA 1
ATOM 2683 C C . LYS A 1 347 ? -7.654 14.511 2.088 1.00 98.31 347 LYS A C 1
ATOM 2685 O O . LYS A 1 347 ? -6.644 14.885 1.504 1.00 98.31 347 LYS A O 1
ATOM 2690 N N . LEU A 1 348 ? -7.655 14.166 3.378 1.00 98.44 348 LEU A N 1
ATOM 2691 C CA . LEU A 1 348 ? -6.428 14.108 4.176 1.00 98.44 348 LEU A CA 1
ATOM 2692 C C . LEU A 1 348 ? -5.472 13.036 3.646 1.00 98.44 348 LEU A C 1
ATOM 2694 O O . LEU A 1 348 ? -4.281 13.297 3.545 1.00 98.44 348 LEU A O 1
ATOM 2698 N N . LEU A 1 349 ? -5.979 11.857 3.275 1.00 98.62 349 LEU A N 1
ATOM 2699 C CA . LEU A 1 349 ? -5.168 10.776 2.707 1.00 98.62 349 LEU A CA 1
ATOM 2700 C C . LEU A 1 349 ? -4.617 11.115 1.314 1.00 98.62 349 LEU A C 1
ATOM 2702 O O . LEU A 1 349 ? -3.489 10.735 1.005 1.00 98.62 349 LEU A O 1
ATOM 2706 N N . GLU A 1 350 ? -5.373 11.854 0.498 1.00 98.25 350 GLU A N 1
ATOM 2707 C CA . GLU A 1 350 ? -4.904 12.396 -0.786 1.00 98.25 350 GLU A CA 1
ATOM 2708 C C . GLU A 1 350 ? -3.751 13.385 -0.559 1.00 98.25 350 GLU A C 1
ATOM 2710 O O . GLU A 1 350 ? -2.660 13.166 -1.082 1.00 98.25 350 GLU A O 1
ATOM 2715 N N . LEU A 1 351 ? -3.923 14.363 0.343 1.00 97.81 351 LEU A N 1
ATOM 2716 C CA . LEU A 1 351 ? -2.851 15.292 0.725 1.00 97.81 351 LEU A CA 1
ATOM 2717 C C . LEU A 1 351 ? -1.626 14.565 1.301 1.00 97.81 351 LEU A C 1
ATOM 2719 O O . LEU A 1 351 ? -0.495 14.899 0.960 1.00 97.81 351 LEU A O 1
ATOM 2723 N N . ILE A 1 352 ? -1.827 13.572 2.173 1.00 98.06 352 ILE A N 1
ATOM 2724 C CA . ILE A 1 352 ? -0.732 12.760 2.720 1.00 98.06 352 ILE A CA 1
ATOM 2725 C C . ILE A 1 352 ? 0.020 12.069 1.584 1.00 98.06 352 ILE A C 1
ATOM 2727 O O . ILE A 1 352 ? 1.242 12.160 1.543 1.00 98.06 352 ILE A O 1
ATOM 2731 N N . SER A 1 353 ? -0.684 11.428 0.650 1.00 96.94 353 SER A N 1
ATOM 2732 C CA . SER A 1 353 ? -0.058 10.701 -0.463 1.00 96.94 353 SER A CA 1
ATOM 2733 C C . SER A 1 353 ? 0.756 11.639 -1.359 1.00 96.94 353 SER A C 1
ATOM 2735 O O . SER A 1 353 ? 1.914 11.350 -1.654 1.00 96.94 353 SER A O 1
ATOM 2737 N N . GLU A 1 354 ? 0.197 12.802 -1.707 1.00 95.50 354 GLU A N 1
ATOM 2738 C CA . GLU A 1 354 ? 0.851 13.839 -2.520 1.00 95.50 354 GLU A CA 1
ATOM 2739 C C . GLU A 1 354 ? 2.082 14.472 -1.859 1.00 95.50 354 GLU A C 1
ATOM 2741 O O . GLU A 1 354 ? 2.914 15.056 -2.549 1.00 95.50 354 GLU A O 1
ATOM 2746 N N . LYS A 1 355 ? 2.191 14.429 -0.525 1.00 94.94 355 LYS A N 1
ATOM 2747 C CA . LYS A 1 355 ? 3.334 14.997 0.211 1.00 94.94 355 LYS A CA 1
ATOM 2748 C C . LYS A 1 355 ? 4.339 13.955 0.671 1.00 94.94 355 LYS A C 1
ATOM 2750 O O . LYS A 1 355 ? 5.487 14.309 0.908 1.00 94.94 355 LYS A O 1
ATOM 2755 N N . LEU A 1 356 ? 3.914 12.707 0.829 1.00 93.88 356 LEU A N 1
ATOM 2756 C CA . LEU A 1 356 ? 4.753 11.615 1.307 1.00 93.88 356 LEU A CA 1
ATOM 2757 C C . LEU A 1 356 ? 5.529 10.953 0.168 1.00 93.88 356 LEU A C 1
ATOM 2759 O O . LEU A 1 356 ? 6.712 10.677 0.322 1.00 93.88 356 LEU A O 1
ATOM 2763 N N . PHE A 1 357 ? 4.885 10.723 -0.978 1.00 91.25 357 PHE A N 1
ATOM 2764 C CA . PHE A 1 357 ? 5.469 9.974 -2.096 1.00 91.25 357 PHE A CA 1
ATOM 2765 C C . PHE A 1 357 ? 6.093 10.884 -3.163 1.00 91.25 357 PHE A C 1
ATOM 2767 O O . PHE A 1 357 ? 5.955 10.649 -4.362 1.00 91.25 357 PHE A O 1
ATOM 2774 N N . VAL A 1 358 ? 6.792 11.931 -2.726 1.00 84.81 358 VAL A N 1
ATOM 2775 C CA . VAL A 1 358 ? 7.535 12.852 -3.600 1.00 84.81 358 VAL A CA 1
ATOM 2776 C C . VAL A 1 358 ? 9.033 12.643 -3.437 1.00 84.81 358 VAL A C 1
ATOM 2778 O O . VAL A 1 358 ? 9.490 12.310 -2.349 1.00 84.81 358 VAL A O 1
ATOM 2781 N N . ASN A 1 359 ? 9.795 12.869 -4.510 1.00 80.44 359 ASN A N 1
ATOM 2782 C CA . ASN A 1 359 ? 11.262 12.796 -4.517 1.00 80.44 359 ASN A CA 1
ATOM 2783 C C . ASN A 1 359 ? 11.807 11.486 -3.913 1.00 80.44 359 ASN A C 1
ATOM 2785 O O . ASN A 1 359 ? 12.479 11.525 -2.881 1.00 80.44 359 ASN A O 1
ATOM 2789 N N . PRO A 1 360 ? 11.508 10.321 -4.521 1.00 79.25 360 PRO A N 1
ATOM 2790 C CA . PRO A 1 360 ? 12.001 9.051 -4.013 1.00 79.25 360 PRO A CA 1
ATOM 2791 C C . PRO A 1 360 ? 13.532 9.035 -3.970 1.00 79.25 360 PRO A C 1
ATOM 2793 O O . PRO A 1 360 ? 14.194 9.351 -4.960 1.00 79.25 360 PRO A O 1
ATOM 2796 N N . ASN A 1 361 ? 14.094 8.612 -2.845 1.00 66.62 361 ASN A N 1
ATOM 2797 C CA . ASN A 1 361 ? 15.496 8.265 -2.735 1.00 66.62 361 ASN A CA 1
ATOM 2798 C C . ASN A 1 361 ? 15.751 6.962 -3.503 1.00 66.62 361 ASN A C 1
ATOM 2800 O O . ASN A 1 361 ? 15.102 5.944 -3.262 1.00 66.62 361 ASN A O 1
ATOM 2804 N N . LEU A 1 362 ? 16.690 7.011 -4.444 1.00 70.62 362 LEU A N 1
ATOM 2805 C CA . LEU A 1 362 ? 17.072 5.875 -5.285 1.00 70.62 362 LEU A CA 1
ATOM 2806 C C . LEU A 1 362 ? 18.337 5.167 -4.771 1.00 70.62 362 LEU A C 1
ATOM 2808 O O . LEU A 1 362 ? 18.826 4.234 -5.404 1.00 70.62 362 LEU A O 1
ATOM 2812 N N . THR A 1 363 ? 18.875 5.606 -3.631 1.00 60.03 363 THR A N 1
ATOM 2813 C CA . THR A 1 363 ? 20.049 5.002 -2.995 1.00 60.03 363 THR A CA 1
ATOM 2814 C C . THR A 1 363 ? 19.685 3.641 -2.408 1.00 60.03 363 THR A C 1
ATOM 2816 O O . THR A 1 363 ? 18.777 3.540 -1.591 1.00 60.03 363 THR A O 1
ATOM 2819 N N . LEU A 1 364 ? 20.436 2.596 -2.769 1.00 54.38 364 LEU A N 1
ATOM 2820 C CA . LEU A 1 364 ? 20.154 1.208 -2.370 1.00 54.38 364 LEU A CA 1
ATOM 2821 C C . LEU A 1 364 ? 20.182 0.954 -0.850 1.00 54.38 364 LEU A C 1
ATOM 2823 O O . LEU A 1 364 ? 19.559 0.003 -0.386 1.00 54.38 364 LEU A O 1
ATOM 2827 N N . ASN A 1 365 ? 20.895 1.787 -0.087 1.00 62.06 365 ASN A N 1
ATOM 2828 C CA . ASN A 1 365 ? 21.091 1.618 1.358 1.00 62.06 365 ASN A CA 1
ATOM 2829 C C . ASN A 1 365 ? 20.194 2.520 2.219 1.00 62.06 365 ASN A C 1
ATOM 2831 O O . ASN A 1 365 ? 20.325 2.514 3.439 1.00 62.06 365 ASN A O 1
ATOM 2835 N N . GLU A 1 366 ? 19.301 3.295 1.607 1.00 72.25 366 GLU A N 1
ATOM 2836 C CA . GLU A 1 366 ? 18.453 4.259 2.307 1.00 72.25 366 GLU A CA 1
ATOM 2837 C C . GLU A 1 366 ? 16.972 3.982 2.044 1.00 72.25 366 GLU A C 1
ATOM 2839 O O . GLU A 1 366 ? 16.600 3.333 1.063 1.00 72.25 366 GLU A O 1
ATOM 2844 N N . ALA A 1 367 ? 16.103 4.474 2.929 1.00 79.38 367 ALA A N 1
ATOM 2845 C CA . ALA A 1 367 ? 14.666 4.374 2.709 1.00 79.38 367 ALA A CA 1
ATOM 2846 C C . ALA A 1 367 ? 14.235 5.251 1.527 1.00 79.38 367 ALA A C 1
ATOM 2848 O O . ALA A 1 367 ? 14.747 6.357 1.338 1.00 79.38 367 ALA A O 1
ATOM 2849 N N . LYS A 1 368 ? 13.244 4.778 0.764 1.00 80.81 368 LYS A N 1
ATOM 2850 C CA . LYS A 1 368 ? 12.767 5.457 -0.444 1.00 80.81 368 LYS A CA 1
ATOM 2851 C C . LYS A 1 368 ? 12.171 6.842 -0.175 1.00 80.81 368 LYS A C 1
ATOM 2853 O O . LYS A 1 368 ? 12.248 7.695 -1.048 1.00 80.81 368 LYS A O 1
ATOM 2858 N N . TYR A 1 369 ? 11.579 7.096 0.989 1.00 91.06 369 TYR A N 1
ATOM 2859 C CA . TYR A 1 369 ? 10.894 8.359 1.278 1.00 91.06 369 TYR A CA 1
ATOM 2860 C C . TYR A 1 369 ? 11.157 8.859 2.704 1.00 91.06 369 TYR A C 1
ATOM 2862 O O . TYR A 1 369 ? 11.206 8.084 3.663 1.00 91.06 369 TYR A O 1
ATOM 2870 N N . GLU A 1 370 ? 11.252 10.183 2.860 1.00 90.88 370 GLU A N 1
ATOM 2871 C CA . GLU A 1 370 ? 11.244 10.832 4.173 1.00 90.88 370 GLU A CA 1
ATOM 2872 C C . GLU A 1 370 ? 9.812 10.970 4.716 1.00 90.88 370 GLU A C 1
ATOM 2874 O O . GLU A 1 370 ? 8.886 11.349 4.002 1.00 90.88 370 GLU A O 1
ATOM 2879 N N . THR A 1 371 ? 9.623 10.765 6.020 1.00 94.06 371 THR A N 1
ATOM 2880 C CA . THR A 1 371 ? 8.297 10.815 6.665 1.00 94.06 371 THR A CA 1
ATOM 2881 C C . THR A 1 371 ? 7.957 12.166 7.302 1.00 94.06 371 THR A C 1
ATOM 2883 O O . THR A 1 371 ? 6.913 12.292 7.940 1.00 94.06 371 THR A O 1
ATOM 2886 N N . LYS A 1 372 ? 8.783 13.208 7.119 1.00 93.88 372 LYS A N 1
ATOM 2887 C CA . LYS A 1 372 ? 8.615 14.521 7.783 1.00 93.88 372 LYS A CA 1
ATOM 2888 C C . LYS A 1 372 ? 7.240 15.145 7.527 1.00 93.88 372 LYS A C 1
ATOM 2890 O O . LYS A 1 372 ? 6.607 15.645 8.454 1.00 93.88 372 LYS A O 1
ATOM 2895 N N . SER A 1 373 ? 6.762 15.105 6.282 1.00 94.12 373 SER A N 1
ATOM 2896 C CA . SER A 1 373 ? 5.445 15.645 5.927 1.00 94.12 373 SER A CA 1
ATOM 2897 C C . SER A 1 373 ? 4.302 14.823 6.514 1.00 94.12 373 SER A C 1
ATOM 2899 O O . SER A 1 373 ? 3.338 15.407 7.001 1.00 94.12 373 SER A O 1
ATOM 2901 N N . LEU A 1 374 ? 4.423 13.490 6.530 1.00 97.44 374 LEU A N 1
ATOM 2902 C CA . LEU A 1 374 ? 3.452 12.620 7.194 1.00 97.44 374 LEU A CA 1
ATOM 2903 C C . LEU A 1 374 ? 3.394 12.935 8.692 1.00 97.44 374 LEU A C 1
ATOM 2905 O O . LEU A 1 374 ? 2.315 13.219 9.202 1.00 97.44 374 LEU A O 1
ATOM 2909 N N . GLN A 1 375 ? 4.544 12.965 9.371 1.00 98.12 375 GLN A N 1
ATOM 2910 C CA . GLN A 1 375 ? 4.630 13.299 10.792 1.00 98.12 375 GLN A CA 1
ATOM 2911 C C . GLN A 1 375 ? 3.971 14.648 11.087 1.00 98.12 375 GLN A C 1
ATOM 2913 O O . GLN A 1 375 ? 3.098 14.721 11.948 1.00 98.12 375 GLN A O 1
ATOM 2918 N N . PHE A 1 376 ? 4.308 15.687 10.318 1.00 97.56 376 PHE A N 1
ATOM 2919 C CA . PHE A 1 376 ? 3.714 17.012 10.477 1.00 97.56 376 PHE A CA 1
ATOM 2920 C C . PHE A 1 376 ? 2.184 16.993 10.344 1.00 97.56 376 PHE A C 1
ATOM 2922 O O . PHE A 1 376 ? 1.484 17.572 11.174 1.00 97.56 376 PHE A O 1
ATOM 2929 N N . ILE A 1 377 ? 1.650 16.330 9.312 1.00 98.06 377 ILE A N 1
ATOM 2930 C CA . ILE A 1 377 ? 0.199 16.256 9.095 1.00 98.06 377 ILE A CA 1
ATOM 2931 C C . ILE A 1 377 ? -0.470 15.518 10.260 1.00 98.06 377 ILE A C 1
ATOM 2933 O O . ILE A 1 377 ? -1.458 16.015 10.797 1.00 98.06 377 ILE A O 1
ATOM 2937 N N . LEU A 1 378 ? 0.063 14.369 10.682 1.00 98.31 378 LEU A N 1
ATOM 2938 C CA . LEU A 1 378 ? -0.531 13.583 11.766 1.00 98.31 378 LEU A CA 1
ATOM 2939 C C . LEU A 1 378 ? -0.482 14.320 13.110 1.00 98.31 378 LEU A C 1
ATOM 2941 O O . LEU A 1 378 ? -1.474 14.314 13.833 1.00 98.31 378 LEU A O 1
ATOM 2945 N N . GLU A 1 379 ? 0.617 15.007 13.425 1.00 97.56 379 GLU A N 1
ATOM 2946 C CA . GLU A 1 379 ? 0.723 15.852 14.623 1.00 97.56 379 GLU A CA 1
ATOM 2947 C C . GLU A 1 379 ? -0.279 17.014 14.595 1.00 97.56 379 GLU A C 1
ATOM 2949 O O . GLU A 1 379 ? -0.862 17.353 15.623 1.00 97.56 379 GLU A O 1
ATOM 2954 N N . LYS A 1 380 ? -0.532 17.609 13.422 1.00 95.75 380 LYS A N 1
ATOM 2955 C CA . LYS A 1 380 ? -1.525 18.686 13.273 1.00 95.75 380 LYS A CA 1
ATOM 2956 C C . LYS A 1 380 ? -2.965 18.196 13.353 1.00 95.75 380 LYS A C 1
ATOM 2958 O O . LYS A 1 380 ? -3.812 18.932 13.846 1.00 95.75 380 LYS A O 1
ATOM 2963 N N . VAL A 1 381 ? -3.254 16.996 12.852 1.00 96.38 381 VAL A N 1
ATOM 2964 C CA . VAL A 1 381 ? -4.611 16.430 12.878 1.00 96.38 381 VAL A CA 1
ATOM 2965 C C . VAL A 1 381 ? -4.947 15.858 14.254 1.00 96.38 381 VAL A C 1
ATOM 2967 O O . VAL A 1 381 ? -6.057 16.058 14.738 1.00 96.38 381 VAL A O 1
ATOM 2970 N N . PHE A 1 382 ? -4.015 15.146 14.888 1.00 96.81 382 PHE A N 1
ATOM 2971 C CA . PHE A 1 382 ? -4.272 14.472 16.162 1.00 96.81 382 PHE A CA 1
ATOM 2972 C C . PHE A 1 382 ? -3.900 15.301 17.389 1.00 96.81 382 PHE A C 1
ATOM 2974 O O . PHE A 1 382 ? -4.375 14.982 18.479 1.00 96.81 382 PHE A O 1
ATOM 2981 N N . GLU A 1 383 ? -3.086 16.347 17.245 1.00 95.69 383 GLU A N 1
ATOM 2982 C CA . GLU A 1 383 ? -2.582 17.153 18.361 1.00 95.69 383 GLU A CA 1
ATOM 2983 C C . GLU A 1 383 ? -1.972 16.254 19.465 1.00 95.69 383 GLU A C 1
ATOM 2985 O O . GLU A 1 383 ? -1.056 15.479 19.190 1.00 95.69 383 GLU A O 1
ATOM 2990 N N . ASP A 1 384 ? -2.467 16.314 20.710 1.00 96.56 384 ASP A N 1
ATOM 2991 C CA . ASP A 1 384 ? -2.040 15.420 21.805 1.00 96.56 384 ASP A CA 1
ATOM 2992 C C . ASP A 1 384 ? -3.012 14.251 22.056 1.00 96.56 384 ASP A C 1
ATOM 2994 O O . ASP A 1 384 ? -3.002 13.666 23.138 1.00 96.56 384 ASP A O 1
ATOM 2998 N N . THR A 1 385 ? -3.864 13.898 21.086 1.00 98.00 385 THR A N 1
ATOM 2999 C CA . THR A 1 385 ? -4.837 12.803 21.244 1.00 98.00 385 THR A CA 1
ATOM 3000 C C . THR A 1 385 ? -4.125 11.470 21.469 1.00 98.00 385 THR A C 1
ATOM 3002 O O . THR A 1 385 ? -3.233 11.075 20.708 1.00 98.00 385 THR A O 1
ATOM 3005 N N . ARG A 1 386 ? -4.554 10.742 22.503 1.00 98.44 386 ARG A N 1
ATOM 3006 C CA . ARG A 1 386 ? -3.990 9.446 22.900 1.00 98.44 386 ARG A CA 1
ATOM 3007 C C . ARG A 1 386 ? -5.036 8.341 22.850 1.00 98.44 386 ARG A C 1
ATOM 3009 O O . ARG A 1 386 ? -6.242 8.583 22.808 1.00 98.44 386 ARG A O 1
ATOM 3016 N N . ILE A 1 387 ? -4.579 7.095 22.935 1.00 97.62 387 ILE A N 1
ATOM 3017 C CA . ILE A 1 387 ? -5.453 5.909 22.931 1.00 97.62 387 ILE A CA 1
ATOM 3018 C C . ILE A 1 387 ? -6.519 5.952 24.041 1.00 97.62 387 ILE A C 1
ATOM 3020 O O . ILE A 1 387 ? -7.656 5.506 23.840 1.00 97.62 387 ILE A O 1
ATOM 3024 N N . LYS A 1 388 ? -6.195 6.502 25.219 1.00 95.62 388 LYS A N 1
ATOM 3025 C CA . LYS A 1 388 ? -7.172 6.656 26.311 1.00 95.62 388 LYS A CA 1
ATOM 3026 C C . LYS A 1 388 ? -8.363 7.548 25.946 1.00 95.62 388 LYS A C 1
ATOM 3028 O O . LYS A 1 388 ? -9.461 7.276 26.436 1.00 95.62 388 LYS A O 1
ATOM 3033 N N . ASP A 1 389 ? -8.160 8.532 25.069 1.00 95.00 389 ASP A N 1
ATOM 3034 C CA . ASP A 1 389 ? -9.165 9.526 24.675 1.00 95.00 389 ASP A CA 1
ATOM 3035 C C . ASP A 1 389 ? -10.152 8.972 23.631 1.00 95.00 389 ASP A C 1
ATOM 3037 O O . ASP A 1 389 ? -11.274 9.464 23.493 1.00 95.00 389 ASP A O 1
ATOM 3041 N N . VAL A 1 390 ? -9.775 7.893 22.934 1.00 93.69 390 VAL A N 1
ATOM 3042 C CA . VAL A 1 390 ? -10.642 7.179 21.986 1.00 93.69 390 VAL A CA 1
ATOM 3043 C C . VAL A 1 390 ? -11.822 6.537 22.719 1.00 93.69 390 VAL A C 1
ATOM 3045 O O . VAL A 1 390 ? -11.636 5.899 23.753 1.00 93.69 390 VAL A O 1
ATOM 3048 N N . LYS A 1 391 ? -13.046 6.671 22.189 1.00 90.25 391 LYS A N 1
ATOM 3049 C CA . LYS A 1 391 ? -14.291 6.246 22.869 1.00 90.25 391 LYS A CA 1
ATOM 3050 C C . LYS A 1 391 ? -14.679 4.778 22.678 1.00 90.25 391 LYS A C 1
ATOM 3052 O O . LYS A 1 391 ? -15.282 4.199 23.581 1.00 90.25 391 LYS A O 1
ATOM 3057 N N . CYS A 1 392 ? -14.350 4.194 21.529 1.00 94.19 392 CYS A N 1
ATOM 3058 C CA . CYS A 1 392 ? -14.605 2.787 21.217 1.00 94.19 392 CYS A CA 1
ATOM 3059 C C . CYS A 1 392 ? -13.373 1.924 21.522 1.00 94.19 392 CYS A C 1
ATOM 3061 O O . CYS A 1 392 ? -12.333 2.445 21.942 1.00 94.19 392 CYS A O 1
ATOM 3063 N N . HIS A 1 393 ? -13.476 0.605 21.340 1.00 97.06 393 HIS A N 1
ATOM 3064 C CA . HIS A 1 393 ? -12.272 -0.213 21.285 1.00 97.06 393 HIS A CA 1
ATOM 3065 C C . HIS A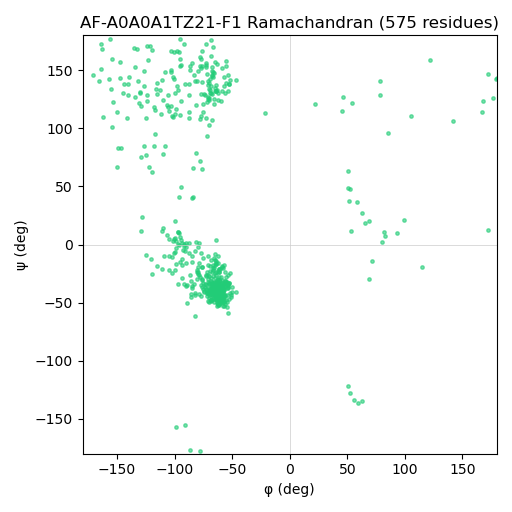 1 393 ? -11.492 0.091 20.008 1.00 97.06 393 HIS A C 1
ATOM 3067 O O . HIS A 1 393 ? -12.065 0.352 18.950 1.00 97.06 393 HIS A O 1
ATOM 3073 N N . PHE A 1 394 ? -10.175 0.096 20.130 1.00 97.75 394 PHE A N 1
ATOM 3074 C CA . PHE A 1 394 ? -9.279 0.532 19.071 1.00 97.75 394 PHE A CA 1
ATOM 3075 C C . PHE A 1 394 ? -8.022 -0.324 19.080 1.00 97.75 394 PHE A C 1
ATOM 3077 O O . PHE A 1 394 ? -7.526 -0.639 20.163 1.00 97.75 394 PHE A O 1
ATOM 3084 N N . LEU A 1 395 ? -7.537 -0.720 17.906 1.00 98.31 395 LEU A N 1
ATOM 3085 C CA . LEU A 1 395 ? -6.340 -1.545 17.760 1.00 98.31 395 LEU A CA 1
ATOM 3086 C C . LEU A 1 395 ? -5.565 -1.144 16.502 1.00 98.31 395 LEU A C 1
ATOM 3088 O O . LEU A 1 395 ? -6.135 -1.080 15.414 1.00 98.31 395 LEU A O 1
ATOM 3092 N N . VAL A 1 396 ? -4.264 -0.923 16.661 1.00 98.50 396 VAL A N 1
ATOM 3093 C CA . VAL A 1 396 ? -3.315 -0.683 15.568 1.00 98.50 396 VAL A CA 1
ATOM 3094 C C . VAL A 1 396 ? -2.116 -1.599 15.742 1.00 98.50 396 VAL A C 1
ATOM 3096 O O . VAL A 1 396 ? -1.564 -1.677 16.838 1.00 98.50 396 VAL A O 1
ATOM 3099 N N . ASP A 1 397 ? -1.709 -2.289 14.684 1.00 95.88 397 ASP A N 1
ATOM 3100 C CA . ASP A 1 397 ? -0.563 -3.193 14.714 1.00 95.88 397 ASP A CA 1
ATOM 3101 C C . ASP A 1 397 ? 0.741 -2.539 14.241 1.00 95.88 397 ASP A C 1
ATOM 3103 O O . ASP A 1 397 ? 0.763 -1.563 13.492 1.00 95.88 397 ASP A O 1
ATOM 3107 N N . SER A 1 398 ? 1.854 -3.068 14.743 1.00 97.44 398 SER A N 1
ATOM 3108 C CA . SER A 1 398 ? 3.219 -2.689 14.381 1.00 97.44 398 SER A CA 1
ATOM 3109 C C . SER A 1 398 ? 4.196 -3.771 14.856 1.00 97.44 398 SER A C 1
ATOM 3111 O O . SER A 1 398 ? 3.822 -4.697 15.586 1.00 97.44 398 SER A O 1
ATOM 3113 N N . PHE A 1 399 ? 5.463 -3.657 14.469 1.00 96.56 399 PHE A N 1
ATOM 3114 C CA . PHE A 1 399 ? 6.522 -4.557 14.908 1.00 96.56 399 PHE A CA 1
ATOM 3115 C C . PHE A 1 399 ? 7.716 -3.762 15.445 1.00 96.56 399 PHE A C 1
ATOM 3117 O O . PHE A 1 399 ? 8.312 -2.965 14.724 1.00 96.56 399 PHE A O 1
ATOM 3124 N N . LEU A 1 400 ? 8.058 -3.969 16.718 1.00 96.94 400 LEU A N 1
ATOM 3125 C CA . LEU A 1 400 ? 9.231 -3.378 17.361 1.00 96.94 400 LEU A CA 1
ATOM 3126 C C . LEU A 1 400 ? 10.472 -4.193 17.000 1.00 96.94 400 LEU A C 1
ATOM 3128 O O . LEU A 1 400 ? 10.538 -5.380 17.331 1.00 96.94 400 LEU A O 1
ATOM 3132 N N . ILE A 1 401 ? 11.454 -3.562 16.354 1.00 96.81 401 ILE A N 1
ATOM 3133 C CA . ILE A 1 401 ? 12.678 -4.241 15.904 1.00 96.81 401 ILE A CA 1
ATOM 3134 C C . ILE A 1 401 ? 13.811 -4.183 16.934 1.00 96.81 401 ILE A C 1
ATOM 3136 O O . ILE A 1 401 ? 14.545 -5.158 17.063 1.00 96.81 401 ILE A O 1
ATOM 3140 N N . ASP A 1 402 ? 13.926 -3.098 17.704 1.00 94.81 402 ASP A N 1
ATOM 3141 C CA . ASP A 1 402 ? 14.865 -2.997 18.830 1.00 94.81 402 ASP A CA 1
ATOM 3142 C C . ASP A 1 402 ? 14.297 -2.054 19.910 1.00 94.81 402 ASP A C 1
ATOM 3144 O O . ASP A 1 402 ? 14.145 -0.856 19.662 1.00 94.81 402 ASP A O 1
ATOM 3148 N N . PRO A 1 403 ? 13.970 -2.551 21.117 1.00 92.31 403 PRO A N 1
ATOM 3149 C CA . PRO A 1 403 ? 13.495 -1.707 22.210 1.00 92.31 403 PRO A CA 1
ATOM 3150 C C . PRO A 1 403 ? 14.593 -0.811 22.807 1.00 92.31 403 PRO A C 1
ATOM 3152 O O . PRO A 1 403 ? 14.285 -0.003 23.683 1.00 92.31 403 PRO A O 1
ATOM 3155 N N . GLU A 1 404 ? 15.866 -1.015 22.440 1.00 92.00 404 GLU A N 1
ATOM 3156 C CA . GLU A 1 404 ? 17.066 -0.377 23.011 1.00 92.00 404 GLU A CA 1
ATOM 3157 C C . GLU A 1 404 ? 17.196 -0.501 24.541 1.00 92.00 404 GLU A C 1
ATOM 3159 O O . GLU A 1 404 ? 18.057 0.105 25.180 1.00 92.00 404 GLU A O 1
ATOM 3164 N N . THR A 1 405 ? 16.372 -1.353 25.143 1.00 88.62 405 THR A N 1
ATOM 3165 C CA . THR A 1 405 ? 16.292 -1.612 26.577 1.00 88.62 405 THR A CA 1
ATOM 3166 C C . THR A 1 405 ? 16.436 -3.110 26.822 1.00 88.62 405 THR A C 1
ATOM 3168 O O . THR A 1 405 ? 16.108 -3.924 25.964 1.00 88.62 405 THR A O 1
ATOM 3171 N N . ASN A 1 406 ? 17.005 -3.493 27.969 1.00 88.88 406 ASN A N 1
ATOM 3172 C CA . ASN A 1 406 ? 17.221 -4.902 28.297 1.00 88.88 406 ASN A CA 1
ATOM 3173 C C . ASN A 1 406 ? 15.981 -5.507 28.986 1.00 88.88 406 ASN A C 1
ATOM 3175 O O . ASN A 1 406 ? 15.456 -4.875 29.905 1.00 88.88 406 ASN A O 1
ATOM 3179 N N . PRO A 1 407 ? 15.570 -6.742 28.635 1.00 88.69 407 PRO A N 1
ATOM 3180 C CA . PRO A 1 407 ? 16.136 -7.584 27.576 1.00 88.69 407 PRO A CA 1
ATOM 3181 C C . PRO A 1 407 ? 15.801 -7.047 26.173 1.00 88.69 407 PRO A C 1
ATOM 3183 O O . PRO A 1 407 ? 14.670 -6.643 25.919 1.00 88.69 407 PRO A O 1
ATOM 3186 N N . ARG A 1 408 ? 16.787 -7.053 25.262 1.00 94.00 408 ARG A N 1
ATOM 3187 C CA . ARG A 1 408 ? 16.562 -6.672 23.862 1.00 94.00 408 ARG A CA 1
ATOM 3188 C C . ARG A 1 408 ? 15.868 -7.813 23.133 1.00 94.00 408 ARG A C 1
ATOM 3190 O O . ARG A 1 408 ? 16.481 -8.852 22.895 1.00 94.00 408 ARG A O 1
ATOM 3197 N N . GLU A 1 409 ? 14.609 -7.610 22.776 1.00 93.44 409 GLU A N 1
ATOM 3198 C CA . GLU A 1 409 ? 13.819 -8.562 22.000 1.00 93.44 409 GLU A CA 1
ATOM 3199 C C . GLU A 1 409 ? 12.952 -7.833 20.973 1.00 93.44 409 GLU A C 1
ATOM 3201 O O . GLU A 1 409 ? 12.347 -6.802 21.274 1.00 93.44 409 GLU A O 1
ATOM 3206 N N . CYS A 1 410 ? 12.877 -8.374 19.755 1.00 94.88 410 CYS A N 1
ATOM 3207 C CA . CYS A 1 410 ? 11.873 -7.925 18.800 1.00 94.88 410 CYS A CA 1
ATOM 3208 C C . CYS A 1 410 ? 10.485 -8.317 19.315 1.00 94.88 410 CYS A C 1
ATOM 3210 O O . CYS A 1 410 ? 10.310 -9.397 19.887 1.00 94.88 410 CYS A O 1
ATOM 3212 N N . LYS A 1 411 ? 9.482 -7.471 19.079 1.00 94.19 411 LYS A N 1
ATOM 3213 C CA . LYS A 1 411 ? 8.150 -7.670 19.653 1.00 94.19 411 LYS A CA 1
ATOM 3214 C C . LYS A 1 411 ? 7.048 -7.314 18.664 1.00 94.19 411 LYS A C 1
ATOM 3216 O O . LYS A 1 411 ? 7.012 -6.215 18.119 1.00 94.19 411 LYS A O 1
ATOM 3221 N N . ALA A 1 412 ? 6.103 -8.234 18.486 1.00 94.06 412 ALA A N 1
ATOM 3222 C CA . ALA A 1 412 ? 4.822 -7.924 17.861 1.00 94.06 412 ALA A CA 1
ATOM 3223 C C . ALA A 1 412 ? 4.025 -6.988 18.778 1.00 94.06 412 ALA A C 1
ATOM 3225 O O . ALA A 1 412 ? 3.883 -7.258 19.975 1.00 94.06 412 ALA A O 1
ATOM 3226 N N . CYS A 1 413 ? 3.518 -5.883 18.238 1.00 94.75 413 CYS A N 1
ATOM 3227 C CA . CYS A 1 413 ? 2.825 -4.868 19.021 1.00 94.75 413 CYS A CA 1
ATOM 3228 C C . CYS A 1 413 ? 1.423 -4.622 18.473 1.00 94.75 413 CYS A C 1
ATOM 3230 O O . CYS A 1 413 ? 1.248 -4.347 17.290 1.00 94.75 413 CYS A O 1
ATOM 3232 N N . ALA A 1 414 ? 0.438 -4.679 19.365 1.00 95.88 414 ALA A N 1
ATOM 3233 C CA . ALA A 1 414 ? -0.932 -4.271 19.104 1.00 95.88 414 ALA A CA 1
ATOM 3234 C C . ALA A 1 414 ? -1.258 -3.100 20.036 1.00 95.88 414 ALA A C 1
ATOM 3236 O O . ALA A 1 414 ? -1.621 -3.286 21.193 1.00 95.88 414 ALA A O 1
ATOM 3237 N N . PHE A 1 415 ? -1.097 -1.874 19.549 1.00 98.00 415 PHE A N 1
ATOM 3238 C CA . PHE A 1 415 ? -1.449 -0.678 20.300 1.00 98.00 415 PHE A CA 1
ATOM 3239 C C . PHE A 1 415 ? -2.966 -0.621 20.463 1.00 98.00 415 PHE A C 1
ATOM 3241 O O . PHE A 1 415 ? -3.698 -0.376 19.502 1.00 98.00 415 PHE A O 1
ATOM 3248 N N . THR A 1 416 ? -3.453 -0.882 21.676 1.00 97.44 416 THR A N 1
ATOM 3249 C CA . THR A 1 416 ? -4.887 -1.041 21.919 1.00 97.44 416 THR A CA 1
ATOM 3250 C C . THR A 1 416 ? -5.322 -0.557 23.296 1.00 97.44 416 THR A C 1
ATOM 3252 O O . THR A 1 416 ? -4.539 -0.500 24.236 1.00 97.44 416 THR A O 1
ATOM 3255 N N . ASN A 1 417 ? -6.608 -0.225 23.422 1.00 95.81 417 ASN A N 1
ATOM 3256 C CA . ASN A 1 417 ? -7.277 -0.014 24.709 1.00 95.81 417 ASN A CA 1
ATOM 3257 C C . ASN A 1 417 ? -8.055 -1.253 25.200 1.00 95.81 417 ASN A C 1
ATOM 3259 O O . ASN A 1 417 ? -8.833 -1.143 26.150 1.00 95.81 417 ASN A O 1
ATOM 3263 N N . LEU A 1 418 ? -7.869 -2.405 24.547 1.00 94.06 418 LEU A N 1
ATOM 3264 C CA . LEU A 1 418 ? -8.350 -3.716 24.996 1.00 94.06 418 LEU A CA 1
ATOM 3265 C C . LEU A 1 418 ? -7.456 -4.327 26.085 1.00 94.06 418 LEU A C 1
ATOM 3267 O O . LEU A 1 418 ? -7.886 -5.236 26.792 1.00 94.06 418 LEU A O 1
ATOM 3271 N N . GLU A 1 419 ? -6.241 -3.807 26.244 1.00 92.00 419 GLU A N 1
ATOM 3272 C CA . GLU A 1 419 ? -5.314 -4.140 27.319 1.00 92.00 419 GLU A CA 1
ATOM 3273 C C . GLU A 1 419 ? -4.727 -2.873 27.949 1.00 92.00 419 GLU A C 1
ATOM 3275 O O . GLU A 1 419 ? -4.902 -1.763 27.442 1.00 92.00 419 GLU A O 1
ATOM 3280 N N . LYS A 1 420 ? -4.057 -3.038 29.092 1.00 91.50 420 LYS A N 1
ATOM 3281 C CA . LYS A 1 420 ? -3.388 -1.936 29.791 1.00 91.50 420 LYS A CA 1
ATOM 3282 C C . LYS A 1 420 ? -1.972 -1.741 29.258 1.00 91.50 420 LYS A C 1
ATOM 3284 O O . LYS A 1 420 ? -1.336 -2.703 28.846 1.00 91.50 420 LYS A O 1
ATOM 3289 N N . GLY A 1 421 ? -1.446 -0.525 29.374 1.00 94.31 421 GLY A N 1
ATOM 3290 C CA . GLY A 1 421 ? -0.056 -0.185 29.058 1.00 94.31 421 GLY A CA 1
ATOM 3291 C C . GLY A 1 421 ? 0.100 0.771 27.876 1.00 94.31 421 GLY A C 1
ATOM 3292 O O . GLY A 1 421 ? 1.121 1.445 27.784 1.00 94.31 421 GLY A O 1
ATOM 3293 N N . TYR A 1 422 ? -0.915 0.889 27.018 1.00 96.50 422 TYR A N 1
ATOM 3294 C CA . TYR A 1 422 ? -0.884 1.748 25.829 1.00 96.50 422 TYR A CA 1
ATOM 3295 C C . TYR A 1 422 ? -1.704 3.036 25.971 1.00 96.50 422 TYR A C 1
ATOM 3297 O O . TYR A 1 422 ? -1.824 3.808 25.024 1.00 96.50 422 TYR A O 1
ATOM 3305 N N . GLU A 1 423 ? -2.277 3.310 27.146 1.00 97.00 423 GLU A N 1
ATOM 3306 C CA . GLU A 1 423 ? -3.233 4.404 27.362 1.00 97.00 423 GLU A CA 1
ATOM 3307 C C . GLU A 1 423 ? -2.683 5.777 26.956 1.00 97.00 423 GLU A C 1
ATOM 3309 O O . GLU A 1 423 ? -3.434 6.642 26.500 1.00 97.00 423 GLU A O 1
ATOM 3314 N N . ASN A 1 424 ? -1.378 5.980 27.140 1.00 97.81 424 ASN A N 1
ATOM 3315 C CA . ASN A 1 424 ? -0.710 7.249 26.875 1.00 97.81 424 ASN A CA 1
ATOM 3316 C C . ASN A 1 424 ? -0.034 7.316 25.502 1.00 97.81 424 ASN A C 1
ATOM 3318 O O . ASN A 1 424 ? 0.546 8.357 25.197 1.00 97.81 424 ASN A O 1
ATOM 3322 N N . GLU A 1 425 ? -0.112 6.273 24.678 1.00 98.19 425 GLU A N 1
ATOM 3323 C CA . GLU A 1 425 ? 0.424 6.316 23.318 1.00 98.19 425 GLU A CA 1
ATOM 3324 C C . GLU A 1 425 ? -0.336 7.347 22.479 1.00 98.19 425 GLU A C 1
ATOM 3326 O O . GLU A 1 425 ? -1.573 7.393 22.496 1.00 98.19 425 GLU A O 1
ATOM 3331 N N . LYS A 1 426 ? 0.412 8.197 21.770 1.00 98.50 426 LYS A N 1
ATOM 3332 C CA . LYS A 1 426 ? -0.148 9.220 20.880 1.00 98.50 426 LYS A CA 1
ATOM 3333 C C . LYS A 1 426 ? -0.644 8.581 19.592 1.00 98.50 426 LYS A C 1
ATOM 3335 O O . LYS A 1 426 ? 0.040 7.730 19.027 1.00 98.50 426 LYS A O 1
ATOM 3340 N N . LEU A 1 427 ? -1.791 9.041 19.087 1.00 98.69 427 LEU A N 1
ATOM 3341 C CA . LEU A 1 427 ? -2.325 8.533 17.818 1.00 98.69 427 LEU A CA 1
ATOM 3342 C C . LEU A 1 427 ? -1.405 8.850 16.625 1.00 98.69 427 LEU A C 1
ATOM 3344 O O . LEU A 1 427 ? -1.286 8.028 15.719 1.00 98.69 427 LEU A O 1
ATOM 3348 N N . SER A 1 428 ? -0.709 9.994 16.645 1.00 98.56 428 SER A N 1
ATOM 3349 C CA . SER A 1 428 ? 0.311 10.336 15.643 1.00 98.56 428 SER A CA 1
ATOM 3350 C C . SER A 1 428 ? 1.436 9.304 15.601 1.00 98.56 428 SER A C 1
ATOM 3352 O O . SER A 1 428 ? 1.760 8.787 14.533 1.00 98.56 428 SER A O 1
ATOM 3354 N N . ASP A 1 429 ? 1.984 8.962 16.767 1.00 98.69 429 ASP A N 1
ATOM 3355 C CA . ASP A 1 429 ? 3.154 8.096 16.886 1.00 98.69 429 ASP A CA 1
ATOM 3356 C C . ASP A 1 429 ? 2.800 6.669 16.475 1.00 98.69 429 ASP A C 1
ATOM 3358 O O . ASP A 1 429 ? 3.491 6.086 15.648 1.00 98.69 429 ASP A O 1
ATOM 3362 N N . ILE A 1 430 ? 1.688 6.113 16.968 1.00 98.50 430 ILE A N 1
ATOM 3363 C CA . ILE A 1 430 ? 1.281 4.749 16.587 1.00 98.50 430 ILE A CA 1
ATOM 3364 C C . ILE A 1 430 ? 0.977 4.633 15.088 1.00 98.50 430 ILE A C 1
ATOM 3366 O O . ILE A 1 430 ? 1.243 3.587 14.503 1.00 98.50 430 ILE A O 1
ATOM 3370 N N . CYS A 1 431 ? 0.472 5.695 14.450 1.00 98.75 431 CYS A N 1
ATOM 3371 C CA . CYS A 1 431 ? 0.269 5.712 13.004 1.00 98.75 431 CYS A CA 1
ATOM 3372 C C . CYS A 1 431 ? 1.598 5.730 12.244 1.00 98.75 431 CYS A C 1
ATOM 3374 O O . CYS A 1 431 ? 1.746 4.992 11.276 1.00 98.75 431 CYS A O 1
ATOM 3376 N N . LEU A 1 432 ? 2.575 6.525 12.693 1.00 98.69 432 LEU A N 1
ATOM 3377 C CA . LEU A 1 432 ? 3.919 6.542 12.105 1.00 98.69 432 LEU A CA 1
ATOM 3378 C C . LEU A 1 432 ? 4.620 5.189 12.262 1.00 98.69 432 LEU A C 1
ATOM 3380 O O . LEU A 1 432 ? 5.200 4.695 11.301 1.00 98.69 432 LEU A O 1
ATOM 3384 N N . ARG A 1 433 ? 4.511 4.562 13.440 1.00 98.50 433 ARG A N 1
ATOM 3385 C CA . ARG A 1 433 ? 5.032 3.210 13.708 1.00 98.50 433 ARG A CA 1
ATOM 3386 C C . ARG A 1 433 ? 4.386 2.169 12.790 1.00 98.50 433 ARG A C 1
ATOM 3388 O O . ARG A 1 433 ? 5.089 1.380 12.170 1.00 98.50 433 ARG A O 1
ATOM 3395 N N . SER A 1 434 ? 3.056 2.190 12.671 1.00 98.44 434 SER A N 1
ATOM 3396 C CA . SER A 1 434 ? 2.300 1.226 11.860 1.00 98.44 434 SER A CA 1
ATOM 3397 C C . SER A 1 434 ? 2.489 1.417 10.355 1.00 98.44 434 SER A C 1
ATOM 3399 O O . SER A 1 434 ? 2.359 0.445 9.625 1.00 98.44 434 SER A O 1
ATOM 3401 N N . ALA A 1 435 ? 2.820 2.626 9.886 1.00 97.75 435 ALA A N 1
ATOM 3402 C CA . ALA A 1 435 ? 3.022 2.936 8.467 1.00 97.75 435 ALA A CA 1
ATOM 3403 C C . ALA A 1 435 ? 4.494 2.900 8.007 1.00 97.75 435 ALA A C 1
ATOM 3405 O O . ALA A 1 435 ? 4.770 3.170 6.837 1.00 97.75 435 ALA A O 1
ATOM 3406 N N . ALA A 1 436 ? 5.450 2.603 8.897 1.00 97.00 436 ALA A N 1
ATOM 3407 C CA . ALA A 1 436 ? 6.886 2.591 8.601 1.00 97.00 436 ALA A CA 1
ATOM 3408 C C . ALA A 1 436 ? 7.310 1.338 7.804 1.00 97.00 436 ALA A C 1
ATOM 3410 O O . ALA A 1 436 ? 8.018 0.460 8.306 1.00 97.00 436 ALA A O 1
ATOM 3411 N N . ALA A 1 437 ? 6.817 1.219 6.568 1.00 93.25 437 ALA A N 1
ATOM 3412 C CA . ALA A 1 437 ? 7.046 0.075 5.689 1.00 93.25 437 ALA A CA 1
ATOM 3413 C C . ALA A 1 437 ? 8.539 -0.072 5.354 1.00 93.25 437 ALA A C 1
ATOM 3415 O O . ALA A 1 437 ? 9.127 0.871 4.814 1.00 93.25 437 ALA A O 1
ATOM 3416 N N . PRO A 1 438 ? 9.163 -1.239 5.619 1.00 89.06 438 PRO A N 1
ATOM 3417 C CA . PRO A 1 438 ? 10.557 -1.476 5.255 1.00 89.06 438 PRO A CA 1
ATOM 3418 C C . PRO A 1 438 ? 10.807 -1.203 3.772 1.00 89.06 438 PRO A C 1
ATOM 3420 O O . PRO A 1 438 ? 9.935 -1.456 2.942 1.00 89.06 438 PRO A O 1
ATOM 3423 N N . THR A 1 439 ? 11.999 -0.706 3.433 1.00 83.12 439 THR A N 1
ATOM 3424 C CA . THR A 1 439 ? 12.402 -0.181 2.104 1.00 83.12 439 THR A CA 1
ATOM 3425 C C . THR A 1 439 ? 11.734 1.132 1.679 1.00 83.12 439 THR A C 1
ATOM 3427 O O . THR A 1 439 ? 12.366 1.941 1.004 1.00 83.12 439 THR A O 1
ATOM 3430 N N . TYR A 1 440 ? 10.506 1.405 2.120 1.00 85.94 440 TYR A N 1
ATOM 3431 C CA . TYR A 1 440 ? 9.801 2.651 1.819 1.00 85.94 440 TYR A CA 1
ATOM 3432 C C . TYR A 1 440 ? 10.157 3.769 2.795 1.00 85.94 440 TYR A C 1
ATOM 3434 O O . TYR A 1 440 ? 10.430 4.887 2.366 1.00 85.94 440 TYR A O 1
ATOM 3442 N N . PHE A 1 441 ? 10.183 3.465 4.091 1.00 94.00 441 PHE A N 1
ATOM 3443 C CA . PHE A 1 441 ? 10.388 4.436 5.161 1.00 94.00 441 PHE A CA 1
ATOM 3444 C C . PHE A 1 441 ? 11.403 3.927 6.186 1.00 94.00 441 PHE A C 1
ATOM 3446 O O . PHE A 1 441 ? 11.555 2.721 6.393 1.00 94.00 441 PHE A O 1
ATOM 3453 N N . HIS A 1 442 ? 12.083 4.858 6.857 1.00 93.69 442 HIS A N 1
ATOM 3454 C CA . HIS A 1 442 ? 12.882 4.526 8.033 1.00 93.69 442 HIS A CA 1
ATOM 3455 C C . HIS A 1 442 ? 11.979 4.045 9.178 1.00 93.69 442 HIS A C 1
ATOM 3457 O O . HIS A 1 442 ? 10.866 4.564 9.326 1.00 93.69 442 HIS A O 1
ATOM 3463 N N . PRO A 1 443 ? 12.460 3.118 10.030 1.00 96.38 443 PRO A N 1
ATOM 3464 C CA . PRO A 1 443 ? 11.779 2.790 11.273 1.00 96.38 443 PRO A CA 1
ATOM 3465 C C . PRO A 1 443 ? 11.498 4.052 12.096 1.00 96.38 443 PRO A C 1
ATOM 3467 O O . PRO A 1 443 ? 12.359 4.925 12.225 1.00 96.38 443 PRO A O 1
ATOM 3470 N N . TYR A 1 444 ? 10.308 4.143 12.684 1.00 97.69 444 TYR A N 1
ATOM 3471 C CA . TYR A 1 444 ? 9.935 5.260 13.550 1.00 97.69 444 TYR A CA 1
ATOM 3472 C C . TYR A 1 444 ? 9.914 4.791 15.001 1.00 97.69 444 TYR A C 1
ATOM 3474 O O . TYR A 1 444 ? 9.176 3.869 15.340 1.00 97.69 444 TYR A O 1
ATOM 3482 N N . GLN A 1 445 ? 10.735 5.404 15.862 1.00 96.88 445 GLN A N 1
ATOM 3483 C CA . GLN A 1 445 ? 10.922 4.973 17.259 1.00 96.88 445 GLN A CA 1
ATOM 3484 C C . GLN A 1 445 ? 11.247 3.468 17.375 1.00 96.88 445 GLN A C 1
ATOM 3486 O O . GLN A 1 445 ? 10.774 2.793 18.284 1.00 96.88 445 GLN A O 1
ATOM 3491 N N . ASN A 1 446 ? 12.031 2.951 16.422 1.00 97.00 446 ASN A N 1
ATOM 3492 C CA . ASN A 1 446 ? 12.415 1.540 16.284 1.00 97.00 446 ASN A CA 1
ATOM 3493 C C . ASN A 1 446 ? 11.265 0.573 15.972 1.00 97.00 446 ASN A C 1
ATOM 3495 O O . ASN A 1 446 ? 11.412 -0.638 16.131 1.00 97.00 446 ASN A O 1
ATOM 3499 N N . TYR A 1 447 ? 10.134 1.082 15.491 1.00 98.12 447 TYR A N 1
ATOM 3500 C CA . TYR A 1 447 ? 9.048 0.268 14.963 1.00 98.12 447 TYR A CA 1
ATOM 3501 C C . TYR A 1 447 ? 9.026 0.293 13.437 1.00 98.12 447 TYR A C 1
ATOM 3503 O O . TYR A 1 447 ? 9.386 1.294 12.812 1.00 98.12 447 TYR A O 1
ATOM 3511 N N . VAL A 1 448 ? 8.549 -0.804 12.856 1.00 97.19 448 VAL A N 1
ATOM 3512 C CA . VAL A 1 448 ? 8.231 -0.939 11.432 1.00 97.19 448 VAL A CA 1
ATOM 3513 C C . VAL A 1 448 ? 6.758 -1.304 11.238 1.00 97.19 448 VAL A C 1
ATOM 3515 O O . VAL A 1 448 ? 6.035 -1.610 12.195 1.00 97.19 448 VAL A O 1
ATOM 3518 N N . ASP A 1 449 ? 6.328 -1.257 9.979 1.00 96.69 449 ASP A N 1
ATOM 3519 C CA . ASP A 1 449 ? 4.932 -1.380 9.565 1.00 96.69 449 ASP A CA 1
ATOM 3520 C C . ASP A 1 449 ? 4.206 -2.611 10.125 1.00 96.69 449 ASP A C 1
ATOM 3522 O O . ASP A 1 449 ? 4.763 -3.711 10.225 1.00 96.69 449 ASP A O 1
ATOM 3526 N N . GLY A 1 450 ? 2.934 -2.409 10.477 1.00 94.88 450 GLY A N 1
ATOM 3527 C CA . GLY A 1 450 ? 2.048 -3.445 11.008 1.00 94.88 450 GLY A CA 1
ATOM 3528 C C . GLY A 1 450 ? 1.786 -4.596 10.042 1.00 94.88 450 GLY A C 1
ATOM 3529 O O . GLY A 1 450 ? 1.518 -5.712 10.484 1.00 94.88 450 GLY A O 1
ATOM 3530 N N . GLY A 1 451 ? 1.960 -4.376 8.738 1.00 92.56 451 GLY A N 1
ATOM 3531 C CA . GLY A 1 451 ? 1.816 -5.379 7.689 1.00 92.56 451 GLY A CA 1
ATOM 3532 C C . GLY A 1 451 ? 2.801 -6.541 7.821 1.00 92.56 451 GLY A C 1
ATOM 3533 O O . GLY A 1 451 ? 2.510 -7.630 7.327 1.00 92.56 451 GLY A O 1
ATOM 3534 N N . ILE A 1 452 ? 3.915 -6.348 8.543 1.00 90.62 452 ILE A N 1
ATOM 3535 C CA . ILE A 1 452 ? 4.830 -7.430 8.941 1.00 90.62 452 ILE A CA 1
ATOM 3536 C C . ILE A 1 452 ? 4.144 -8.414 9.897 1.00 90.62 452 ILE A C 1
ATOM 3538 O O . ILE A 1 452 ? 4.385 -9.618 9.813 1.00 90.62 452 ILE A O 1
ATOM 3542 N N . LEU A 1 453 ? 3.290 -7.915 10.797 1.00 90.69 453 LEU A N 1
ATOM 3543 C CA . LEU A 1 453 ? 2.507 -8.739 11.712 1.00 90.69 453 LEU A CA 1
ATOM 3544 C C . LEU A 1 453 ? 1.251 -9.280 11.019 1.00 90.69 453 LEU A C 1
ATOM 3546 O O . LEU A 1 453 ? 1.085 -10.496 10.916 1.00 90.69 453 LEU A O 1
ATOM 3550 N N . ASN A 1 454 ? 0.356 -8.396 10.565 1.00 91.25 454 ASN A N 1
ATOM 3551 C CA . ASN A 1 454 ? -0.851 -8.787 9.839 1.00 91.25 454 ASN A CA 1
ATOM 3552 C C . ASN A 1 454 ? -1.468 -7.608 9.069 1.00 91.25 454 ASN A C 1
ATOM 3554 O O . ASN A 1 454 ? -2.116 -6.752 9.651 1.00 91.25 454 ASN A O 1
ATOM 3558 N N . ASN A 1 455 ? -1.404 -7.609 7.735 1.00 92.69 455 ASN A N 1
ATOM 3559 C CA . ASN A 1 455 ? -2.029 -6.534 6.948 1.00 92.69 455 ASN A CA 1
ATOM 3560 C C . ASN A 1 455 ? -3.571 -6.486 7.062 1.00 92.69 455 ASN A C 1
ATOM 3562 O O . ASN A 1 455 ? -4.188 -5.508 6.646 1.00 92.69 455 ASN A O 1
ATOM 3566 N N . THR A 1 456 ? -4.202 -7.536 7.602 1.00 93.75 456 THR A N 1
ATOM 3567 C CA . THR A 1 456 ? -5.625 -7.578 7.961 1.00 93.75 456 THR A CA 1
ATOM 3568 C C . THR A 1 456 ? -5.753 -7.555 9.495 1.00 93.75 456 THR A C 1
ATOM 3570 O O . THR A 1 456 ? -5.873 -8.609 10.131 1.00 93.75 456 THR A O 1
ATOM 3573 N N . PRO A 1 457 ? -5.741 -6.360 10.119 1.00 95.06 457 PRO A N 1
ATOM 3574 C CA . PRO A 1 457 ? -5.363 -6.172 11.529 1.00 95.06 457 PRO A CA 1
ATOM 3575 C C . PRO A 1 457 ? -6.318 -6.813 12.540 1.00 95.06 457 PRO A C 1
ATOM 3577 O O . PRO A 1 457 ? -5.948 -7.094 13.679 1.00 95.06 457 PRO A O 1
ATOM 3580 N N . VAL A 1 458 ? -7.562 -7.101 12.152 1.00 94.56 458 VAL A N 1
ATOM 3581 C CA . VAL A 1 458 ? -8.504 -7.816 13.025 1.00 94.56 458 VAL A CA 1
ATOM 3582 C C . VAL A 1 458 ? -8.034 -9.225 13.398 1.00 94.56 458 VAL A C 1
ATOM 3584 O O . VAL A 1 458 ? -8.407 -9.701 14.470 1.00 94.56 458 VAL A O 1
ATOM 3587 N N . GLY A 1 459 ? -7.158 -9.855 12.604 1.00 93.12 459 GLY A N 1
ATOM 3588 C CA . GLY A 1 459 ? -6.518 -11.122 12.978 1.00 93.12 459 GLY A CA 1
ATOM 3589 C C . GLY A 1 459 ? -5.768 -11.045 14.314 1.00 93.12 459 GLY A C 1
ATOM 3590 O O . GLY A 1 459 ? -5.764 -11.994 15.094 1.00 93.12 459 GLY A O 1
ATOM 3591 N N . VAL A 1 460 ? -5.223 -9.870 14.642 1.00 93.75 460 VAL A N 1
ATOM 3592 C CA . VAL A 1 460 ? -4.521 -9.601 15.908 1.00 93.75 460 VAL A CA 1
ATOM 3593 C C . VAL A 1 460 ? -5.504 -9.415 17.077 1.00 93.75 460 VAL A C 1
ATOM 3595 O O . VAL A 1 460 ? -5.145 -9.578 18.240 1.00 93.75 460 VAL A O 1
ATOM 3598 N N . SER A 1 461 ? -6.779 -9.125 16.796 1.00 94.94 461 SER A N 1
ATOM 3599 C CA . SER A 1 461 ? -7.787 -8.840 17.823 1.00 94.94 461 SER A CA 1
ATOM 3600 C C . SER A 1 461 ? -8.373 -10.090 18.493 1.00 94.94 461 SER A C 1
ATOM 3602 O O . SER A 1 461 ? -8.885 -9.996 19.609 1.00 94.94 461 SER A O 1
ATOM 3604 N N . TRP A 1 462 ? -8.305 -11.268 17.857 1.00 95.06 462 TRP A N 1
ATOM 3605 C CA . TRP A 1 462 ? -9.042 -12.458 18.306 1.00 95.06 462 TRP A CA 1
ATOM 3606 C C . TRP A 1 462 ? -8.715 -12.885 19.738 1.00 95.06 462 TRP A C 1
ATOM 3608 O O . TRP A 1 462 ? -9.629 -13.206 20.500 1.00 95.06 462 TRP A O 1
ATOM 3618 N N . ALA A 1 463 ? -7.442 -12.824 20.135 1.00 94.06 463 ALA A N 1
ATOM 3619 C CA . ALA A 1 463 ? -7.024 -13.141 21.499 1.00 94.06 463 ALA A CA 1
ATOM 3620 C C . ALA A 1 463 ? -7.644 -12.180 22.529 1.00 94.06 463 ALA A C 1
ATOM 3622 O O . ALA A 1 463 ? -8.127 -12.620 23.572 1.00 94.06 463 ALA A O 1
ATOM 3623 N N . TYR A 1 464 ? -7.719 -10.886 22.212 1.00 95.31 464 TYR A N 1
ATOM 3624 C CA . TYR A 1 464 ? -8.337 -9.879 23.076 1.00 95.31 464 TYR A CA 1
ATOM 3625 C C . TYR A 1 464 ? -9.859 -10.010 23.145 1.00 95.31 464 TYR A C 1
ATOM 3627 O O . TYR A 1 464 ? -10.467 -9.699 24.168 1.00 95.31 464 TYR A O 1
ATOM 3635 N N . LEU A 1 465 ? -10.499 -10.459 22.065 1.00 95.00 465 LEU A N 1
ATOM 3636 C CA . LEU A 1 465 ? -11.955 -10.578 22.007 1.00 95.00 465 LEU A CA 1
ATOM 3637 C C . LEU A 1 465 ? -12.463 -11.870 22.651 1.00 95.00 465 LEU A C 1
ATOM 3639 O O . LEU A 1 465 ? -13.443 -11.828 23.395 1.00 95.00 465 LEU A O 1
ATOM 3643 N N . PHE A 1 466 ? -11.809 -13.002 22.387 1.00 94.88 466 PHE A N 1
ATOM 3644 C CA . PHE A 1 466 ? -12.294 -14.336 22.765 1.00 94.88 466 PHE A CA 1
ATOM 3645 C C . PHE A 1 466 ? -11.474 -15.012 23.862 1.00 94.88 466 PHE A C 1
ATOM 3647 O O . PHE A 1 466 ? -11.979 -15.923 24.517 1.00 94.88 466 PHE A O 1
ATOM 3654 N N . GLY A 1 467 ? -10.223 -14.594 24.060 1.00 94.38 467 GLY A N 1
ATOM 3655 C CA . GLY A 1 467 ? -9.314 -15.226 25.008 1.00 94.38 467 GLY A CA 1
ATOM 3656 C C . GLY A 1 467 ? -9.792 -15.118 26.454 1.00 94.38 467 GLY A C 1
ATOM 3657 O O . GLY A 1 467 ? -10.521 -14.198 26.828 1.00 94.38 467 GLY A O 1
ATOM 3658 N N . GLU A 1 468 ? -9.331 -16.051 27.287 1.00 93.44 468 GLU A N 1
ATOM 3659 C CA . GLU A 1 468 ? -9.682 -16.131 28.710 1.00 93.44 468 GLU A CA 1
ATOM 3660 C C . GLU A 1 468 ? -9.330 -14.848 29.478 1.00 93.44 468 GLU A C 1
ATOM 3662 O O . GLU A 1 468 ? -10.078 -14.422 30.354 1.00 93.44 468 GLU A O 1
ATOM 3667 N N . GLN A 1 469 ? -8.229 -14.192 29.108 1.00 90.19 469 GLN A N 1
ATOM 3668 C CA . GLN A 1 469 ? -7.805 -12.918 29.700 1.00 90.19 469 GLN A CA 1
ATOM 3669 C C . GLN A 1 469 ? -8.328 -11.685 28.941 1.00 90.19 469 GLN A C 1
ATOM 3671 O O . GLN A 1 469 ? -8.064 -10.557 29.348 1.00 90.19 469 GLN A O 1
ATOM 3676 N N . GLY A 1 470 ? -9.060 -11.894 27.844 1.00 92.56 470 GLY A N 1
ATOM 3677 C CA . GLY A 1 470 ? -9.672 -10.840 27.046 1.00 92.56 470 GLY A CA 1
ATOM 3678 C C . GLY A 1 470 ? -11.095 -10.500 27.498 1.00 92.56 470 GLY A C 1
ATOM 3679 O O . GLY A 1 470 ? -11.512 -10.753 28.629 1.00 92.56 470 GLY A O 1
ATOM 3680 N N . LEU A 1 471 ? -11.888 -9.955 26.576 1.00 92.38 471 LEU A N 1
ATOM 3681 C CA . LEU A 1 471 ? -13.300 -9.629 26.800 1.00 92.38 471 LEU A CA 1
ATOM 3682 C C . LEU A 1 471 ? -14.193 -10.870 26.945 1.00 92.38 471 LEU A C 1
ATOM 3684 O O . LEU A 1 471 ? -15.304 -10.761 27.475 1.00 92.38 471 LEU A O 1
ATOM 3688 N N . GLN A 1 472 ? -13.721 -12.035 26.484 1.00 93.44 472 GLN A N 1
ATOM 3689 C CA . GLN A 1 472 ? -14.458 -13.302 26.475 1.00 93.44 472 GLN A CA 1
ATOM 3690 C C . GLN A 1 472 ? -15.854 -13.150 25.845 1.00 93.44 472 GLN A C 1
ATOM 3692 O O . GLN A 1 472 ? -16.877 -13.527 26.436 1.00 93.44 472 GLN A O 1
ATOM 3697 N N . LEU A 1 473 ? -15.908 -12.513 24.678 1.00 93.69 473 LEU A N 1
ATOM 3698 C CA . LEU A 1 473 ? -17.129 -12.402 23.892 1.00 93.69 473 LEU A CA 1
ATOM 3699 C C . LEU A 1 473 ? -17.521 -13.782 23.359 1.00 93.69 473 LEU A C 1
ATOM 3701 O O . LEU A 1 473 ? -16.661 -14.580 22.996 1.00 93.69 473 LEU A O 1
ATOM 3705 N N . ASP A 1 474 ? -18.822 -14.053 23.260 1.00 93.56 474 ASP A N 1
ATOM 3706 C CA . ASP A 1 474 ? -19.292 -15.205 22.489 1.00 93.56 474 ASP A CA 1
ATOM 3707 C C . ASP A 1 474 ? -19.099 -14.884 20.997 1.00 93.56 474 ASP A C 1
ATOM 3709 O O . ASP A 1 474 ? -19.676 -13.893 20.523 1.00 93.56 474 ASP A O 1
ATOM 3713 N N . PRO A 1 475 ? -18.344 -15.694 20.225 1.00 94.06 475 PRO A N 1
ATOM 3714 C CA . PRO A 1 475 ? -18.200 -15.495 18.792 1.00 94.06 475 PRO A CA 1
ATOM 3715 C C . PRO A 1 475 ? -19.534 -15.365 18.062 1.00 94.06 475 PRO A C 1
ATOM 3717 O O . PRO A 1 475 ? -19.551 -14.708 17.031 1.00 94.06 475 PRO A O 1
ATOM 3720 N N . LYS A 1 476 ? -20.654 -15.908 18.579 1.00 93.69 476 LYS A N 1
ATOM 3721 C CA . LYS A 1 476 ? -22.034 -15.768 18.047 1.00 93.69 476 LYS A CA 1
ATOM 3722 C C . LYS A 1 476 ? -22.622 -14.357 18.128 1.00 93.69 476 LYS A C 1
ATOM 3724 O O . LYS A 1 476 ? -23.566 -14.049 17.402 1.00 93.69 476 LYS A O 1
ATOM 3729 N N . ASN A 1 477 ? -22.043 -13.494 18.955 1.00 93.69 477 ASN A N 1
ATOM 3730 C CA . ASN A 1 477 ? -22.462 -12.102 19.091 1.00 93.69 477 ASN A CA 1
ATOM 3731 C C . ASN A 1 477 ? -21.555 -11.141 18.314 1.00 93.69 477 ASN A C 1
ATOM 3733 O O . ASN A 1 477 ? -21.881 -9.965 18.202 1.00 93.69 477 ASN A O 1
ATOM 3737 N N . VAL A 1 478 ? -20.445 -11.613 17.742 1.00 96.44 478 VAL A N 1
ATOM 3738 C CA . VAL A 1 478 ? -19.511 -10.768 16.986 1.00 96.44 478 VAL A CA 1
ATOM 3739 C C . VAL A 1 478 ? -19.870 -10.722 15.498 1.00 96.44 478 VAL A C 1
ATOM 3741 O O . VAL A 1 478 ? -20.215 -11.739 14.898 1.00 96.44 478 VAL A O 1
ATOM 3744 N N . VAL A 1 479 ? -19.788 -9.542 14.888 1.00 97.12 479 VAL A N 1
ATOM 3745 C CA . VAL A 1 479 ? -19.888 -9.341 13.435 1.00 97.12 479 VAL A CA 1
ATOM 3746 C C . VAL A 1 479 ? -18.743 -8.442 12.976 1.00 97.12 479 VAL A C 1
ATOM 3748 O O . VAL A 1 479 ? -18.384 -7.493 13.675 1.00 97.12 479 VAL A O 1
ATOM 3751 N N . CYS A 1 480 ? -18.153 -8.726 11.818 1.00 98.06 480 CYS A N 1
ATOM 3752 C CA . CYS A 1 480 ? -16.984 -7.998 11.334 1.00 98.06 480 CYS A CA 1
ATOM 3753 C C . CYS A 1 480 ? -17.121 -7.625 9.860 1.00 98.06 480 CYS A C 1
ATOM 3755 O O . CYS A 1 480 ? -17.364 -8.485 9.014 1.00 98.06 480 CYS A O 1
ATOM 3757 N N . PHE A 1 481 ? -16.934 -6.336 9.584 1.00 98.19 481 PHE A N 1
ATOM 3758 C CA . PHE A 1 481 ? -16.710 -5.802 8.252 1.00 98.19 481 PHE A CA 1
ATOM 3759 C C . PHE A 1 481 ? -15.214 -5.506 8.099 1.00 98.19 481 PHE A C 1
ATOM 3761 O O . PHE A 1 481 ? -14.685 -4.603 8.751 1.00 98.19 481 PHE A O 1
ATOM 3768 N N . SER A 1 482 ? -14.531 -6.287 7.266 1.00 97.69 482 SER A N 1
ATOM 3769 C CA . SER A 1 482 ? -13.120 -6.107 6.926 1.00 97.69 482 SER A CA 1
ATOM 3770 C C . SER A 1 482 ? -13.015 -5.515 5.527 1.00 97.69 482 SER A C 1
ATOM 3772 O O . SER A 1 482 ? -13.407 -6.150 4.548 1.00 97.69 482 SER A O 1
ATOM 3774 N N . LEU A 1 483 ? -12.504 -4.292 5.450 1.00 97.69 483 LEU A N 1
ATOM 3775 C CA . LEU A 1 483 ? -12.314 -3.536 4.224 1.00 97.69 483 LEU A CA 1
ATOM 3776 C C . LEU A 1 483 ? -10.857 -3.636 3.776 1.00 97.69 483 LEU A C 1
ATOM 3778 O O . LEU A 1 483 ? -9.949 -3.431 4.576 1.00 97.69 483 LEU A O 1
ATOM 3782 N N . SER A 1 484 ? -10.658 -3.962 2.502 1.00 94.94 484 SER A N 1
ATOM 3783 C CA . SER A 1 484 ? -9.338 -4.041 1.890 1.00 94.94 484 SER A CA 1
ATOM 3784 C C . SER A 1 484 ? -9.023 -2.831 1.019 1.00 94.94 484 SER A C 1
ATOM 3786 O O . SER A 1 484 ? -9.883 -2.367 0.267 1.00 94.94 484 SER A O 1
ATOM 3788 N N . ALA A 1 485 ? -7.738 -2.479 0.965 1.00 93.69 485 ALA A N 1
ATOM 3789 C CA . ALA A 1 485 ? -7.140 -1.571 -0.013 1.00 93.69 485 ALA A CA 1
ATOM 3790 C C . ALA A 1 485 ? -7.192 -2.068 -1.480 1.00 93.69 485 ALA A C 1
ATOM 3792 O O . ALA A 1 485 ? -6.653 -1.421 -2.379 1.00 93.69 485 ALA A O 1
ATOM 3793 N N . GLY A 1 486 ? -7.824 -3.216 -1.738 1.00 92.12 486 GLY A N 1
ATOM 3794 C CA . GLY A 1 486 ? -8.145 -3.714 -3.071 1.00 92.12 486 GLY A CA 1
ATOM 3795 C C . GLY A 1 486 ? -7.550 -5.080 -3.397 1.00 92.12 486 GLY A C 1
ATOM 3796 O O . GLY A 1 486 ? -6.588 -5.568 -2.796 1.00 92.12 486 GLY A O 1
ATOM 3797 N N . LYS A 1 487 ? -8.162 -5.746 -4.375 1.00 90.06 487 LYS A N 1
ATOM 3798 C CA . LYS A 1 487 ? -7.693 -7.011 -4.933 1.00 90.06 487 LYS A CA 1
ATOM 3799 C C . LYS A 1 487 ? -6.958 -6.741 -6.253 1.00 90.06 487 LYS A C 1
ATOM 3801 O O . LYS A 1 487 ? -7.621 -6.326 -7.206 1.00 90.06 487 LYS A O 1
ATOM 3806 N N . PRO A 1 488 ? -5.630 -6.954 -6.323 1.00 84.56 488 PRO A N 1
ATOM 3807 C CA . PRO A 1 488 ? -4.899 -6.839 -7.578 1.00 84.56 488 PRO A CA 1
ATOM 3808 C C . PRO A 1 488 ? -5.344 -7.905 -8.582 1.00 84.56 488 PRO A C 1
ATOM 3810 O O . PRO A 1 488 ? -5.866 -8.958 -8.203 1.00 84.56 488 PRO A O 1
ATOM 3813 N N . ASP A 1 489 ? -5.109 -7.616 -9.858 1.00 82.31 489 ASP A N 1
ATOM 3814 C CA . ASP A 1 489 ? -5.318 -8.527 -10.981 1.00 82.31 489 ASP A CA 1
ATOM 3815 C C . ASP A 1 489 ? -4.047 -8.531 -11.860 1.00 82.31 489 ASP A C 1
ATOM 3817 O O . ASP A 1 489 ? -3.618 -7.453 -12.283 1.00 82.31 489 ASP A O 1
ATOM 3821 N N . PRO A 1 490 ? -3.381 -9.679 -12.094 1.00 78.56 490 PRO A N 1
ATOM 3822 C CA . PRO A 1 490 ? -3.672 -11.005 -11.547 1.00 78.56 490 PRO A CA 1
ATOM 3823 C C . PRO A 1 490 ? -3.456 -11.113 -10.029 1.00 78.56 490 PRO A C 1
ATOM 3825 O O . PRO A 1 490 ? -2.562 -10.493 -9.459 1.00 78.56 490 PRO A O 1
ATOM 3828 N N . TYR A 1 491 ? -4.254 -11.964 -9.376 1.00 83.38 491 TYR A N 1
ATOM 3829 C CA . TYR A 1 491 ? -4.179 -12.234 -7.932 1.00 83.38 491 TYR A CA 1
ATOM 3830 C C . TYR A 1 491 ? -3.306 -13.462 -7.609 1.00 83.38 491 TYR A C 1
ATOM 3832 O O . TYR A 1 491 ? -3.740 -14.390 -6.924 1.00 83.38 491 TYR A O 1
ATOM 3840 N N . TYR A 1 492 ? -2.096 -13.513 -8.165 1.00 85.50 492 TYR A N 1
ATOM 3841 C CA . TYR A 1 492 ? -1.104 -14.551 -7.880 1.00 85.50 492 TYR A CA 1
ATOM 3842 C C . TYR A 1 492 ? 0.312 -14.027 -8.129 1.00 85.50 492 TYR A C 1
ATOM 3844 O O . TYR A 1 492 ? 0.508 -13.068 -8.874 1.00 85.50 492 TYR A O 1
ATOM 3852 N N . ILE A 1 493 ? 1.302 -14.693 -7.534 1.00 82.62 493 ILE A N 1
ATOM 3853 C CA . ILE A 1 493 ? 2.712 -14.474 -7.857 1.00 82.62 493 ILE A CA 1
ATOM 3854 C C . ILE A 1 493 ? 3.119 -15.503 -8.912 1.00 82.62 493 ILE A C 1
ATOM 3856 O O . ILE A 1 493 ? 2.929 -16.705 -8.724 1.00 82.62 493 ILE A O 1
ATOM 3860 N N . ASP A 1 494 ? 3.619 -15.032 -10.054 1.00 82.81 494 ASP A N 1
ATOM 3861 C CA . ASP A 1 494 ? 3.966 -15.891 -11.187 1.00 82.81 494 ASP A CA 1
ATOM 3862 C C . ASP A 1 494 ? 5.233 -16.701 -10.890 1.00 82.81 494 ASP A C 1
ATOM 3864 O O . ASP A 1 494 ? 6.346 -16.168 -10.865 1.00 82.81 494 ASP A O 1
ATOM 3868 N N . ILE A 1 495 ? 5.063 -18.010 -10.694 1.00 82.94 495 ILE A N 1
ATOM 3869 C CA . ILE A 1 495 ? 6.166 -18.927 -10.393 1.00 82.94 495 ILE A CA 1
ATOM 3870 C C . ILE A 1 495 ? 7.225 -18.952 -11.499 1.00 82.94 495 ILE A C 1
ATOM 3872 O O . ILE A 1 495 ? 8.397 -19.163 -11.202 1.00 82.94 495 ILE A O 1
ATOM 3876 N N . ASN A 1 496 ? 6.861 -18.669 -12.753 1.00 82.50 496 ASN A N 1
ATOM 3877 C CA . ASN A 1 496 ? 7.828 -18.631 -13.850 1.00 82.50 496 ASN A CA 1
ATOM 3878 C C . ASN A 1 496 ? 8.733 -17.395 -13.769 1.00 82.50 496 ASN A C 1
ATOM 3880 O O . ASN A 1 496 ? 9.874 -17.449 -14.219 1.00 82.50 496 ASN A O 1
ATOM 3884 N N . LYS A 1 497 ? 8.253 -16.301 -13.158 1.00 69.12 497 LYS A N 1
ATOM 3885 C CA . LYS A 1 497 ? 9.071 -15.111 -12.874 1.00 69.12 497 LYS A CA 1
ATOM 3886 C C . LYS A 1 497 ? 10.002 -15.324 -11.681 1.00 69.12 497 LYS A C 1
ATOM 3888 O O . LYS A 1 497 ? 11.082 -14.745 -11.653 1.00 69.12 497 LYS A O 1
ATOM 3893 N N . ILE A 1 498 ? 9.599 -16.151 -10.711 1.00 72.31 498 ILE A N 1
ATOM 3894 C CA . ILE A 1 498 ? 10.446 -16.510 -9.563 1.00 72.31 498 ILE A CA 1
ATOM 3895 C C . ILE A 1 498 ? 11.500 -17.553 -9.961 1.00 72.31 498 ILE A C 1
ATOM 3897 O O . ILE A 1 498 ? 12.664 -17.417 -9.584 1.00 72.31 498 ILE A O 1
ATOM 3901 N N . GLY A 1 499 ? 11.119 -18.588 -10.716 1.00 77.25 499 GLY A N 1
ATOM 3902 C CA . GLY A 1 499 ? 11.998 -19.698 -11.089 1.00 77.25 499 GLY A CA 1
ATOM 3903 C C . GLY A 1 499 ? 12.623 -20.383 -9.865 1.00 77.25 499 GLY A C 1
ATOM 3904 O O . GLY A 1 499 ? 11.952 -20.630 -8.866 1.00 77.25 499 GLY A O 1
ATOM 3905 N N . ASN A 1 500 ? 13.934 -20.637 -9.910 1.00 75.62 500 ASN A N 1
ATOM 3906 C CA . ASN A 1 500 ? 14.728 -21.125 -8.768 1.00 75.62 500 ASN A CA 1
ATOM 3907 C C . ASN A 1 500 ? 15.196 -19.967 -7.860 1.00 75.62 500 ASN A C 1
ATOM 3909 O O . ASN A 1 500 ? 16.362 -19.910 -7.469 1.00 75.62 500 ASN A O 1
ATOM 3913 N N . GLY A 1 501 ? 14.314 -18.994 -7.620 1.00 60.91 501 GLY A N 1
ATOM 3914 C CA . GLY A 1 501 ? 14.656 -17.654 -7.148 1.00 60.91 501 GLY A CA 1
ATOM 3915 C C . GLY A 1 501 ? 15.462 -17.609 -5.849 1.00 60.91 501 GLY A C 1
ATOM 3916 O O . GLY A 1 501 ? 15.086 -18.216 -4.847 1.00 60.91 501 GLY A O 1
ATOM 3917 N N . GLY A 1 502 ? 16.553 -16.840 -5.873 1.00 63.69 502 GLY A N 1
ATOM 3918 C CA . GLY A 1 502 ? 17.357 -16.462 -4.713 1.00 63.69 502 GLY A CA 1
ATOM 3919 C C . GLY A 1 502 ? 17.006 -15.056 -4.219 1.00 63.69 502 GLY A C 1
ATOM 3920 O O . GLY A 1 502 ? 15.917 -14.546 -4.480 1.00 63.69 502 GLY A O 1
ATOM 3921 N N . LEU A 1 503 ? 17.941 -14.415 -3.512 1.00 49.25 503 LEU A N 1
ATOM 3922 C CA . LEU A 1 503 ? 17.723 -13.123 -2.848 1.00 49.25 503 LEU A CA 1
ATOM 3923 C C . LEU A 1 503 ? 17.119 -12.055 -3.781 1.00 49.25 503 LEU A C 1
ATOM 3925 O O . LEU A 1 503 ? 16.178 -11.376 -3.392 1.00 49.25 503 LEU A O 1
ATOM 3929 N N . VAL A 1 504 ? 17.616 -11.941 -5.016 1.00 58.94 504 VAL A N 1
ATOM 3930 C CA . VAL A 1 504 ? 17.206 -10.894 -5.971 1.00 58.94 504 VAL A CA 1
ATOM 3931 C C . VAL A 1 504 ? 15.792 -11.122 -6.510 1.00 58.94 504 VAL A C 1
ATOM 3933 O O . VAL A 1 504 ? 14.992 -10.189 -6.554 1.00 58.94 504 VAL A O 1
ATOM 3936 N N . GLN A 1 505 ? 15.447 -12.358 -6.885 1.00 66.44 505 GLN A N 1
ATOM 3937 C CA . GLN A 1 505 ? 14.102 -12.683 -7.371 1.00 66.44 505 GLN A CA 1
ATOM 3938 C C . GLN A 1 505 ? 13.061 -12.458 -6.270 1.00 66.44 505 GLN A C 1
ATOM 3940 O O . GLN A 1 505 ? 12.017 -11.850 -6.517 1.00 66.44 505 GLN A O 1
ATOM 3945 N N . TRP A 1 506 ? 13.374 -12.890 -5.044 1.00 67.94 506 TRP A N 1
ATOM 3946 C CA . TRP A 1 506 ? 12.492 -12.703 -3.895 1.00 67.94 506 TRP A CA 1
ATOM 3947 C C . TRP A 1 506 ? 12.404 -11.250 -3.438 1.00 67.94 506 TRP A C 1
ATOM 3949 O O . TRP A 1 506 ? 11.321 -10.841 -3.038 1.00 67.94 506 TRP A O 1
ATOM 3959 N N . ALA A 1 507 ? 13.465 -10.444 -3.548 1.00 62.81 507 ALA A N 1
ATOM 3960 C CA . ALA A 1 507 ? 13.460 -9.048 -3.099 1.00 62.81 507 ALA A CA 1
ATOM 3961 C C . ALA A 1 507 ? 12.291 -8.228 -3.676 1.00 62.81 507 ALA A C 1
ATOM 3963 O O . ALA A 1 507 ? 11.742 -7.374 -2.988 1.00 62.81 507 ALA A O 1
ATOM 3964 N N . THR A 1 508 ? 11.854 -8.530 -4.904 1.00 60.88 508 THR A N 1
ATOM 3965 C CA . THR A 1 508 ? 10.731 -7.826 -5.552 1.00 60.88 508 THR A CA 1
ATOM 3966 C C . THR A 1 508 ? 9.342 -8.364 -5.194 1.00 60.88 508 THR A C 1
ATOM 3968 O O . THR A 1 508 ? 8.355 -7.689 -5.465 1.00 60.88 508 THR A O 1
ATOM 3971 N N . GLN A 1 509 ? 9.247 -9.566 -4.613 1.00 71.44 509 GLN A N 1
ATOM 3972 C CA . GLN A 1 509 ? 7.983 -10.280 -4.362 1.00 71.44 509 GLN A CA 1
ATOM 3973 C C . GLN A 1 509 ? 7.744 -10.590 -2.879 1.00 71.44 509 GLN A C 1
ATOM 3975 O O . GLN A 1 509 ? 6.650 -11.005 -2.500 1.00 71.44 509 GLN A O 1
ATOM 3980 N N . ILE A 1 510 ? 8.759 -10.441 -2.026 1.00 74.62 510 ILE A N 1
ATOM 3981 C CA . ILE A 1 510 ? 8.725 -10.933 -0.648 1.00 74.62 510 ILE A CA 1
ATOM 3982 C C . ILE A 1 510 ? 7.654 -10.223 0.187 1.00 74.62 510 ILE A C 1
ATOM 3984 O O . ILE A 1 510 ? 6.916 -10.882 0.915 1.00 74.62 510 ILE A O 1
ATOM 3988 N N . SER A 1 511 ? 7.501 -8.907 0.015 1.00 73.44 511 SER A N 1
ATOM 3989 C CA . SER A 1 511 ? 6.453 -8.129 0.687 1.00 73.44 511 SER A CA 1
ATOM 3990 C C . SER A 1 511 ? 5.058 -8.608 0.271 1.00 73.44 511 SER A C 1
ATOM 3992 O O . SER A 1 511 ? 4.262 -9.020 1.116 1.00 73.44 511 SER A O 1
ATOM 3994 N N . ASP A 1 512 ? 4.803 -8.687 -1.041 1.00 77.38 512 ASP A N 1
ATOM 3995 C CA . ASP A 1 512 ? 3.536 -9.180 -1.593 1.00 77.38 512 ASP A CA 1
ATOM 3996 C C . ASP A 1 512 ? 3.236 -10.616 -1.135 1.00 77.38 512 ASP A C 1
ATOM 3998 O O . ASP A 1 512 ? 2.088 -10.959 -0.856 1.00 77.38 512 ASP A O 1
ATOM 4002 N N . THR A 1 513 ? 4.269 -11.449 -0.978 1.00 80.56 513 THR A N 1
ATOM 4003 C CA . THR A 1 513 ? 4.143 -12.824 -0.475 1.00 80.56 513 THR A CA 1
ATOM 4004 C C . THR A 1 513 ? 3.593 -12.849 0.949 1.00 80.56 513 THR A C 1
ATOM 4006 O O . THR A 1 513 ? 2.603 -13.539 1.211 1.00 80.56 513 THR A O 1
ATOM 4009 N N . PHE A 1 514 ? 4.191 -12.082 1.866 1.00 81.06 514 PHE A N 1
ATOM 4010 C CA . PHE A 1 514 ? 3.703 -11.986 3.244 1.00 81.06 514 PHE A CA 1
ATOM 4011 C C . PHE A 1 514 ? 2.295 -11.380 3.304 1.00 81.06 514 PHE A C 1
ATOM 4013 O O . PHE A 1 514 ? 1.434 -11.885 4.030 1.00 81.06 514 PHE A O 1
ATOM 4020 N N . MET A 1 515 ? 2.016 -10.361 2.489 1.00 81.94 515 MET A N 1
ATOM 4021 C CA . MET A 1 515 ? 0.692 -9.737 2.418 1.00 81.94 515 MET A CA 1
ATOM 4022 C C . MET A 1 515 ? -0.386 -10.703 1.902 1.00 81.94 515 MET A C 1
ATOM 4024 O O . MET A 1 515 ? -1.464 -10.796 2.491 1.00 81.94 515 MET A O 1
ATOM 4028 N N . TYR A 1 516 ? -0.122 -11.467 0.836 1.00 85.44 516 TYR A N 1
ATOM 4029 C CA . TYR A 1 516 ? -1.078 -12.454 0.320 1.00 85.44 516 TYR A CA 1
ATOM 4030 C C . TYR A 1 516 ? -1.292 -13.616 1.288 1.00 85.44 516 TYR A C 1
ATOM 4032 O O . TYR A 1 516 ? -2.432 -14.066 1.453 1.00 85.44 516 TYR A O 1
ATOM 4040 N N . ALA A 1 517 ? -0.231 -14.075 1.957 1.00 86.81 517 ALA A N 1
ATOM 4041 C CA . ALA A 1 517 ? -0.321 -15.132 2.957 1.00 86.81 517 ALA A CA 1
ATOM 4042 C C . ALA A 1 517 ? -1.190 -14.706 4.151 1.00 86.81 517 ALA A C 1
ATOM 4044 O O . ALA A 1 517 ? -2.163 -15.392 4.479 1.00 86.81 517 ALA A O 1
ATOM 4045 N N . THR A 1 518 ? -0.889 -13.551 4.754 1.00 85.94 518 THR A N 1
ATOM 4046 C CA . THR A 1 518 ? -1.640 -13.017 5.905 1.00 85.94 518 THR A CA 1
ATOM 4047 C C . THR A 1 518 ? -3.091 -12.727 5.542 1.00 85.94 518 THR A C 1
ATOM 4049 O O . THR A 1 518 ? -3.994 -13.172 6.248 1.00 85.94 518 THR A O 1
ATOM 4052 N N . ARG A 1 519 ? -3.354 -12.106 4.385 1.00 86.88 519 ARG A N 1
ATOM 4053 C CA . ARG A 1 519 ? -4.720 -11.883 3.888 1.00 86.88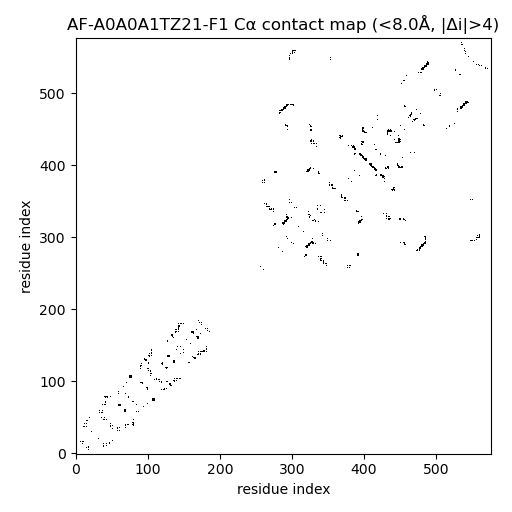 519 ARG A CA 1
ATOM 4054 C C . ARG A 1 519 ? -5.497 -13.188 3.721 1.00 86.88 519 ARG A C 1
ATOM 4056 O O . ARG A 1 519 ? -6.627 -13.295 4.198 1.00 86.88 519 ARG A O 1
ATOM 4063 N N . SER A 1 520 ? -4.913 -14.185 3.051 1.00 89.50 520 SER A N 1
ATOM 4064 C CA . SER A 1 520 ? -5.572 -15.481 2.848 1.00 89.50 520 SER A CA 1
ATOM 4065 C C . SER A 1 520 ? -5.875 -16.175 4.176 1.00 89.50 520 SER A C 1
ATOM 4067 O O . SER A 1 520 ? -6.922 -16.814 4.309 1.00 89.50 520 SER A O 1
ATOM 4069 N N . TRP A 1 521 ? -4.971 -16.067 5.150 1.00 91.44 521 TRP A N 1
ATOM 4070 C CA . TRP A 1 521 ? -5.160 -16.658 6.469 1.00 91.44 521 TRP A CA 1
ATOM 4071 C C . TRP A 1 521 ? -6.246 -15.934 7.274 1.00 91.44 521 TRP A C 1
ATOM 4073 O O . TRP A 1 521 ? -7.165 -16.585 7.767 1.00 91.44 521 TRP A O 1
ATOM 4083 N N . SER A 1 522 ? -6.231 -14.601 7.310 1.00 89.62 522 SER A N 1
ATOM 4084 C CA . SER A 1 522 ? -7.226 -13.791 8.023 1.00 89.62 522 SER A CA 1
ATOM 4085 C C . SER A 1 522 ? -8.654 -14.007 7.499 1.00 89.62 522 SER A C 1
ATOM 4087 O O . SER A 1 522 ? -9.600 -14.067 8.285 1.00 89.62 522 SER A O 1
ATOM 4089 N N . VAL A 1 523 ? -8.837 -14.222 6.186 1.00 89.38 523 VAL A N 1
ATOM 4090 C CA . VAL A 1 523 ? -10.147 -14.613 5.621 1.00 89.38 523 VAL A CA 1
ATOM 4091 C C . VAL A 1 523 ? -10.609 -15.969 6.160 1.00 89.38 523 VAL A C 1
ATOM 4093 O O . VAL A 1 523 ? -11.784 -16.134 6.501 1.00 89.38 523 VAL A O 1
ATOM 4096 N N . LYS A 1 524 ? -9.692 -16.938 6.269 1.00 93.56 524 LYS A N 1
ATOM 4097 C CA . LYS A 1 524 ? -9.990 -18.260 6.828 1.00 93.56 524 LYS A CA 1
ATOM 4098 C C . LYS A 1 524 ? -10.359 -18.167 8.309 1.00 93.56 524 LYS A C 1
ATOM 4100 O O . LYS A 1 524 ? -11.346 -18.775 8.715 1.00 93.56 524 LYS A O 1
ATOM 4105 N N . GLU A 1 525 ? -9.616 -17.395 9.098 1.00 92.94 525 GLU A N 1
ATOM 4106 C CA . GLU A 1 525 ? -9.915 -17.172 10.517 1.00 92.94 525 GLU A CA 1
ATOM 4107 C C . GLU A 1 525 ? -11.287 -16.530 10.716 1.00 92.94 525 GLU A C 1
ATOM 4109 O O . GLU A 1 525 ? -12.101 -17.053 11.477 1.00 92.94 525 GLU A O 1
ATOM 4114 N N . GLY A 1 526 ? -11.578 -15.446 9.991 1.00 92.75 526 GLY A N 1
ATOM 4115 C CA . GLY A 1 526 ? -12.872 -14.772 10.055 1.00 92.75 526 GLY A CA 1
ATOM 4116 C C . GLY A 1 526 ? -14.037 -15.713 9.738 1.00 92.75 526 GLY A C 1
ATOM 4117 O O . GLY A 1 526 ? -15.029 -15.740 10.470 1.00 92.75 526 GLY A O 1
ATOM 4118 N N . GLY A 1 527 ? -13.884 -16.554 8.709 1.00 93.75 527 GLY A N 1
ATOM 4119 C CA . GLY A 1 527 ? -14.864 -17.585 8.362 1.00 93.75 527 GLY A CA 1
ATOM 4120 C C . GLY A 1 527 ? -15.040 -18.656 9.445 1.00 93.75 527 GLY A C 1
ATOM 4121 O O . GLY A 1 527 ? -16.169 -19.053 9.723 1.00 93.75 527 GLY A O 1
ATOM 4122 N N . ILE A 1 528 ? -13.957 -19.091 10.098 1.00 95.44 528 ILE A N 1
ATOM 4123 C CA . ILE A 1 528 ? -14.011 -20.079 11.190 1.00 95.44 528 ILE A CA 1
ATOM 4124 C C . ILE A 1 528 ? -14.690 -19.496 12.434 1.00 95.44 528 ILE A C 1
ATOM 4126 O O . ILE A 1 528 ? -15.569 -20.138 13.008 1.00 95.44 528 ILE A O 1
ATOM 4130 N N . TYR A 1 529 ? -14.305 -18.289 12.858 1.00 95.19 529 TYR A N 1
ATOM 4131 C CA . TYR A 1 529 ? -14.836 -17.689 14.083 1.00 95.19 529 TYR A CA 1
ATOM 4132 C C . TYR A 1 529 ? -16.271 -17.182 13.918 1.00 95.19 529 TYR A C 1
ATOM 4134 O O . TYR A 1 529 ? -17.091 -17.328 14.830 1.00 95.19 529 TYR A O 1
ATOM 4142 N N . LEU A 1 530 ? -16.589 -16.559 12.779 1.00 96.81 530 LEU A N 1
ATOM 4143 C CA . LEU A 1 530 ? -17.826 -15.790 12.620 1.00 96.81 530 LEU A CA 1
ATOM 4144 C C . LEU A 1 530 ? -18.792 -16.379 11.579 1.00 96.81 530 LEU A C 1
ATOM 4146 O O . LEU A 1 530 ? -19.989 -16.069 11.634 1.00 96.81 530 LEU A O 1
ATOM 4150 N N . GLY A 1 531 ? -18.327 -17.247 10.674 1.00 96.19 531 GLY A N 1
ATOM 4151 C CA . GLY A 1 531 ? -19.114 -17.713 9.528 1.00 96.19 531 GLY A CA 1
ATOM 4152 C C . GLY A 1 531 ? -19.545 -16.539 8.645 1.00 96.19 531 GLY A C 1
ATOM 4153 O O . GLY A 1 531 ? -18.787 -15.593 8.449 1.00 96.19 531 GLY A O 1
ATOM 4154 N N . ASP A 1 532 ? -20.800 -16.530 8.192 1.00 96.69 532 ASP A N 1
ATOM 4155 C CA . ASP A 1 532 ? -21.349 -15.459 7.339 1.00 96.69 532 ASP A CA 1
ATOM 4156 C C . ASP A 1 532 ? -21.377 -14.061 7.994 1.00 96.69 532 ASP A C 1
ATOM 4158 O O . ASP A 1 532 ? -21.659 -13.058 7.339 1.00 96.69 532 ASP A O 1
ATOM 4162 N N . ARG A 1 533 ? -21.115 -13.969 9.304 1.00 97.25 533 ARG A N 1
ATOM 4163 C CA . ARG A 1 533 ? -21.010 -12.699 10.047 1.00 97.25 533 ARG A CA 1
ATOM 4164 C C . ARG A 1 533 ? -19.644 -12.033 9.895 1.00 97.25 533 ARG A C 1
ATOM 4166 O O . ARG A 1 533 ? -19.402 -10.996 10.510 1.00 97.25 533 ARG A O 1
ATOM 4173 N N . TRP A 1 534 ? -18.763 -12.625 9.101 1.00 96.81 534 TRP A N 1
ATOM 4174 C CA . TRP A 1 534 ? -17.558 -12.007 8.581 1.00 96.81 534 TRP A CA 1
ATOM 4175 C C . TRP A 1 534 ? -17.791 -11.624 7.120 1.00 96.81 534 TRP A C 1
ATOM 4177 O O . TRP A 1 534 ? -18.026 -12.493 6.279 1.00 96.81 534 TRP A O 1
ATOM 4187 N N . LEU A 1 535 ? -17.697 -10.332 6.808 1.00 97.44 535 LEU A N 1
ATOM 4188 C CA . LEU A 1 535 ? -17.613 -9.863 5.431 1.00 97.44 535 LEU A CA 1
ATOM 4189 C C . LEU A 1 535 ? -16.229 -9.284 5.180 1.00 97.44 535 LEU A C 1
ATOM 4191 O O . LEU A 1 535 ? -15.893 -8.214 5.684 1.00 97.44 535 LEU A O 1
ATOM 4195 N N . ARG A 1 536 ? -15.460 -9.977 4.342 1.00 95.94 536 ARG A N 1
ATOM 4196 C CA . ARG A 1 536 ? -14.276 -9.422 3.695 1.00 95.94 536 ARG A CA 1
ATOM 4197 C C . ARG A 1 536 ? -14.698 -8.743 2.396 1.00 95.94 536 ARG A C 1
ATOM 4199 O O . ARG A 1 536 ? -15.143 -9.424 1.473 1.00 95.94 536 ARG A O 1
ATOM 4206 N N . PHE A 1 537 ? -14.551 -7.426 2.319 1.00 96.75 537 PHE A N 1
ATOM 4207 C CA . PHE A 1 537 ? -14.824 -6.667 1.107 1.00 96.75 537 PHE A CA 1
ATOM 4208 C C . PHE A 1 537 ? -13.525 -6.311 0.381 1.00 96.75 537 PHE A C 1
ATOM 4210 O O . PHE A 1 537 ? -12.738 -5.485 0.842 1.00 96.75 537 PHE A O 1
ATOM 4217 N N . ASP A 1 538 ? -13.330 -6.958 -0.767 1.00 93.31 538 ASP A N 1
ATOM 4218 C CA . ASP A 1 538 ? -12.123 -6.906 -1.586 1.00 93.31 538 ASP A CA 1
ATOM 4219 C C . ASP A 1 538 ? -12.441 -6.310 -2.969 1.00 93.31 538 ASP A C 1
ATOM 4221 O O . ASP A 1 538 ? -12.712 -7.060 -3.913 1.00 93.31 538 ASP A O 1
ATOM 4225 N N . PRO A 1 539 ? -12.448 -4.974 -3.112 1.00 93.75 539 PRO A N 1
ATOM 4226 C CA . PRO A 1 539 ? -12.801 -4.333 -4.373 1.00 93.75 539 PRO A CA 1
ATOM 4227 C C . PRO A 1 539 ? -11.767 -4.676 -5.460 1.00 93.75 539 PRO A C 1
ATOM 4229 O O . PRO A 1 539 ? -10.564 -4.587 -5.198 1.00 93.75 539 PRO A O 1
ATOM 4232 N N . PRO A 1 540 ? -12.189 -5.085 -6.671 1.00 92.88 540 PRO A N 1
ATOM 4233 C CA . PRO A 1 540 ? -11.261 -5.403 -7.750 1.00 92.88 540 PRO A CA 1
ATOM 4234 C C . PRO A 1 540 ? -10.574 -4.132 -8.255 1.00 92.88 540 PRO A C 1
ATOM 4236 O O . PRO A 1 540 ? -11.242 -3.146 -8.555 1.00 92.88 540 PRO A O 1
ATOM 4239 N N . LEU A 1 541 ? -9.245 -4.169 -8.370 1.00 92.12 541 LEU A N 1
ATOM 4240 C CA . LEU A 1 541 ? -8.464 -3.053 -8.914 1.00 92.12 541 LEU A CA 1
ATOM 4241 C C . LEU A 1 541 ? -8.277 -3.140 -10.436 1.00 92.12 541 LEU A C 1
ATOM 4243 O O . LEU A 1 541 ? -7.869 -2.166 -11.051 1.00 92.12 541 LEU A O 1
ATOM 4247 N N . GLY A 1 542 ? -8.519 -4.304 -11.048 1.00 89.12 542 GLY A N 1
ATOM 4248 C CA . GLY A 1 542 ? -8.339 -4.537 -12.490 1.00 89.12 542 GLY A CA 1
ATOM 4249 C C . GLY A 1 542 ? -6.880 -4.590 -12.965 1.00 89.12 542 GLY A C 1
ATOM 4250 O O . GLY A 1 542 ? -6.616 -5.067 -14.064 1.00 89.12 542 GLY A O 1
ATOM 4251 N N . ARG A 1 543 ? -5.928 -4.143 -12.138 1.00 87.44 543 ARG A N 1
ATOM 4252 C CA . ARG A 1 543 ? -4.485 -4.302 -12.336 1.00 87.44 543 ARG A CA 1
ATOM 4253 C C . ARG A 1 543 ? -3.716 -4.219 -11.018 1.00 87.44 543 ARG A C 1
ATOM 4255 O O . ARG A 1 543 ? -4.291 -3.964 -9.957 1.00 87.44 543 ARG A O 1
ATOM 4262 N N . ILE A 1 544 ? -2.403 -4.424 -11.077 1.00 84.69 544 ILE A N 1
ATOM 4263 C CA . ILE A 1 544 ? -1.503 -4.165 -9.949 1.00 84.69 544 ILE A CA 1
ATOM 4264 C C . ILE A 1 544 ? -1.290 -2.652 -9.815 1.00 84.69 544 ILE A C 1
ATOM 4266 O O . ILE A 1 544 ? -0.783 -2.012 -10.733 1.00 84.69 544 ILE A O 1
ATOM 4270 N N . ILE A 1 545 ? -1.647 -2.106 -8.651 1.00 88.75 545 ILE A N 1
ATOM 4271 C CA . ILE A 1 545 ? -1.388 -0.716 -8.2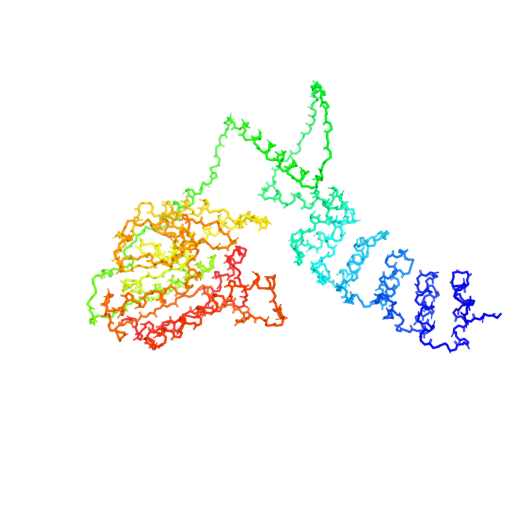52 1.00 88.75 545 ILE A CA 1
ATOM 4272 C C . ILE A 1 545 ? -0.490 -0.747 -7.009 1.00 88.75 545 ILE A C 1
ATOM 4274 O O . ILE A 1 545 ? -0.883 -1.303 -5.971 1.00 88.75 545 ILE A O 1
ATOM 4278 N N . LYS A 1 546 ? 0.719 -0.182 -7.113 1.00 87.4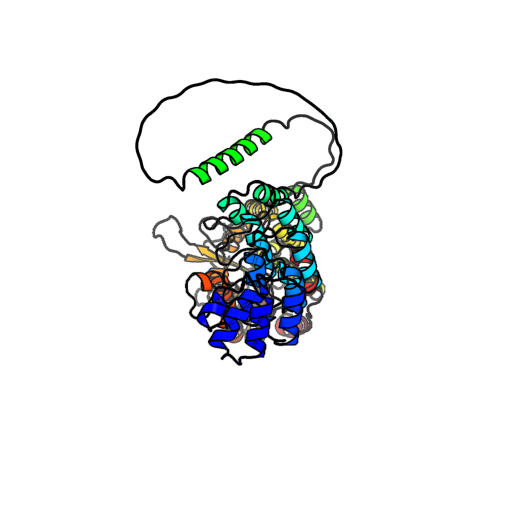4 546 LYS A N 1
ATOM 4279 C CA . LYS A 1 546 ? 1.704 -0.141 -6.016 1.00 87.44 546 LYS A CA 1
ATOM 4280 C C . LYS A 1 546 ? 1.290 0.853 -4.922 1.00 87.44 546 LYS A C 1
ATOM 4282 O O . LYS A 1 546 ? 0.295 1.562 -5.044 1.00 87.44 546 LYS A O 1
ATOM 4287 N N . LEU A 1 547 ? 2.029 0.854 -3.815 1.00 87.06 547 LEU A N 1
ATOM 4288 C CA . LEU A 1 547 ? 1.715 1.644 -2.618 1.00 87.06 547 LEU A CA 1
ATOM 4289 C C . LEU A 1 547 ? 1.893 3.161 -2.822 1.00 87.06 547 LEU A C 1
ATOM 4291 O O . LEU A 1 547 ? 1.278 3.936 -2.096 1.00 87.06 547 LEU A O 1
ATOM 4295 N N . ASP A 1 548 ? 2.711 3.562 -3.795 1.00 89.56 548 ASP A N 1
ATOM 4296 C CA . ASP A 1 548 ? 3.303 4.897 -3.950 1.00 89.56 548 ASP A CA 1
ATOM 4297 C C . ASP A 1 548 ? 3.115 5.528 -5.348 1.00 89.56 548 ASP A C 1
ATOM 4299 O O . ASP A 1 548 ? 3.750 6.530 -5.664 1.00 89.56 548 ASP A O 1
ATOM 4303 N N . GLN A 1 549 ? 2.254 4.957 -6.197 1.00 89.50 549 GLN A N 1
ATOM 4304 C CA . GLN A 1 549 ? 1.988 5.426 -7.571 1.00 89.50 549 GLN A CA 1
ATOM 4305 C C . GLN A 1 549 ? 0.951 6.560 -7.625 1.00 89.50 549 GLN A C 1
ATOM 4307 O O . GLN A 1 549 ? -0.164 6.378 -8.122 1.00 89.50 549 GLN A O 1
ATOM 4312 N N . ILE A 1 550 ? 1.288 7.727 -7.071 1.00 92.75 550 ILE A N 1
ATOM 4313 C CA . ILE A 1 550 ? 0.358 8.861 -6.904 1.00 92.75 550 ILE A CA 1
ATOM 4314 C C . ILE A 1 550 ? -0.346 9.293 -8.201 1.00 92.75 550 ILE A C 1
ATOM 4316 O O . ILE A 1 550 ? -1.472 9.789 -8.159 1.00 92.75 550 ILE A O 1
ATOM 4320 N N . GLU A 1 551 ? 0.259 9.040 -9.361 1.00 94.00 551 GLU A N 1
ATOM 4321 C CA . GLU A 1 551 ? -0.326 9.280 -10.680 1.00 94.00 551 GLU A CA 1
ATOM 4322 C C . GLU A 1 551 ? -1.612 8.474 -10.940 1.00 94.00 551 GLU A C 1
ATOM 4324 O O . GLU A 1 551 ? -2.429 8.862 -11.774 1.00 94.00 551 GLU A O 1
ATOM 4329 N N . LEU A 1 552 ? -1.824 7.377 -10.204 1.00 95.25 552 LEU A N 1
ATOM 4330 C CA . LEU A 1 552 ? -2.995 6.502 -10.309 1.00 95.25 552 LEU A CA 1
ATOM 4331 C C . LEU A 1 552 ? -4.105 6.840 -9.307 1.00 95.25 552 LEU A C 1
ATOM 4333 O O . LEU A 1 552 ? -5.128 6.155 -9.273 1.00 95.25 552 LEU A O 1
ATOM 4337 N N . ILE A 1 553 ? -3.957 7.903 -8.507 1.00 96.00 553 ILE A N 1
ATOM 4338 C CA . ILE A 1 553 ? -5.018 8.372 -7.601 1.00 96.00 553 ILE A CA 1
ATOM 4339 C C . ILE A 1 553 ? -6.344 8.643 -8.345 1.00 96.00 553 ILE A C 1
ATOM 4341 O O . ILE A 1 553 ? -7.383 8.203 -7.843 1.00 96.00 553 ILE A O 1
ATOM 4345 N N . PRO A 1 554 ? -6.379 9.295 -9.529 1.00 97.38 554 PRO A N 1
ATOM 4346 C CA . PRO A 1 554 ? -7.628 9.496 -10.268 1.00 97.38 554 PRO A CA 1
ATOM 4347 C C . PRO A 1 554 ? -8.339 8.184 -10.625 1.00 97.38 554 PRO A C 1
ATOM 4349 O O . PRO A 1 554 ? -9.545 8.063 -10.417 1.00 97.38 554 PRO A O 1
ATOM 4352 N N . GLU A 1 555 ? -7.588 7.179 -11.078 1.00 95.94 555 GLU A N 1
ATOM 4353 C CA . GLU A 1 555 ? -8.117 5.848 -11.392 1.00 95.94 555 GLU A CA 1
ATOM 4354 C C . GLU A 1 555 ? -8.606 5.121 -10.135 1.00 95.94 555 GLU A C 1
ATOM 4356 O O . GLU A 1 555 ? -9.699 4.558 -10.133 1.00 95.94 555 GLU A O 1
ATOM 4361 N N . LEU A 1 556 ? -7.861 5.187 -9.025 1.00 96.44 556 LEU A N 1
ATOM 4362 C CA . LEU A 1 556 ? -8.304 4.632 -7.741 1.00 96.44 556 LEU A CA 1
ATOM 4363 C C . LEU A 1 556 ? -9.636 5.238 -7.287 1.00 96.44 556 LEU A C 1
ATOM 4365 O O . LEU A 1 556 ? -10.510 4.520 -6.797 1.00 96.44 556 LEU A O 1
ATOM 4369 N N . LYS A 1 557 ? -9.806 6.553 -7.463 1.00 97.94 557 LYS A N 1
ATOM 4370 C CA . LYS A 1 557 ? -11.054 7.262 -7.152 1.00 97.94 557 LYS A CA 1
ATOM 4371 C C . LYS A 1 557 ? -12.179 6.813 -8.080 1.00 97.94 557 LYS A C 1
ATOM 4373 O O . LYS A 1 557 ? -13.300 6.615 -7.611 1.00 97.94 557 LYS A O 1
ATOM 4378 N N . GLU A 1 558 ? -11.908 6.629 -9.369 1.00 97.75 558 GLU A N 1
ATOM 4379 C CA . GLU A 1 558 ? -12.884 6.104 -10.327 1.00 97.75 558 GLU A CA 1
ATOM 4380 C C . GLU A 1 558 ? -13.349 4.693 -9.938 1.00 97.75 558 GLU A C 1
ATOM 4382 O O . GLU A 1 558 ? -14.553 4.462 -9.794 1.00 97.75 558 GLU A O 1
ATOM 4387 N N . ILE A 1 559 ? -12.411 3.782 -9.660 1.00 97.06 559 ILE A N 1
ATOM 4388 C CA . ILE A 1 559 ? -12.702 2.427 -9.171 1.00 97.06 559 ILE A CA 1
ATOM 4389 C C . ILE A 1 559 ? -13.568 2.508 -7.910 1.00 97.06 559 ILE A C 1
ATOM 4391 O O . ILE A 1 559 ? -14.660 1.939 -7.863 1.00 97.06 559 ILE A O 1
ATOM 4395 N N . ALA A 1 560 ? -13.135 3.267 -6.901 1.00 97.50 560 ALA A N 1
ATOM 4396 C CA . ALA A 1 560 ? -13.837 3.376 -5.625 1.00 97.50 560 ALA A CA 1
ATOM 4397 C C . ALA A 1 560 ? -15.272 3.912 -5.767 1.00 97.50 560 ALA A C 1
ATOM 4399 O O . ALA A 1 560 ? -16.160 3.496 -5.019 1.00 97.50 560 ALA A O 1
ATOM 4400 N N . ASN A 1 561 ? -15.524 4.808 -6.724 1.00 97.94 561 ASN A N 1
ATOM 4401 C CA . ASN A 1 561 ? -16.859 5.344 -6.990 1.00 97.94 561 ASN A CA 1
ATOM 4402 C C . ASN A 1 561 ? -17.765 4.361 -7.745 1.00 97.94 561 ASN A C 1
ATOM 4404 O O . ASN A 1 561 ? -18.978 4.369 -7.521 1.00 97.94 561 ASN A O 1
ATOM 4408 N N . ASN A 1 562 ? -17.188 3.490 -8.575 1.00 97.38 562 ASN A N 1
ATOM 4409 C CA . ASN A 1 562 ? -17.931 2.599 -9.468 1.00 97.38 562 ASN A CA 1
ATOM 4410 C C . ASN A 1 562 ? -18.100 1.165 -8.941 1.00 97.38 562 ASN A C 1
ATOM 4412 O O . ASN A 1 562 ? -18.982 0.450 -9.413 1.00 97.38 562 ASN A O 1
ATOM 4416 N N . VAL A 1 563 ? -17.312 0.739 -7.948 1.00 96.81 563 VAL A N 1
ATOM 4417 C CA . VAL A 1 563 ? -17.439 -0.592 -7.325 1.00 96.81 563 VAL A CA 1
ATOM 4418 C C . VAL A 1 563 ? -18.873 -0.837 -6.830 1.00 96.81 563 VAL A C 1
ATOM 4420 O O . VAL A 1 563 ? -19.449 0.004 -6.132 1.00 96.81 563 VAL A O 1
ATOM 4423 N N . ASP A 1 564 ? -19.439 -2.001 -7.154 1.00 97.00 564 ASP A N 1
ATOM 4424 C CA . ASP A 1 564 ? -20.766 -2.416 -6.689 1.00 97.00 564 ASP A CA 1
ATOM 4425 C C . ASP A 1 564 ? -20.749 -2.753 -5.187 1.00 97.00 564 ASP A C 1
ATOM 4427 O O . ASP A 1 564 ? -19.980 -3.595 -4.721 1.00 97.00 564 ASP A O 1
ATOM 4431 N N . LEU A 1 565 ? -21.628 -2.096 -4.427 1.00 97.94 565 LEU A N 1
ATOM 4432 C CA . LEU A 1 565 ? -21.784 -2.281 -2.983 1.00 97.94 565 LEU A CA 1
ATOM 4433 C C . LEU A 1 565 ? -22.980 -3.169 -2.615 1.00 97.94 565 LEU A C 1
ATOM 4435 O O . LEU A 1 565 ? -23.231 -3.379 -1.432 1.00 97.94 565 LEU A O 1
ATOM 4439 N N . THR A 1 566 ? -23.682 -3.760 -3.588 1.00 97.81 566 THR A N 1
ATOM 4440 C CA . THR A 1 566 ? -24.882 -4.582 -3.348 1.00 97.81 566 THR A CA 1
ATOM 4441 C C . THR A 1 566 ? -24.632 -5.724 -2.358 1.00 97.81 566 THR A C 1
ATOM 4443 O O . THR A 1 566 ? -25.495 -6.035 -1.534 1.00 97.81 566 THR A O 1
ATOM 4446 N N . VAL A 1 567 ? -23.453 -6.357 -2.408 1.00 97.56 567 VAL A N 1
ATOM 4447 C CA . VAL A 1 567 ? -23.079 -7.412 -1.448 1.00 97.56 567 VAL A CA 1
ATOM 4448 C C . VAL A 1 567 ? -22.918 -6.862 -0.029 1.00 97.56 567 VAL A C 1
ATOM 4450 O O . VAL A 1 567 ? -23.364 -7.499 0.924 1.00 97.56 567 VAL A O 1
ATOM 4453 N N . VAL A 1 568 ? -22.342 -5.663 0.105 1.00 98.12 568 VAL A N 1
ATOM 4454 C CA . VAL A 1 568 ? -22.171 -4.971 1.386 1.00 98.12 568 VAL A CA 1
ATOM 4455 C C . VAL A 1 568 ? -23.534 -4.584 1.941 1.00 98.12 568 VAL A C 1
ATOM 4457 O O . VAL A 1 568 ? -23.822 -4.885 3.092 1.00 98.12 568 VAL A O 1
ATOM 4460 N N . ASP A 1 569 ? -24.402 -4.004 1.113 1.00 97.69 569 ASP A N 1
ATOM 4461 C CA . ASP A 1 569 ? -25.745 -3.581 1.509 1.00 97.69 569 ASP A CA 1
ATOM 4462 C C . ASP A 1 569 ? -26.568 -4.738 2.083 1.00 97.69 569 ASP A C 1
ATOM 4464 O O . ASP A 1 569 ? -27.040 -4.668 3.217 1.00 97.69 569 ASP A O 1
ATOM 4468 N N . LYS A 1 570 ? -26.662 -5.845 1.336 1.00 98.06 570 LYS A N 1
ATOM 4469 C CA . LYS A 1 570 ? -27.391 -7.047 1.770 1.00 98.06 570 LYS A CA 1
ATOM 4470 C C . LYS A 1 570 ? -26.817 -7.635 3.057 1.00 98.06 570 LYS A C 1
ATOM 4472 O O . LYS A 1 570 ? -27.551 -8.167 3.889 1.00 98.06 570 LYS A O 1
ATOM 4477 N N . TRP A 1 571 ? -25.496 -7.581 3.212 1.00 98.31 571 TRP A N 1
ATOM 4478 C CA . TRP A 1 571 ? -24.835 -8.090 4.404 1.00 98.31 571 TRP A CA 1
ATOM 4479 C C . TRP A 1 571 ? -25.081 -7.194 5.623 1.00 98.31 571 TRP A C 1
ATOM 4481 O O . TRP A 1 571 ? -25.369 -7.714 6.704 1.00 98.31 571 TRP A O 1
ATOM 4491 N N . LEU A 1 572 ? -25.032 -5.869 5.454 1.00 97.38 572 LEU A N 1
ATOM 4492 C CA . LEU A 1 572 ? -25.329 -4.905 6.514 1.00 97.38 572 LEU A CA 1
ATOM 4493 C C . LEU A 1 572 ? -26.768 -5.066 7.018 1.00 97.38 572 LEU A C 1
ATOM 4495 O O . LEU A 1 572 ? -26.969 -5.198 8.226 1.00 97.38 572 LEU A O 1
ATOM 4499 N N . GLU A 1 573 ? -27.739 -5.173 6.108 1.00 95.81 573 GLU A N 1
ATOM 4500 C CA . GLU A 1 573 ? -29.151 -5.406 6.446 1.00 95.81 573 GLU A CA 1
ATOM 4501 C C . GLU A 1 573 ? -29.358 -6.704 7.242 1.00 95.81 573 GLU A C 1
ATOM 4503 O O . GLU A 1 573 ? -30.175 -6.759 8.161 1.00 95.81 573 GLU A O 1
ATOM 4508 N N . LYS A 1 574 ? -28.611 -7.764 6.908 1.00 96.81 574 LYS A N 1
ATOM 4509 C CA . LYS A 1 574 ? -28.768 -9.083 7.535 1.00 96.81 574 LYS A CA 1
ATOM 4510 C C . LYS A 1 574 ? -28.036 -9.213 8.871 1.00 96.81 574 LYS A C 1
ATOM 4512 O O . LYS A 1 574 ? -28.555 -9.832 9.801 1.00 96.81 574 LYS A O 1
ATOM 4517 N N . TYR A 1 575 ? -26.811 -8.699 8.964 1.00 95.69 575 TYR A N 1
ATOM 4518 C CA . TYR A 1 575 ? -25.909 -8.993 10.081 1.00 95.69 575 TYR A CA 1
ATOM 4519 C C . TYR A 1 575 ? -25.491 -7.770 10.879 1.00 95.69 575 TYR A C 1
ATOM 4521 O O . TYR A 1 575 ? -25.170 -7.923 12.058 1.00 95.69 575 TYR A O 1
ATOM 4529 N N . TRP A 1 576 ? -25.503 -6.573 10.304 1.00 93.75 576 TRP A N 1
ATOM 4530 C CA . TRP A 1 576 ? -25.051 -5.381 11.012 1.00 93.75 576 TRP A CA 1
ATOM 4531 C C . TRP A 1 576 ? -26.185 -4.705 11.771 1.00 93.75 576 TRP A C 1
ATOM 4533 O O . TRP A 1 576 ? -26.031 -4.425 12.965 1.00 93.75 576 TRP A O 1
ATOM 4543 N N . ASP A 1 577 ? -27.310 -4.455 11.105 1.00 85.44 577 ASP A N 1
ATOM 4544 C CA . ASP A 1 577 ? -28.336 -3.566 11.647 1.00 85.44 577 ASP A CA 1
ATOM 4545 C C . ASP A 1 577 ? -29.101 -4.065 12.874 1.00 85.44 577 ASP A C 1
ATOM 4547 O O . ASP A 1 577 ? -29.169 -5.295 13.127 1.00 85.44 577 ASP A O 1
#

Organism: NCBI:txid370355

Radius of gyration: 32.65 Å; Cα contacts (8 Å, |Δi|>4): 910; chains: 1; bounding box: 83×70×91 Å

Foldseek 3Di:
DDDLVNLVVCCQVCVPVSVVVCVVDPDDCVSPLVSLLSNLFRHDPVSVVVSCVVPVCSQCDADPQRDGSLLVNQQVQGPNNVVSLVSHDQCDAGPQRDGSLLSLLQHPYPPSVVVNVSSCVVPVCLLCRATNQQDHSLLSNLQPNDLVVNVSSVVSPRDQCRQTLVGDGSLVNNVVNVVVSSNCSSCVVVPDPPDDDDDDDDDDDDDDDDDDDDDDDDDDDDDPPVVVVVVVVVVVVVVVVVVPPDDDDDDDPDPQDLLNLLVVLCVVDPFDPQAQDALDDDLPAFAEEEWEFDFALLVLLVLLLQLVVCVVVVCQRNHHQEYEAFALRLVLSLCVLSRNHSVSSSSLSLSQLVPFLPDFDSDPVDAGTECVSVLVSLCSSQVQPFQLNRGHKYWYWWWAQFLVDPPTDIDTDIQIPQDPDRRRPGSSQSNLLQNQDPSHHDHRSRIHHRLLVASRGCVVCCCQVCNPPHVNRQLASYAYEGEYSAQAPVNDDDCVQQPVHDPSSCVVCVSVVSHSVRVVVVVVVCCVSRNLSYDYDHQHLDHDDHNNPSVCSVVSSVSSVPTDCPVVVVSCVVRPD

Sequence (577 aa):
MFTPSSVLFHQQDNPQGVLKYLQENKLPDNQLHPIILSLLLNTDKEIVESIFKQYPSCHTWINSKSEIPLFTALLKNSNTIDLLLEKSDLSYKTISGDTVLHYICKSPIKDKKKYIQKVVASNMFLIQSENEIGETPLHYLAATGTKEEVAYLLSLGATKTYLTKTGSIPLIYALEAGNTEAAILLSEELSTTVDSDNGEDAEDDEKEEKDDESLSGDSLSSDDDAMTVSVMAQISKAERHKNKKKGKKDSAKKVSTLEDQVQQILSIKKPTNLIETAKKVSKKEKYKILSIDGGGMKGILEAILLSRIVKKHPKFLKKVNLVCGCSVGSILASFLVCGYDPDTCSKLLELISEKLFVNPNLTLNEAKYETKSLQFILEKVFEDTRIKDVKCHFLVDSFLIDPETNPRECKACAFTNLEKGYENEKLSDICLRSAAAPTYFHPYQNYVDGGILNNTPVGVSWAYLFGEQGLQLDPKNVVCFSLSAGKPDPYYIDINKIGNGGLVQWATQISDTFMYATRSWSVKEGGIYLGDRWLRFDPPLGRIIKLDQIELIPELKEIANNVDLTVVDKWLEKYWD

Nearest PDB structures (foldseek):
  5cer-assembly3_F  TM=8.271E-01  e=1.182E-07  Bdellovibrio bacteriovorus HD100
  4qfv-assembly2_D  TM=8.410E-01  e=4.728E-06  synthetic construct
  7b4w-assembly2_C  TM=8.634E-01  e=1.403E-05  synthetic construct
  8a19-assembly1_A  TM=7.918E-01  e=7.587E-06  synthetic construct
  2b0o-assembly3_H  TM=5.894E-01  e=1.038E-03  Homo sapiens

Mean predicted aligned error: 17.46 Å

pLDDT: mean 82.57, std 20.64, range [23.95, 98.81]

InterPro domains:
  IPR002110 Ankyrin repeat [PF12796] (130-188)
  IPR002110 Ankyrin repeat [PS50088] (133-165)
  IPR002110 Ankyrin repeat [SM00248] (133-162)
  IPR002110 Ankyrin repeat [SM00248] (166-196)
  IPR002641 Patatin-like phospholipase domain [PF01734] (290-459)
  IPR002641 Patatin-like phospholipase domain [PS51635] (290-462)
  IPR016035 Acyl transferase/acyl hydrolase/lysophospholipase [SSF52151] (285-563)
  IPR036770 Ankyrin repeat-containing domain superfamily [G3DSA:1.25.40.20] (10-199)
  IPR036770 Ankyrin repeat-containing domain superfamily [SSF48403] (41-186)
  IPR047156 Protein teg/CotR/cGAMP-activated phospholipase-like [PTHR24138] (48-576)

Solvent-accessible surface area (backbone atoms only — not comparable to full-atom values): 32185 Å² total; per-residue (Å²): 134,81,48,82,76,52,47,70,72,35,45,76,82,37,49,68,63,47,53,52,49,54,71,78,42,91,63,58,65,90,64,40,50,63,53,52,52,50,44,56,46,59,57,56,71,72,58,44,54,52,47,43,72,76,41,72,66,57,54,71,45,59,50,100,84,57,41,32,46,49,55,55,17,36,62,67,54,28,92,36,38,72,62,36,63,75,68,37,73,74,83,50,57,38,95,62,33,44,35,57,54,37,45,53,32,61,27,85,43,81,65,48,67,62,55,51,49,60,49,39,77,75,43,60,70,54,54,72,40,51,25,77,58,33,47,32,28,56,32,36,17,20,36,68,39,52,46,68,55,41,52,48,48,41,75,74,69,38,65,71,75,48,55,22,77,82,67,48,31,23,44,53,35,1,56,78,57,65,27,60,61,30,27,48,62,62,44,56,68,79,72,59,92,68,87,86,84,84,80,91,82,84,84,88,84,90,83,87,87,89,84,89,82,89,88,89,82,92,82,93,75,95,74,83,70,58,63,67,55,54,55,55,52,50,55,57,49,58,57,62,60,62,74,75,75,83,87,82,88,83,88,86,80,80,77,78,48,74,66,52,52,52,50,54,56,52,65,76,57,71,65,44,83,45,52,67,29,57,67,81,70,60,71,86,47,77,42,29,35,42,23,26,20,35,40,45,52,30,39,31,31,42,21,44,40,48,32,56,47,37,73,77,37,75,61,60,54,32,60,30,35,31,40,20,5,4,16,38,12,23,45,52,39,50,40,38,64,66,11,40,50,36,67,54,44,22,52,51,42,48,54,43,38,71,57,34,64,49,82,67,47,82,54,93,90,50,42,24,29,69,58,65,55,46,52,52,51,35,41,69,74,42,61,88,45,26,48,62,75,42,54,39,33,40,39,31,30,22,29,36,67,51,70,90,43,88,83,75,54,66,41,86,39,70,55,28,69,82,53,87,86,35,48,79,44,40,53,39,55,54,26,47,17,7,46,10,35,78,66,45,24,60,60,37,96,40,15,25,18,3,48,80,74,32,28,44,28,51,64,74,42,49,57,47,40,51,28,92,90,33,72,50,42,50,52,90,34,40,30,36,44,35,44,41,48,48,34,45,37,78,84,70,82,62,60,81,77,38,62,93,52,53,74,73,50,38,67,82,42,49,67,60,49,51,42,53,52,37,43,58,48,39,55,51,48,38,41,71,62,37,38,87,35,37,42,80,46,62,50,74,58,81,33,78,76,68,46,64,54,69,89,47,49,67,56,43,50,50,46,37,73,66,59,84,53,66,69,57,52,57,44,38,69,74,62,64,111

Secondary structure (DSSP, 8-state):
---HHHHHHSTTT-HHHHHHHHHHS---HHHHHHHHHHHHHHS-HHHHHHHHHH-TTGGG---TTS--HHHHHHHTT-TTHHHHHHHS-TT---TT---HHHHHHHS--TTHHHHHHHHHHH-GGGGG---TT---HHHHHHHHS-HHHHHHHHHTT--TTPPPTTS--HHHHHHHTT-HHHHHHHHHTTS--S-----------------------------SSHHHHHHHHHHHHHHHHHTTS---------PPPHHHHHHHHHHHS---------S---TTSPEEEEEE---GGGHHHHHHHHHHHHHH-TTTGGG-SEEEE-THHHHHHHHHHTT--HHHHHHHHHHHHHHHSSS----TTS-SS--HHHHHHHHHHHTT-BGGG-SSEEEEEEEES--SSSS---EEEEEESSSSS-TT-BHHHHHHHHH--TTTS--BTTEEETHHHHSSTHHHHHHHHHSTTTT---GGGEEEEEE-S-B-SS-S--HHHHSS--HHHHHTTHHHHHHHHHHHHHHHHHHHHHGGGEEEE--B-SS---TT-GGGHHHHHHHHHHS--HHHHHHIIIII-